Protein 9F6P (pdb70)

Foldseek 3Di:
DDPPPPFQQVLLLLLDFCLLQFLLLLLLQVAFLALLQLLVVLLVVQLLLLLLLLLLLLQLLAFLLQVLQQQDDQVLLVVLLVLLLVLLLLSLLLLLLLQLLLVCLPVLNPQASCSSVVVVVVVLVVCVVDVDPCVVVVLVVLSVLLVVLLVVLLVVLVVLVFDVVSNVCSHPPNDDPPDDDSSLLSSLLSSLSSHFLLSSRLSSRVSSPDDAPPPDCVSSVVSSVVVSVSSSSSSVVNSVSSSSSNNSSNSQNPPDFLQNQLVLQVPADDDSLSPPGDDDRDRDLDGPSVVLSVQCSPVHVCSSVSSSSSNNSSSVSNLLSSLSSSQSNCCRSVVDHDRSSVSSVVSSVVSSVVSVVCSVPHDSSSSSVVSSVSSSSSLLSNVSRLLSSLLSQQACPSPPPRHDDPVSVVVSVVVNVVSVVSNVVSCVSPPVPPPDPPPCPPVVVVVVVSVVSVVVSVLLSCLRNPCVVNHDPPSNCSNVDD

Radius of gyration: 22.68 Å; Cα contacts (8 Å, |Δi|>4): 648; chains: 1; bounding box: 68×52×61 Å

InterPro domains:
  IPR001046 NRAMP family [MF_00221] (46-488)
  IPR001046 NRAMP family [PF01566] (65-486)
  IPR001046 NRAMP family [PR00447] (137-163)
  IPR001046 NRAMP family [PR00447] (167-186)
  IPR001046 NRAMP family [PR00447] (192-213)
  IPR001046 NRAMP family [PR00447] (244-267)
  IPR001046 NRAMP family [PR00447] (372-391)
  IPR001046 NRAMP family [PR00447] (400-417)
  IPR001046 NRAMP family [PR00447] (432-451)
  IPR001046 NRAMP family [PTHR11706] (42-516)
  IPR001046 NRAMP family [TIGR01197] (56-456)

Structure (mmCIF, N/CA/C/O backbone):
data_9F6P
#
_entry.id   9F6P
#
_cell.length_a   1.00
_cell.length_b   1.00
_cell.length_c   1.00
_cell.angle_alpha   90.00
_cell.angle_beta   90.00
_cell.angle_gamma   90.00
#
_symmetry.space_group_name_H-M   'P 1'
#
loop_
_entity.id
_entity.type
_entity.pdbx_description
1 polymer 'Natural resistance-associated macrophage protein 1'
2 non-polymer 'MANGANESE (II) ION'
#
loop_
_atom_site.group_PDB
_atom_site.id
_atom_site.type_symbol
_atom_site.label_atom_id
_atom_site.label_alt_id
_atom_site.label_comp_id
_atom_site.label_asym_id
_atom_site.label_entity_id
_atom_site.label_seq_id
_atom_site.pdbx_PDB_ins_code
_atom_site.Cartn_x
_atom_site.Cartn_y
_atom_site.Cartn_z
_atom_site.occupancy
_atom_site.B_iso_or_equiv
_atom_site.auth_seq_id
_atom_site.auth_comp_id
_atom_site.auth_asym_id
_atom_site.auth_atom_id
_atom_site.pdbx_PDB_model_num
ATOM 1 N N . LEU A 1 59 ? 103.398 96.025 117.154 1.00 196.68 58 LEU A N 1
ATOM 2 C CA . LEU A 1 59 ? 104.740 95.470 117.297 1.00 196.68 58 LEU A CA 1
ATOM 3 C C . LEU A 1 59 ? 105.513 96.251 118.357 1.00 196.68 58 LEU A C 1
ATOM 4 O O . LEU A 1 59 ? 104.948 96.623 119.387 1.00 196.68 58 LEU A O 1
ATOM 9 N N . TRP A 1 60 ? 106.802 96.482 118.117 1.00 190.69 59 TRP A N 1
ATOM 10 C CA . TRP A 1 60 ? 107.601 97.280 119.038 1.00 190.69 59 TRP A CA 1
ATOM 11 C C . TRP A 1 60 ? 107.008 98.673 119.179 1.00 190.69 59 TRP A C 1
ATOM 12 O O . TRP A 1 60 ? 106.925 99.426 118.204 1.00 190.69 59 TRP A O 1
ATOM 23 N N . ALA A 1 61 ? 106.596 99.018 120.398 1.00 177.14 60 ALA A N 1
ATOM 24 C CA . ALA A 1 61 ? 106.106 100.354 120.699 1.00 177.14 60 ALA A CA 1
ATOM 25 C C . ALA A 1 61 ? 107.230 101.299 121.100 1.00 177.14 60 ALA A C 1
ATOM 26 O O . ALA A 1 61 ? 106.962 102.421 121.544 1.00 177.14 60 ALA A O 1
ATOM 28 N N . PHE A 1 62 ? 108.484 100.867 120.938 1.00 166.84 61 PHE A N 1
ATOM 29 C CA . PHE A 1 62 ? 109.627 101.719 121.243 1.00 166.84 61 PHE A CA 1
ATOM 30 C C . PHE A 1 62 ? 110.712 101.625 120.178 1.00 166.84 61 PHE A C 1
ATOM 31 O O . PHE A 1 62 ? 111.846 102.043 120.445 1.00 166.84 61 PHE A O 1
ATOM 39 N N . THR A 1 63 ? 110.414 101.088 118.992 1.00 171.12 62 THR A N 1
ATOM 40 C CA . THR A 1 63 ? 111.445 100.892 117.978 1.00 171.12 62 THR A CA 1
ATOM 41 C C . THR A 1 63 ? 112.060 102.211 117.525 1.00 171.12 62 THR A C 1
ATOM 42 O O . THR A 1 63 ? 113.270 102.278 117.281 1.00 171.12 62 THR A O 1
ATOM 46 N N . GLY A 1 64 ? 111.254 103.262 117.400 1.00 158.73 63 GLY A N 1
ATOM 47 C CA . GLY A 1 64 ? 111.735 104.544 116.941 1.00 158.73 63 GLY A CA 1
ATOM 48 C C . GLY A 1 64 ? 111.890 105.624 118.001 1.00 158.73 63 GLY A C 1
ATOM 49 O O . GLY A 1 64 ? 112.891 106.348 118.012 1.00 158.73 63 GLY A O 1
ATOM 50 N N . PRO A 1 65 ? 110.914 105.768 118.904 1.00 155.66 64 PRO A N 1
ATOM 51 C CA . PRO A 1 65 ? 111.019 106.814 119.930 1.00 155.66 64 PRO A CA 1
ATOM 52 C C . PRO A 1 65 ? 112.238 106.633 120.825 1.00 155.66 64 PRO A C 1
ATOM 53 O O . PRO A 1 65 ? 112.697 105.515 121.070 1.00 155.66 64 PRO A O 1
ATOM 57 N N . GLY A 1 66 ? 112.762 107.760 121.303 1.00 148.44 65 GLY A N 1
ATOM 58 C CA . GLY A 1 66 ? 113.828 107.772 122.285 1.00 148.44 65 GLY A CA 1
ATOM 59 C C . GLY A 1 66 ? 115.158 108.283 121.776 1.00 148.44 65 GLY A C 1
ATOM 60 O O . GLY A 1 66 ? 115.854 109.023 122.476 1.00 148.44 65 GLY A O 1
ATOM 61 N N . PHE A 1 67 ? 115.523 107.893 120.555 1.00 152.24 66 PHE A N 1
ATOM 62 C CA . PHE A 1 67 ? 116.801 108.310 119.987 1.00 152.24 66 PHE A CA 1
ATOM 63 C C . PHE A 1 67 ? 116.803 109.787 119.609 1.00 152.24 66 PHE A C 1
ATOM 64 O O . PHE A 1 67 ? 117.877 110.410 119.542 1.00 152.24 66 PHE A O 1
ATOM 72 N N . LEU A 1 68 ? 115.620 110.353 119.364 1.00 143.32 67 LEU A N 1
ATOM 73 C CA . LEU A 1 68 ? 115.519 111.737 118.920 1.00 143.32 67 LEU A CA 1
ATOM 74 C C . LEU A 1 68 ? 116.043 112.691 119.981 1.00 143.32 67 LEU A C 1
ATOM 75 O O . LEU A 1 68 ? 116.732 113.668 119.669 1.00 143.32 67 LEU A O 1
ATOM 80 N N . MET A 1 69 ? 115.696 112.443 121.243 1.00 134.81 68 MET A N 1
ATOM 81 C CA . MET A 1 69 ? 116.133 113.343 122.301 1.00 134.81 68 MET A CA 1
ATOM 82 C C . MET A 1 69 ? 117.649 113.294 122.466 1.00 134.81 68 MET A C 1
ATOM 83 O O . MET A 1 69 ? 118.282 114.315 122.755 1.00 134.81 68 MET A O 1
ATOM 88 N N . SER A 1 70 ? 118.248 112.113 122.290 1.00 137.07 69 SER A N 1
ATOM 89 C CA . SER A 1 70 ? 119.704 111.997 122.354 1.00 137.07 69 SER A CA 1
ATOM 90 C C . SER A 1 70 ? 120.375 112.777 121.230 1.00 137.07 69 SER A C 1
ATOM 91 O O . SER A 1 70 ? 121.348 113.516 121.457 1.00 137.07 69 SER A O 1
ATOM 94 N N . ILE A 1 71 ? 119.876 112.615 120.002 1.00 130.74 70 ILE A N 1
ATOM 95 C CA . ILE A 1 71 ? 120.502 113.270 118.855 1.00 130.74 70 ILE A CA 1
ATOM 96 C C . ILE A 1 71 ? 120.320 114.783 118.957 1.00 130.74 70 ILE A C 1
ATOM 97 O O . ILE A 1 71 ? 120.827 115.537 118.119 1.00 130.74 70 ILE A O 1
ATOM 102 N N . ALA A 1 72 ? 119.589 115.234 119.981 1.00 122.28 71 ALA A N 1
ATOM 103 C CA . ALA A 1 72 ? 119.535 116.641 120.344 1.00 122.28 71 ALA A CA 1
ATOM 104 C C . ALA A 1 72 ? 120.311 116.951 121.617 1.00 122.28 71 ALA A C 1
ATOM 105 O O . ALA A 1 72 ? 120.629 118.120 121.863 1.00 122.28 71 ALA A O 1
ATOM 107 N N . PHE A 1 73 ? 120.619 115.940 122.430 1.00 120.21 72 PHE A N 1
ATOM 108 C CA . PHE A 1 73 ? 121.535 116.086 123.556 1.00 120.21 72 PHE A CA 1
ATOM 109 C C . PHE A 1 73 ? 122.992 116.142 123.125 1.00 120.21 72 PHE A C 1
ATOM 110 O O . PHE A 1 73 ? 123.844 116.524 123.932 1.00 120.21 72 PHE A O 1
ATOM 118 N N . LEU A 1 74 ? 123.298 115.772 121.883 1.00 113.94 73 LEU A N 1
ATOM 119 C CA . LEU A 1 74 ? 124.692 115.743 121.446 1.00 113.94 73 LEU A CA 1
ATOM 120 C C . LEU A 1 74 ? 125.130 117.016 120.723 1.00 113.94 73 LEU A C 1
ATOM 121 O O . LEU A 1 74 ? 125.402 116.992 119.520 1.00 113.94 73 LEU A O 1
ATOM 126 N N . ASP A 1 75 ? 125.207 118.127 121.452 1.00 117.17 74 ASP A N 1
ATOM 127 C CA . ASP A 1 75 ? 125.597 119.408 120.878 1.00 117.17 74 ASP A CA 1
ATOM 128 C C . ASP A 1 75 ? 127.095 119.425 120.563 1.00 117.17 74 ASP A C 1
ATOM 129 O O . ASP A 1 75 ? 127.837 118.531 120.977 1.00 117.17 74 ASP A O 1
ATOM 134 N N . PRO A 1 76 ? 127.562 120.425 119.805 1.00 117.64 75 PRO A N 1
ATOM 135 C CA . PRO A 1 76 ? 129.016 120.567 119.594 1.00 117.64 75 PRO A CA 1
ATOM 136 C C . PRO A 1 76 ? 129.825 120.771 120.867 1.00 117.64 75 PRO A C 1
ATOM 137 O O . PRO A 1 76 ? 131.027 120.475 120.865 1.00 117.64 75 PRO A O 1
ATOM 141 N N . GLY A 1 77 ? 129.226 121.290 121.941 1.00 115.31 76 GLY A N 1
ATOM 142 C CA . GLY A 1 77 ? 129.973 121.463 123.179 1.00 115.31 76 GLY A CA 1
ATOM 143 C C . GLY A 1 77 ? 130.431 120.153 123.788 1.00 115.31 76 GLY A C 1
ATOM 144 O O . GLY A 1 77 ? 131.543 120.066 124.319 1.00 115.31 76 GLY A O 1
ATOM 145 N N . ASN A 1 78 ? 129.601 119.113 123.699 1.00 121.33 77 ASN A N 1
ATOM 146 C CA . ASN A 1 78 ? 129.989 117.795 124.183 1.00 121.33 77 ASN A CA 1
ATOM 147 C C . ASN A 1 78 ? 131.085 117.177 123.337 1.00 121.33 77 ASN A C 1
ATOM 148 O O . ASN A 1 78 ? 131.598 116.113 123.694 1.00 121.33 77 ASN A O 1
ATOM 153 N N . ILE A 1 79 ? 131.429 117.805 122.220 1.00 122.22 78 ILE A N 1
ATOM 154 C CA . ILE A 1 79 ? 132.558 117.400 121.400 1.00 122.22 78 ILE A CA 1
ATOM 155 C C . ILE A 1 79 ? 133.790 118.235 121.710 1.00 122.22 78 ILE A C 1
ATOM 156 O O . ILE A 1 79 ? 134.890 117.704 121.856 1.00 122.22 78 ILE A O 1
ATOM 161 N N . GLU A 1 80 ? 133.621 119.553 121.832 1.00 132.78 79 GLU A N 1
ATOM 162 C CA . GLU A 1 80 ? 134.766 120.419 122.092 1.00 132.78 79 GLU A CA 1
ATOM 163 C C . GLU A 1 80 ? 135.327 120.204 123.494 1.00 132.78 79 GLU A C 1
ATOM 164 O O . GLU A 1 80 ? 136.542 120.034 123.666 1.00 132.78 79 GLU A O 1
ATOM 170 N N . SER A 1 81 ? 134.463 120.227 124.516 1.00 126.19 80 SER A N 1
ATOM 171 C CA . SER A 1 81 ? 134.937 119.961 125.871 1.00 126.19 80 SER A CA 1
ATOM 172 C C . SER A 1 81 ? 135.485 118.548 125.973 1.00 126.19 80 SER A C 1
ATOM 173 O O . SER A 1 81 ? 136.466 118.298 126.685 1.00 126.19 80 SER A O 1
ATOM 176 N N . ASP A 1 82 ? 134.864 117.613 125.255 1.00 117.93 81 ASP A N 1
ATOM 177 C CA . ASP A 1 82 ? 135.393 116.262 125.146 1.00 117.93 81 ASP A CA 1
ATOM 178 C C . ASP A 1 82 ? 136.835 116.252 124.670 1.00 117.93 81 ASP A C 1
ATOM 179 O O . ASP A 1 82 ? 137.697 115.610 125.273 1.00 117.93 81 ASP A O 1
ATOM 184 N N . LEU A 1 83 ? 137.096 116.910 123.541 1.00 126.28 82 LEU A N 1
ATOM 185 C CA . LEU A 1 83 ? 138.430 116.861 122.960 1.00 126.28 82 LEU A CA 1
ATOM 186 C C . LEU A 1 83 ? 139.437 117.583 123.840 1.00 126.28 82 LEU A C 1
ATOM 187 O O . LEU A 1 83 ? 140.589 117.148 123.947 1.00 126.28 82 LEU A O 1
ATOM 192 N N . GLN A 1 84 ? 139.015 118.665 124.495 1.00 122.45 83 GLN A N 1
ATOM 193 C CA . GLN A 1 84 ? 139.892 119.328 125.453 1.00 122.45 83 GLN A CA 1
ATOM 194 C C . GLN A 1 84 ? 140.267 118.383 126.588 1.00 122.45 83 GLN A C 1
ATOM 195 O O . GLN A 1 84 ? 141.441 118.282 126.968 1.00 122.45 83 GLN A O 1
ATOM 201 N N . ALA A 1 85 ? 139.280 117.662 127.129 1.00 115.25 84 ALA A N 1
ATOM 202 C CA . ALA A 1 85 ? 139.555 116.715 128.205 1.00 115.25 84 ALA A CA 1
ATOM 203 C C . ALA A 1 85 ? 140.431 115.564 127.725 1.00 115.25 84 ALA A C 1
ATOM 204 O O . ALA A 1 85 ? 141.318 115.108 128.453 1.00 115.25 84 ALA A O 1
ATOM 206 N N . GLY A 1 86 ? 140.186 115.075 126.509 1.00 120.00 85 GLY A N 1
ATOM 207 C CA . GLY A 1 86 ? 140.980 113.984 125.973 1.00 120.00 85 GLY A CA 1
ATOM 208 C C . GLY A 1 86 ? 142.420 114.368 125.716 1.00 120.00 85 GLY A C 1
ATOM 209 O O . GLY A 1 86 ? 143.323 113.538 125.855 1.00 120.00 85 GLY A O 1
ATOM 210 N N . ALA A 1 87 ? 142.656 115.616 125.316 1.00 120.68 86 ALA A N 1
ATOM 211 C CA . ALA A 1 87 ? 144.024 116.084 125.143 1.00 120.68 86 ALA A CA 1
ATOM 212 C C . ALA A 1 87 ? 144.702 116.337 126.483 1.00 120.68 86 ALA A C 1
ATOM 213 O O . ALA A 1 87 ? 145.889 116.037 126.647 1.00 120.68 86 ALA A O 1
ATOM 215 N N . VAL A 1 88 ? 143.967 116.891 127.450 1.00 125.71 87 VAL A N 1
ATOM 216 C CA . VAL A 1 88 ? 144.582 117.231 128.727 1.00 125.71 87 VAL A CA 1
ATOM 217 C C . VAL A 1 88 ? 144.819 115.982 129.568 1.00 125.71 87 VAL A C 1
ATOM 218 O O . VAL A 1 88 ? 145.710 115.964 130.426 1.00 125.71 87 VAL A O 1
ATOM 222 N N . ALA A 1 89 ? 144.041 114.925 129.344 1.00 118.12 88 ALA A N 1
ATOM 223 C CA . ALA A 1 89 ? 144.169 113.696 130.110 1.00 118.12 88 ALA A CA 1
ATOM 224 C C . ALA A 1 89 ? 143.642 112.539 129.276 1.00 118.12 88 ALA A C 1
ATOM 225 O O . ALA A 1 89 ? 142.808 112.725 128.388 1.00 118.12 88 ALA A O 1
ATOM 227 N N . GLY A 1 90 ? 144.122 111.338 129.584 1.00 131.87 89 GLY A N 1
ATOM 228 C CA . GLY A 1 90 ? 143.757 110.170 128.809 1.00 131.87 89 GLY A CA 1
ATOM 229 C C . GLY A 1 90 ? 142.426 109.578 129.217 1.00 131.87 89 GLY A C 1
ATOM 230 O O . GLY A 1 90 ? 141.437 110.301 129.367 1.00 131.87 89 GLY A O 1
ATOM 231 N N . PHE A 1 91 ? 142.386 108.260 129.404 1.00 140.74 90 PHE A N 1
ATOM 232 C CA . PHE A 1 91 ? 141.154 107.572 129.783 1.00 140.74 90 PHE A CA 1
ATOM 233 C C . PHE A 1 91 ? 140.921 107.692 131.291 1.00 140.74 90 PHE A C 1
ATOM 234 O O . PHE A 1 91 ? 140.725 106.711 132.007 1.00 140.74 90 PHE A O 1
ATOM 242 N N . LYS A 1 92 ? 140.945 108.934 131.772 1.00 137.10 91 LYS A N 1
ATOM 243 C CA . LYS A 1 92 ? 140.816 109.223 133.196 1.00 137.10 91 LYS A CA 1
ATOM 244 C C . LYS A 1 92 ? 139.476 109.847 133.548 1.00 137.10 91 LYS A C 1
ATOM 245 O O . LYS A 1 92 ? 138.797 109.373 134.462 1.00 137.10 91 LYS A O 1
ATOM 251 N N . LEU A 1 93 ? 139.069 110.898 132.842 1.00 130.24 92 LEU A N 1
ATOM 252 C CA . LEU A 1 93 ? 137.861 111.635 133.185 1.00 130.24 92 LEU A CA 1
ATOM 253 C C . LEU A 1 93 ? 136.582 110.933 132.741 1.00 130.24 92 LEU A C 1
ATOM 254 O O . LEU A 1 93 ? 135.513 111.551 132.777 1.00 130.24 92 LEU A O 1
ATOM 259 N N . LEU A 1 94 ? 136.661 109.665 132.331 1.00 128.94 93 LEU A N 1
ATOM 260 C CA . LEU A 1 94 ? 135.467 108.958 131.878 1.00 128.94 93 LEU A CA 1
ATOM 261 C C . LEU A 1 94 ? 134.476 108.727 133.012 1.00 128.94 93 LEU A C 1
ATOM 262 O O . LEU A 1 94 ? 133.262 108.702 132.776 1.00 128.94 93 LEU A O 1
ATOM 267 N N . TRP A 1 95 ? 134.967 108.541 134.240 1.00 128.47 94 TRP A N 1
ATOM 268 C CA . TRP A 1 95 ? 134.060 108.355 135.368 1.00 128.47 94 TRP A CA 1
ATOM 269 C C . TRP A 1 95 ? 133.215 109.600 135.605 1.00 128.47 94 TRP A C 1
ATOM 270 O O . TRP A 1 95 ? 132.033 109.499 135.958 1.00 128.47 94 TRP A O 1
ATOM 281 N N . VAL A 1 96 ? 133.804 110.783 135.416 1.00 124.48 95 VAL A N 1
ATOM 282 C CA . VAL A 1 96 ? 133.025 112.016 135.485 1.00 124.48 95 VAL A CA 1
ATOM 283 C C . VAL A 1 96 ? 131.928 111.999 134.431 1.00 124.48 95 VAL A C 1
ATOM 284 O O . VAL A 1 96 ? 130.788 112.398 134.693 1.00 124.48 95 VAL A O 1
ATOM 288 N N . LEU A 1 97 ? 132.254 111.524 133.228 1.00 123.88 96 LEU A N 1
ATOM 289 C CA . LEU A 1 97 ? 131.263 111.429 132.161 1.00 123.88 96 LEU A CA 1
ATOM 290 C C . LEU A 1 97 ? 130.112 110.515 132.564 1.00 123.88 96 LEU A C 1
ATOM 291 O O . LEU A 1 97 ? 128.937 110.863 132.392 1.00 123.88 96 LEU A O 1
ATOM 296 N N . LEU A 1 98 ? 130.431 109.341 133.111 1.00 121.91 97 LEU A N 1
ATOM 297 C CA . LEU A 1 98 ? 129.384 108.397 133.493 1.00 121.91 97 LEU A CA 1
ATOM 298 C C . LEU A 1 98 ? 128.509 108.958 134.608 1.00 121.91 97 LEU A C 1
ATOM 299 O O . LEU A 1 98 ? 127.274 108.851 134.556 1.00 121.91 97 LEU A O 1
ATOM 304 N N . TRP A 1 99 ? 129.132 109.556 135.626 1.00 125.03 98 TRP A N 1
ATOM 305 C CA . TRP A 1 99 ? 128.359 110.122 136.725 1.00 125.03 98 TRP A CA 1
ATOM 306 C C . TRP A 1 99 ? 127.482 111.267 136.243 1.00 125.03 98 TRP A C 1
ATOM 307 O O . TRP A 1 99 ? 126.329 111.388 136.666 1.00 125.03 98 TRP A O 1
ATOM 318 N N . ALA A 1 100 ? 127.998 112.103 135.340 1.00 124.80 99 ALA A N 1
ATOM 319 C CA . ALA A 1 100 ? 127.190 113.184 134.790 1.00 124.80 99 ALA A CA 1
ATOM 320 C C . ALA A 1 100 ? 126.022 112.645 133.975 1.00 124.80 99 ALA A C 1
ATOM 321 O O . ALA A 1 100 ? 124.920 113.203 134.015 1.00 124.80 99 ALA A O 1
ATOM 323 N N . THR A 1 101 ? 126.245 111.574 133.211 1.00 127.68 100 THR A N 1
ATOM 324 C CA . THR A 1 101 ? 125.150 110.983 132.448 1.00 127.68 100 THR A CA 1
ATOM 325 C C . THR A 1 101 ? 124.051 110.475 133.371 1.00 127.68 100 THR A C 1
ATOM 326 O O . THR A 1 101 ? 122.865 110.741 133.144 1.00 127.68 100 THR A O 1
ATOM 330 N N . VAL A 1 102 ? 124.429 109.768 134.437 1.00 122.77 101 VAL A N 1
ATOM 331 C CA . VAL A 1 102 ? 123.433 109.296 135.399 1.00 122.77 101 VAL A CA 1
ATOM 332 C C . VAL A 1 102 ? 122.728 110.480 136.056 1.00 122.77 101 VAL A C 1
ATOM 333 O O . VAL A 1 102 ? 121.504 110.467 136.262 1.00 122.77 101 VAL A O 1
ATOM 337 N N . LEU A 1 103 ? 123.492 111.524 136.383 1.00 126.16 102 LEU A N 1
ATOM 338 C CA . LEU A 1 103 ? 122.952 112.675 137.091 1.00 126.16 102 LEU A CA 1
ATOM 339 C C . LEU A 1 103 ? 121.909 113.388 136.231 1.00 126.16 102 LEU A C 1
ATOM 340 O O . LEU A 1 103 ? 120.812 113.728 136.701 1.00 126.16 102 LEU A O 1
ATOM 345 N N . GLY A 1 104 ? 122.226 113.584 134.949 1.00 121.94 103 GLY A N 1
ATOM 346 C CA . GLY A 1 104 ? 121.260 114.150 134.023 1.00 121.94 103 GLY A CA 1
ATOM 347 C C . GLY A 1 104 ? 120.089 113.229 133.744 1.00 121.94 103 GLY A C 1
ATOM 348 O O . GLY A 1 104 ? 118.990 113.691 133.442 1.00 121.94 103 GLY A O 1
ATOM 349 N N . LEU A 1 105 ? 120.307 111.916 133.812 1.00 117.84 104 LEU A N 1
ATOM 350 C CA . LEU A 1 105 ? 119.180 110.995 133.721 1.00 117.84 104 LEU A CA 1
ATOM 351 C C . LEU A 1 105 ? 118.192 111.249 134.852 1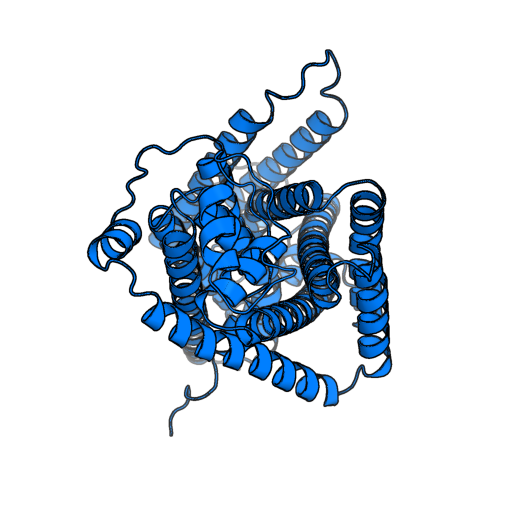.00 117.84 104 LEU A C 1
ATOM 352 O O . LEU A 1 105 ? 116.975 111.290 134.633 1.00 117.84 104 LEU A O 1
ATOM 357 N N . LEU A 1 106 ? 118.705 111.437 136.068 1.00 114.96 105 LEU A N 1
ATOM 358 C CA . LEU A 1 106 ? 117.834 111.779 137.190 1.00 114.96 105 LEU A CA 1
ATOM 359 C C . LEU A 1 106 ? 117.127 113.112 136.958 1.00 114.96 105 LEU A C 1
ATOM 360 O O . LEU A 1 106 ? 115.923 113.246 137.224 1.00 114.96 105 LEU A O 1
ATOM 365 N N . CYS A 1 107 ? 117.861 114.110 136.459 1.00 112.18 106 CYS A N 1
ATOM 366 C CA . CYS A 1 107 ? 117.252 115.418 136.216 1.00 112.18 106 CYS A CA 1
ATOM 367 C C . CYS A 1 107 ? 116.139 115.334 135.173 1.00 112.18 106 CYS A C 1
ATOM 368 O O . CYS A 1 107 ? 115.066 115.926 135.348 1.00 112.18 106 CYS A O 1
ATOM 371 N N . GLN A 1 108 ? 116.374 114.602 134.082 1.00 111.01 107 GLN A N 1
ATOM 372 C CA . GLN A 1 108 ? 115.354 114.442 133.051 1.00 111.01 107 GLN A CA 1
ATOM 373 C C . GLN A 1 108 ? 114.169 113.632 133.554 1.00 111.01 107 GLN A C 1
ATOM 374 O O . GLN A 1 108 ? 113.030 113.894 133.154 1.00 111.01 107 GLN A O 1
ATOM 380 N N . ARG A 1 109 ? 114.411 112.643 134.419 1.00 119.01 108 ARG A N 1
ATOM 381 C CA . ARG A 1 109 ? 113.303 111.939 135.051 1.00 119.01 108 ARG A CA 1
ATOM 382 C C . ARG A 1 109 ? 112.433 112.906 135.837 1.00 119.01 108 ARG A C 1
ATOM 383 O O . ARG A 1 109 ? 111.202 112.872 135.741 1.00 119.01 108 ARG A O 1
ATOM 391 N N . LEU A 1 110 ? 113.062 113.792 136.612 1.00 113.73 109 LEU A N 1
ATOM 392 C CA . LEU A 1 110 ? 112.293 114.774 137.371 1.00 113.73 109 LEU A CA 1
ATOM 393 C C . LEU A 1 110 ? 111.517 115.707 136.446 1.00 113.73 109 LEU A C 1
ATOM 394 O O . LEU A 1 110 ? 110.347 116.023 136.704 1.00 113.73 109 LEU A O 1
ATOM 399 N N . ALA A 1 111 ? 112.154 116.158 135.362 1.00 104.93 110 ALA A N 1
ATOM 400 C CA . ALA A 1 111 ? 111.488 117.072 134.438 1.00 104.93 110 ALA A CA 1
ATOM 401 C C . ALA A 1 111 ? 110.279 116.418 133.781 1.00 104.93 110 ALA A C 1
ATOM 402 O O . ALA A 1 111 ? 109.201 117.023 133.700 1.00 104.93 110 ALA A O 1
ATOM 404 N N . ALA A 1 112 ? 110.441 115.181 133.305 1.00 117.27 111 ALA A N 1
ATOM 405 C CA . ALA A 1 112 ? 109.324 114.472 132.692 1.00 117.27 111 ALA A CA 1
ATOM 406 C C . ALA A 1 112 ? 108.225 114.208 133.709 1.00 117.27 111 ALA A C 1
ATOM 407 O O . ALA A 1 112 ? 107.037 114.309 133.386 1.00 117.27 111 ALA A O 1
ATOM 409 N N . ARG A 1 113 ? 108.604 113.867 134.944 1.00 120.84 112 ARG A N 1
ATOM 410 C CA . ARG A 1 113 ? 107.628 113.698 136.012 1.00 120.84 112 ARG A CA 1
ATOM 411 C C . ARG A 1 113 ? 106.772 114.946 136.159 1.00 120.84 112 ARG A C 1
ATOM 412 O O . ARG A 1 113 ? 105.536 114.880 136.128 1.00 120.84 112 ARG A O 1
ATOM 420 N N . LEU A 1 114 ? 107.427 116.100 136.307 1.00 111.97 113 LEU A N 1
ATOM 421 C CA . LEU A 1 114 ? 106.702 117.350 136.504 1.00 111.97 113 LEU A CA 1
ATOM 422 C C . LEU A 1 114 ? 105.784 117.632 135.323 1.00 111.97 113 LEU A C 1
ATOM 423 O O . LEU A 1 114 ? 104.580 117.866 135.495 1.00 111.97 113 LEU A O 1
ATOM 428 N N . GLY A 1 115 ? 106.333 117.572 134.108 1.00 116.32 114 GLY A N 1
ATOM 429 C CA . GLY A 1 115 ? 105.542 117.879 132.931 1.00 116.32 114 GLY A CA 1
ATOM 430 C C . GLY A 1 115 ? 104.363 116.948 132.738 1.00 116.32 114 GLY A C 1
ATOM 431 O O . GLY A 1 115 ? 103.309 117.370 132.256 1.00 116.32 114 GLY A O 1
ATOM 432 N N . VAL A 1 116 ? 104.515 115.678 133.110 1.00 122.42 115 VAL A N 1
ATOM 433 C CA . VAL A 1 116 ? 103.445 114.711 132.895 1.00 122.42 115 VAL A CA 1
ATOM 434 C C . VAL A 1 116 ? 102.343 114.893 133.929 1.00 122.42 115 VAL A C 1
ATOM 435 O O . VAL A 1 116 ? 101.179 115.120 133.581 1.00 122.42 115 VAL A O 1
ATOM 439 N N . VAL A 1 117 ? 102.686 114.802 135.218 1.00 127.18 116 VAL A N 1
ATOM 440 C CA . VAL A 1 117 ? 101.624 114.797 136.221 1.00 127.18 116 VAL A CA 1
ATOM 441 C C . VAL A 1 117 ? 101.027 116.190 136.394 1.00 127.18 116 VAL A C 1
ATOM 442 O O . VAL A 1 117 ? 99.802 116.344 136.461 1.00 127.18 116 VAL A O 1
ATOM 446 N N . THR A 1 118 ? 101.867 117.227 136.466 1.00 130.21 117 THR A N 1
ATOM 447 C CA . THR A 1 118 ? 101.335 118.561 136.725 1.00 130.21 117 THR A CA 1
ATOM 448 C C . THR A 1 118 ? 100.522 119.072 135.543 1.00 130.21 117 THR A C 1
ATOM 449 O O . THR A 1 118 ? 99.458 119.676 135.726 1.00 130.21 117 THR A O 1
ATOM 453 N N . GLY A 1 119 ? 100.992 118.821 134.323 1.00 126.70 118 GLY A N 1
ATOM 454 C CA . GLY A 1 119 ? 100.347 119.323 133.132 1.00 126.70 118 GLY A CA 1
ATOM 455 C C . GLY A 1 119 ? 100.902 120.631 132.621 1.00 126.70 118 GLY A C 1
ATOM 456 O O . GLY A 1 119 ? 100.581 121.024 131.492 1.00 126.70 118 GLY A O 1
ATOM 457 N N . LYS A 1 120 ? 101.719 121.316 133.410 1.00 130.77 119 LYS A N 1
ATOM 458 C CA . LYS A 1 120 ? 102.398 122.527 132.992 1.00 130.77 119 LYS A CA 1
ATOM 459 C C . LYS A 1 120 ? 103.851 122.197 132.664 1.00 130.77 119 LYS A C 1
ATOM 460 O O . LYS A 1 120 ? 104.261 121.033 132.646 1.00 130.77 119 LYS A O 1
ATOM 466 N N . ASP A 1 121 ? 104.641 123.227 132.398 1.00 134.65 120 ASP A N 1
ATOM 467 C CA . ASP A 1 121 ? 106.077 123.096 132.212 1.00 134.65 120 ASP A CA 1
ATOM 468 C C . ASP A 1 121 ? 106.790 123.875 133.312 1.00 134.65 120 ASP A C 1
ATOM 469 O O . ASP A 1 121 ? 106.159 124.498 134.168 1.00 134.65 120 ASP A O 1
ATOM 474 N N . LEU A 1 122 ? 108.123 123.837 133.284 1.00 121.00 121 LEU A N 1
ATOM 475 C CA . LEU A 1 122 ? 108.893 124.602 134.258 1.00 121.00 121 LEU A CA 1
ATOM 476 C C . LEU A 1 122 ? 108.597 126.091 134.144 1.00 121.00 121 LEU A C 1
ATOM 477 O O . LEU A 1 122 ? 108.512 126.793 135.158 1.00 121.00 121 LEU A O 1
ATOM 482 N N . GLY A 1 123 ? 108.429 126.589 132.918 1.00 138.97 122 GLY A N 1
ATOM 483 C CA . GLY A 1 123 ? 108.160 128.006 132.739 1.00 138.97 122 GLY A CA 1
ATOM 484 C C . GLY A 1 123 ? 106.848 128.443 133.361 1.00 138.97 122 GLY A C 1
ATOM 485 O O . GLY A 1 123 ? 106.786 129.450 134.073 1.00 138.97 122 GLY A O 1
ATOM 486 N N . GLU A 1 124 ? 105.778 127.688 133.104 1.00 141.71 123 GLU A N 1
ATOM 487 C CA . GLU A 1 124 ? 104.470 128.069 133.626 1.00 141.71 123 GLU A CA 1
ATOM 488 C C . GLU A 1 124 ? 104.433 127.990 135.148 1.00 141.71 123 GLU A C 1
ATOM 489 O O . GLU A 1 124 ? 103.900 128.889 135.809 1.00 141.71 123 GLU A O 1
ATOM 495 N N . VAL A 1 125 ? 105.002 126.929 135.724 1.00 141.76 124 VAL A N 1
ATOM 496 C CA . VAL A 1 125 ? 105.013 126.797 137.177 1.00 141.76 124 VAL A CA 1
ATOM 497 C C . VAL A 1 125 ? 105.869 127.886 137.808 1.00 141.76 124 VAL A C 1
ATOM 498 O O . VAL A 1 125 ? 105.519 128.440 138.857 1.00 141.76 124 VAL A O 1
ATOM 502 N N . CYS A 1 126 ? 107.007 128.207 137.190 1.00 143.39 125 CYS A N 1
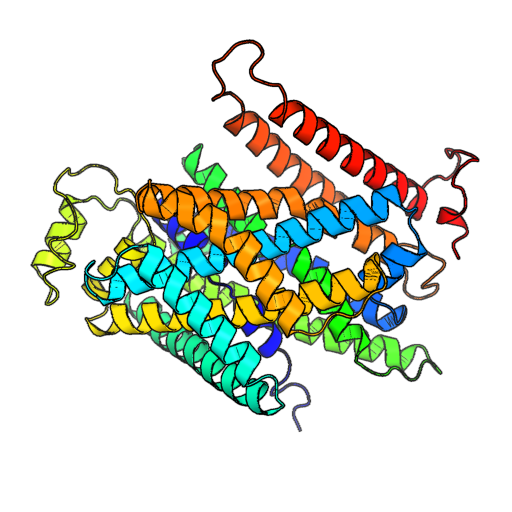ATOM 503 C CA . CYS A 1 126 ? 107.853 129.275 137.710 1.00 143.39 125 CYS A CA 1
ATOM 504 C C . CYS A 1 126 ? 107.134 130.617 137.669 1.00 143.39 125 CYS A C 1
ATOM 505 O O . CYS A 1 126 ? 107.239 131.415 138.608 1.00 143.39 125 CYS A O 1
ATOM 508 N N . HIS A 1 127 ? 106.405 130.890 136.585 1.00 146.17 126 HIS A N 1
ATOM 509 C CA . HIS A 1 127 ? 105.605 132.109 136.530 1.00 146.17 126 HIS A CA 1
ATOM 510 C C . HIS A 1 127 ? 104.546 132.109 137.625 1.00 146.17 126 HIS A C 1
ATOM 511 O O . HIS A 1 127 ? 104.320 133.130 138.285 1.00 146.17 126 HIS A O 1
ATOM 518 N N . LEU A 1 128 ? 103.897 130.964 137.841 1.00 146.81 127 LEU A N 1
ATOM 519 C CA . LEU A 1 128 ? 102.816 130.894 138.818 1.00 146.81 127 LEU A CA 1
ATOM 520 C C . LEU A 1 128 ? 103.320 131.092 140.245 1.00 146.81 127 LEU A C 1
ATOM 521 O O . LEU A 1 128 ? 102.665 131.765 141.049 1.00 146.81 127 LEU A O 1
ATOM 526 N N . TYR A 1 129 ? 104.479 130.521 140.580 1.00 153.99 128 TYR A N 1
ATOM 527 C CA . TYR A 1 129 ? 104.914 130.389 141.967 1.00 153.99 128 TYR A CA 1
ATOM 528 C C . TYR A 1 129 ? 106.114 131.270 142.314 1.00 153.99 128 TYR A C 1
ATOM 529 O O . TYR A 1 129 ? 106.887 130.935 143.214 1.00 153.99 128 TYR A O 1
ATOM 538 N N . TYR A 1 130 ? 106.288 132.394 141.627 1.00 155.10 129 TYR A N 1
ATOM 539 C CA . TYR A 1 130 ? 107.371 133.311 141.952 1.00 155.10 129 TYR A CA 1
ATOM 540 C C . TYR A 1 130 ? 106.912 134.756 141.848 1.00 155.10 129 TYR A C 1
ATOM 541 O O . TYR A 1 130 ? 106.011 135.074 141.063 1.00 155.10 129 TYR A O 1
ATOM 550 N N . PRO A 1 131 ? 107.519 135.653 142.632 1.00 158.28 130 PRO A N 1
ATOM 551 C CA . PRO A 1 131 ? 107.289 137.091 142.435 1.00 158.28 130 PRO A CA 1
ATOM 552 C C . PRO A 1 131 ? 107.933 137.596 141.153 1.00 158.28 130 PRO A C 1
ATOM 553 O O . PRO A 1 131 ? 108.529 136.817 140.404 1.00 158.28 130 PRO A O 1
ATOM 557 N N . LYS A 1 132 ? 107.826 138.900 140.894 1.00 153.41 131 LYS A N 1
ATOM 558 C CA . LYS A 1 132 ? 108.305 139.448 139.628 1.00 153.41 131 LYS A CA 1
ATOM 559 C C . LYS A 1 132 ? 109.828 139.418 139.540 1.00 153.41 131 LYS A C 1
ATOM 560 O O . LYS A 1 132 ? 110.390 139.002 138.520 1.00 153.41 131 LYS A O 1
ATOM 566 N N . VAL A 1 133 ? 110.511 139.866 140.596 1.00 157.35 132 VAL A N 1
ATOM 567 C CA . VAL A 1 133 ? 111.974 139.963 140.552 1.00 157.35 132 VAL A CA 1
ATOM 568 C C . VAL A 1 133 ? 112.657 138.609 140.366 1.00 157.35 132 VAL A C 1
ATOM 569 O O . VAL A 1 133 ? 113.519 138.496 139.479 1.00 157.35 132 VAL A O 1
ATOM 573 N N . PRO A 1 134 ? 112.355 137.569 141.157 1.00 151.92 133 PRO A N 1
ATOM 574 C CA . PRO A 1 134 ? 113.056 136.296 140.932 1.00 151.92 133 PRO A CA 1
ATOM 575 C C . PRO A 1 134 ? 112.646 135.619 139.641 1.00 151.92 133 PRO A C 1
ATOM 576 O O . PRO A 1 134 ? 113.490 134.985 138.998 1.00 151.92 133 PRO A O 1
ATOM 580 N N . ARG A 1 135 ? 111.385 135.759 139.230 1.00 148.47 134 ARG A N 1
ATOM 581 C CA . ARG A 1 135 ? 110.973 135.330 137.898 1.00 148.47 134 ARG A CA 1
ATOM 582 C C . ARG A 1 135 ? 111.863 135.946 136.827 1.00 148.47 134 ARG A C 1
ATOM 583 O O . ARG A 1 135 ? 112.404 135.243 135.964 1.00 148.47 134 ARG A O 1
ATOM 591 N N . THR A 1 136 ? 112.031 137.269 136.881 1.00 152.10 135 THR A N 1
ATOM 592 C CA . THR A 1 136 ? 112.798 137.969 135.857 1.00 152.10 135 THR A CA 1
ATOM 593 C C . THR A 1 136 ? 114.260 137.548 135.870 1.00 152.10 135 THR A C 1
ATOM 594 O O . THR A 1 136 ? 114.850 137.301 134.812 1.00 152.10 135 THR A O 1
ATOM 598 N N . VAL A 1 137 ? 114.864 137.457 137.056 1.00 147.99 136 VAL A N 1
ATOM 599 C CA . VAL A 1 137 ? 116.285 137.126 137.109 1.00 147.99 136 VAL A CA 1
ATOM 600 C C . VAL A 1 137 ? 116.516 135.679 136.680 1.00 147.99 136 VAL A C 1
ATOM 601 O O . VAL A 1 137 ? 117.516 135.366 136.020 1.00 147.99 136 VAL A O 1
ATOM 605 N N . LEU A 1 138 ? 115.596 134.774 137.029 1.00 137.59 137 LEU A N 1
ATOM 606 C CA . LEU A 1 138 ? 115.729 133.391 136.588 1.00 137.59 137 LEU A CA 1
ATOM 607 C C . LEU A 1 138 ? 115.575 133.280 135.077 1.00 137.59 137 LEU A C 1
ATOM 608 O O . LEU A 1 138 ? 116.299 132.514 134.429 1.00 137.59 137 LEU A O 1
ATOM 613 N N . TRP A 1 139 ? 114.639 134.037 134.494 1.00 133.61 138 TRP A N 1
ATOM 614 C CA . TRP A 1 139 ? 114.518 134.033 133.040 1.00 133.61 138 TRP A CA 1
ATOM 615 C C . TRP A 1 139 ? 115.777 134.592 132.396 1.00 133.61 138 TRP A C 1
ATOM 616 O O . TRP A 1 139 ? 116.220 134.101 131.352 1.00 133.61 138 TRP A O 1
ATOM 627 N N . LEU A 1 140 ? 116.369 135.618 133.009 1.00 142.01 139 LEU A N 1
ATOM 628 C CA . LEU A 1 140 ? 117.606 136.180 132.481 1.00 142.01 139 LEU A CA 1
ATOM 629 C C . LEU A 1 140 ? 118.730 135.154 132.513 1.00 142.01 139 LEU A C 1
ATOM 630 O O . LEU A 1 140 ? 119.496 135.034 131.553 1.00 142.01 139 LEU A O 1
ATOM 635 N N . THR A 1 141 ? 118.839 134.397 133.607 1.00 135.67 140 THR A N 1
ATOM 636 C CA . THR A 1 141 ? 119.882 133.377 133.688 1.00 135.67 140 THR A CA 1
ATOM 637 C C . THR A 1 141 ? 119.643 132.253 132.685 1.00 135.67 140 THR A C 1
ATOM 638 O O . THR A 1 141 ? 120.592 131.749 132.070 1.00 135.67 140 THR A O 1
ATOM 642 N N . ILE A 1 142 ? 118.385 131.846 132.501 1.00 124.87 141 ILE A N 1
ATOM 643 C CA . ILE A 1 142 ? 118.092 130.807 131.519 1.00 124.87 141 ILE A CA 1
ATOM 644 C C . ILE A 1 142 ? 118.438 131.288 130.116 1.00 124.87 141 ILE A C 1
ATOM 645 O O . ILE A 1 142 ? 119.039 130.553 129.324 1.00 124.87 141 ILE A O 1
ATOM 650 N N . GLU A 1 143 ? 118.078 132.532 129.789 1.00 128.40 142 GLU A N 1
ATOM 651 C CA . GLU A 1 143 ? 118.437 133.085 128.488 1.00 128.40 142 GLU A CA 1
ATOM 652 C C . GLU A 1 143 ? 119.942 133.215 128.329 1.00 128.40 142 GLU A C 1
ATOM 653 O O . GLU A 1 143 ? 120.463 133.040 127.224 1.00 128.40 142 GLU A O 1
ATOM 659 N N . LEU A 1 144 ? 120.652 133.529 129.412 1.00 129.90 143 LEU A N 1
ATOM 660 C CA . LEU A 1 144 ? 122.106 133.564 129.347 1.00 129.90 143 LEU A CA 1
ATOM 661 C C . LEU A 1 144 ? 122.649 132.178 129.024 1.00 129.90 143 LEU A C 1
ATOM 662 O O . LEU A 1 144 ? 123.590 132.037 128.237 1.00 129.90 143 LEU A O 1
ATOM 667 N N . ALA A 1 145 ? 122.047 131.139 129.607 1.00 120.99 144 ALA A N 1
ATOM 668 C CA . ALA A 1 145 ? 122.447 129.773 129.280 1.00 120.99 144 ALA A CA 1
ATOM 669 C C . ALA A 1 145 ? 122.194 129.450 127.809 1.00 120.99 144 ALA A C 1
ATOM 670 O O . ALA A 1 145 ? 123.046 128.848 127.142 1.00 120.99 144 ALA A O 1
ATOM 672 N N . ILE A 1 146 ? 121.028 129.838 127.284 1.00 124.98 145 ILE A N 1
ATOM 673 C CA . ILE A 1 146 ? 120.724 129.547 125.881 1.00 124.98 145 ILE A CA 1
ATOM 674 C C . ILE A 1 146 ? 121.676 130.293 124.953 1.00 124.98 145 ILE A C 1
ATOM 675 O O . ILE A 1 146 ? 122.173 129.733 123.968 1.00 124.98 145 ILE A O 1
ATOM 680 N N . VAL A 1 147 ? 121.934 131.572 125.235 1.00 130.11 146 VAL A N 1
ATOM 681 C CA . VAL A 1 147 ? 122.835 132.322 124.367 1.00 130.11 146 VAL A CA 1
ATOM 682 C C . VAL A 1 147 ? 124.263 131.813 124.510 1.00 130.11 146 VAL A C 1
ATOM 683 O O . VAL A 1 147 ? 125.048 131.897 123.564 1.00 130.11 146 VAL A O 1
ATOM 687 N N . GLY A 1 148 ? 124.627 131.263 125.671 1.00 129.12 147 GLY A N 1
ATOM 688 C CA . GLY A 1 148 ? 125.926 130.621 125.793 1.00 129.12 147 GLY A CA 1
ATOM 689 C C . GLY A 1 148 ? 126.029 129.359 124.959 1.00 129.12 147 GLY A C 1
ATOM 690 O O . GLY A 1 148 ? 127.064 129.093 124.339 1.00 129.12 147 GLY A O 1
ATOM 691 N N . SER A 1 149 ? 124.961 128.560 124.938 1.00 125.85 148 SER A N 1
ATOM 692 C CA . SER A 1 149 ? 124.936 127.395 124.058 1.00 125.85 148 SER A CA 1
ATOM 693 C C . SER A 1 149 ? 125.050 127.816 122.600 1.00 125.85 148 SER A C 1
ATOM 694 O O . SER A 1 149 ? 125.769 127.188 121.812 1.00 125.85 148 SER A O 1
ATOM 697 N N . ASP A 1 150 ? 124.352 128.890 122.224 1.00 132.10 149 ASP A N 1
ATOM 698 C CA . ASP A 1 150 ? 124.467 129.400 120.863 1.00 132.10 149 ASP A CA 1
ATOM 699 C C . ASP A 1 150 ? 125.867 129.930 120.576 1.00 132.10 149 ASP A C 1
ATOM 700 O O . ASP A 1 150 ? 126.355 129.793 119.451 1.00 132.10 149 ASP A O 1
ATOM 705 N N . MET A 1 151 ? 126.515 130.544 121.569 1.00 131.62 150 MET A N 1
ATOM 706 C CA . MET A 1 151 ? 127.897 130.985 121.405 1.00 131.62 150 MET A CA 1
ATOM 707 C C . MET A 1 151 ? 128.819 129.802 121.154 1.00 131.62 150 MET A C 1
ATOM 708 O O . MET A 1 151 ? 129.705 129.865 120.296 1.00 131.62 150 MET A O 1
ATOM 713 N N . GLN A 1 152 ? 128.623 128.714 121.898 1.00 128.51 151 GLN A N 1
ATOM 714 C CA . GLN A 1 152 ? 129.393 127.502 121.642 1.00 128.51 151 GLN A CA 1
ATOM 715 C C . GLN A 1 152 ? 129.146 126.993 120.228 1.00 128.51 151 GLN A C 1
ATOM 716 O O . GLN A 1 152 ? 130.084 126.592 119.528 1.00 128.51 151 GLN A O 1
ATOM 722 N N . GLU A 1 153 ? 127.886 127.009 119.791 1.00 135.00 152 GLU A N 1
ATOM 723 C CA . GLU A 1 153 ? 127.552 126.527 118.454 1.00 135.00 152 GLU A CA 1
ATOM 724 C C . GLU A 1 153 ? 128.234 127.367 117.378 1.00 135.00 152 GLU A C 1
ATOM 725 O O . GLU A 1 153 ? 128.811 126.826 116.425 1.00 135.00 152 GLU A O 1
ATOM 731 N N . VAL A 1 154 ? 128.176 128.695 117.509 1.00 131.14 153 VAL A N 1
ATOM 732 C CA . VAL A 1 154 ? 128.763 129.543 116.474 1.00 131.14 153 VAL A CA 1
ATOM 733 C C . VAL A 1 154 ? 130.281 129.438 116.509 1.00 131.14 153 VAL A C 1
ATOM 734 O O . VAL A 1 154 ? 130.931 129.466 115.460 1.00 131.14 153 VAL A O 1
ATOM 738 N N . ILE A 1 155 ? 130.875 129.299 117.698 1.00 123.48 154 ILE A N 1
ATOM 739 C CA . ILE A 1 155 ? 132.319 129.103 117.781 1.00 123.48 154 ILE A CA 1
ATOM 740 C C . ILE A 1 155 ? 132.718 127.820 117.066 1.00 123.48 154 ILE A C 1
ATOM 741 O O . ILE A 1 155 ? 133.677 127.799 116.284 1.00 123.48 154 ILE A O 1
ATOM 746 N N . GLY A 1 156 ? 131.980 126.735 117.308 1.00 128.30 155 GLY A N 1
ATOM 747 C CA . GLY A 1 156 ? 132.282 125.487 116.629 1.00 128.30 155 GLY A CA 1
ATOM 748 C C . GLY A 1 156 ? 132.147 125.594 115.123 1.00 128.30 155 GLY A C 1
ATOM 749 O O . GLY A 1 156 ? 133.012 125.126 114.378 1.00 128.30 155 GLY A O 1
ATOM 750 N N . THR A 1 157 ? 131.065 126.219 114.653 1.00 128.51 156 THR A N 1
ATOM 751 C CA . THR A 1 157 ? 130.867 126.359 113.213 1.00 128.51 156 THR A CA 1
ATOM 752 C C . THR A 1 157 ? 131.952 127.226 112.585 1.00 128.51 156 THR A C 1
ATOM 753 O O . THR A 1 157 ? 132.441 126.923 111.491 1.00 128.51 156 THR A O 1
ATOM 757 N N . ALA A 1 158 ? 132.336 128.315 113.256 1.00 131.80 157 ALA A N 1
ATOM 758 C CA . ALA A 1 158 ? 133.383 129.182 112.729 1.00 131.80 157 ALA A CA 1
ATOM 759 C C . ALA A 1 158 ? 134.720 128.458 112.663 1.00 131.80 157 ALA A C 1
ATOM 760 O O . ALA A 1 158 ? 135.455 128.587 111.676 1.00 131.80 157 ALA A O 1
ATOM 762 N N . ILE A 1 159 ? 135.057 127.691 113.704 1.00 127.85 158 ILE A N 1
ATOM 763 C CA . ILE A 1 159 ? 136.308 126.939 113.680 1.00 127.85 158 ILE A CA 1
ATOM 764 C C . ILE A 1 159 ? 136.280 125.901 112.566 1.00 127.85 158 ILE A C 1
ATOM 765 O O . ILE A 1 159 ? 137.272 125.708 111.854 1.00 127.85 158 ILE A O 1
ATOM 770 N N . ALA A 1 160 ? 135.142 125.228 112.385 1.00 133.00 159 ALA A N 1
ATOM 771 C CA . ALA A 1 160 ? 135.035 124.243 111.313 1.00 133.00 159 ALA A CA 1
ATOM 772 C C . ALA A 1 160 ? 135.182 124.892 109.942 1.00 133.00 159 ALA A C 1
ATOM 773 O O . ALA A 1 160 ? 135.836 124.340 109.051 1.00 133.00 159 ALA A O 1
ATOM 775 N N . PHE A 1 161 ? 134.570 126.059 109.746 1.00 140.30 160 PHE A N 1
ATOM 776 C CA . PHE A 1 161 ? 134.673 126.734 108.456 1.00 140.30 160 PHE A CA 1
ATOM 777 C C . PHE A 1 161 ? 136.093 127.224 108.198 1.00 140.30 160 PHE A C 1
ATOM 778 O O . PHE A 1 161 ? 136.579 127.158 107.063 1.00 140.30 160 PHE A O 1
ATOM 786 N N . ASN A 1 162 ? 136.773 127.720 109.235 1.00 139.71 161 ASN A N 1
ATOM 787 C CA . ASN A 1 162 ? 138.194 128.027 109.107 1.00 139.71 161 ASN A CA 1
ATOM 788 C C . ASN A 1 162 ? 138.985 126.773 108.753 1.00 139.71 161 ASN A C 1
ATOM 789 O O . ASN A 1 162 ? 139.975 126.834 108.015 1.00 139.71 161 ASN A O 1
ATOM 794 N N . LEU A 1 163 ? 138.554 125.625 109.276 1.00 141.86 162 LEU A N 1
ATOM 795 C CA . LEU A 1 163 ? 139.163 124.346 108.930 1.00 141.86 162 LEU A CA 1
ATOM 796 C C . LEU A 1 163 ? 138.989 124.010 107.453 1.00 141.86 162 LEU A C 1
ATOM 797 O O . LEU A 1 163 ? 139.927 123.524 106.810 1.00 141.86 162 LEU A O 1
ATOM 802 N N . LEU A 1 164 ? 137.797 124.253 106.902 1.00 143.87 163 LEU A N 1
ATOM 803 C CA . LEU A 1 164 ? 137.481 123.755 105.564 1.00 143.87 163 LEU A CA 1
ATOM 804 C C . LEU A 1 164 ? 138.403 124.348 104.504 1.00 143.87 163 LEU A C 1
ATOM 805 O O . LEU A 1 164 ? 139.024 123.615 103.726 1.00 143.87 163 LEU A O 1
ATOM 810 N N . SER A 1 165 ? 138.513 125.672 104.462 1.00 146.63 164 SER A N 1
ATOM 811 C CA . SER A 1 165 ? 139.253 126.350 103.407 1.00 146.63 164 SER A CA 1
ATOM 812 C C . SER A 1 165 ? 140.738 126.477 103.696 1.00 146.63 164 SER A C 1
ATOM 813 O O . SER A 1 165 ? 141.407 127.282 103.035 1.00 146.63 164 SER A O 1
ATOM 816 N N . ALA A 1 166 ? 141.262 125.715 104.657 1.00 154.74 165 ALA A N 1
ATOM 817 C CA . ALA A 1 166 ? 142.670 125.793 105.046 1.00 154.74 165 ALA A CA 1
ATOM 818 C C . ALA A 1 166 ? 143.060 127.219 105.430 1.00 154.74 165 ALA A C 1
ATOM 819 O O . ALA A 1 166 ? 144.153 127.692 105.114 1.00 154.74 165 ALA A O 1
ATOM 821 N N . GLY A 1 167 ? 142.153 127.912 106.117 1.00 155.60 166 GLY A N 1
ATOM 822 C CA . GLY A 1 167 ? 142.415 129.242 106.621 1.00 155.60 166 GLY A CA 1
ATOM 823 C C . GLY A 1 167 ? 142.086 130.386 105.687 1.00 155.60 166 GLY A C 1
ATOM 824 O O . GLY A 1 167 ? 142.307 131.546 106.059 1.00 155.60 166 GLY A O 1
ATOM 825 N N . ARG A 1 168 ? 141.568 130.109 104.488 1.00 152.98 167 ARG A N 1
ATOM 826 C CA . ARG A 1 168 ? 141.247 131.191 103.561 1.00 152.98 167 ARG A CA 1
ATOM 827 C C . ARG A 1 168 ? 140.088 132.036 104.077 1.00 152.98 167 ARG A C 1
ATOM 828 O O . ARG A 1 168 ? 140.161 133.270 104.077 1.00 152.98 167 ARG A O 1
ATOM 836 N N . ILE A 1 169 ? 139.011 131.395 104.516 1.00 148.84 168 ILE A N 1
ATOM 837 C CA . ILE A 1 169 ? 137.910 132.149 105.127 1.00 148.84 168 ILE A CA 1
ATOM 838 C C . ILE A 1 169 ? 138.339 132.629 106.508 1.00 148.84 168 ILE A C 1
ATOM 839 O O . ILE A 1 169 ? 138.851 131.828 107.310 1.00 148.84 168 ILE A O 1
ATOM 844 N N . PRO A 1 170 ? 138.156 133.904 106.832 1.00 152.08 169 PRO A N 1
ATOM 845 C CA . PRO A 1 170 ? 138.508 134.385 108.170 1.00 152.08 169 PRO A CA 1
ATOM 846 C C . PRO A 1 170 ? 137.547 133.843 109.217 1.00 152.08 169 PRO A C 1
ATOM 847 O O . PRO A 1 170 ? 136.535 133.209 108.915 1.00 152.08 169 PRO A O 1
ATOM 851 N N . LEU A 1 171 ? 137.892 134.105 110.480 1.00 145.03 170 LEU A N 1
ATOM 852 C CA . LEU A 1 171 ? 137.103 133.576 111.585 1.00 145.03 170 LEU A CA 1
ATOM 853 C C . LEU A 1 171 ? 135.673 134.102 111.567 1.00 145.03 170 LEU A C 1
ATOM 854 O O . LEU A 1 171 ? 134.749 133.394 111.983 1.00 145.03 170 LEU A O 1
ATOM 859 N N . TRP A 1 172 ? 135.464 135.333 111.097 1.00 156.88 171 TRP A N 1
ATOM 860 C CA . TRP A 1 172 ? 134.106 135.849 110.962 1.00 156.88 171 TRP A CA 1
ATOM 861 C C . TRP A 1 172 ? 133.431 135.418 109.666 1.00 156.88 171 TRP A C 1
ATOM 862 O O . TRP A 1 172 ? 132.242 135.709 109.472 1.00 156.88 171 TRP A O 1
ATOM 873 N N . GLY A 1 173 ? 134.144 134.725 108.779 1.00 153.73 172 GLY A N 1
ATOM 874 C CA . GLY A 1 173 ? 133.462 134.070 107.679 1.00 153.73 172 GLY A CA 1
ATOM 875 C C . GLY A 1 173 ? 132.436 133.071 108.175 1.00 153.73 172 GLY A C 1
ATOM 876 O O . GLY A 1 173 ? 131.299 133.041 107.696 1.00 153.73 172 GLY A O 1
ATOM 877 N N . GLY A 1 174 ? 132.811 132.271 109.177 1.00 148.29 173 GLY A N 1
ATOM 878 C CA . GLY A 1 174 ? 131.846 131.383 109.799 1.00 148.29 173 GLY A CA 1
ATOM 879 C C . GLY A 1 174 ? 130.682 132.139 110.403 1.00 148.29 173 GLY A C 1
ATOM 880 O O . GLY A 1 174 ? 129.539 131.685 110.347 1.00 148.29 173 GLY A O 1
ATOM 881 N N . VAL A 1 175 ? 130.960 133.313 110.972 1.00 145.54 174 VAL A N 1
ATOM 882 C CA . VAL A 1 175 ? 129.915 134.174 111.515 1.00 145.54 174 VAL A CA 1
ATOM 883 C C . VAL A 1 175 ? 128.899 134.515 110.431 1.00 145.54 174 VAL A C 1
ATOM 884 O O . VAL A 1 175 ? 127.675 134.424 110.631 1.00 145.54 174 VAL A O 1
ATOM 888 N N . LEU A 1 176 ? 129.399 134.917 109.263 1.00 152.46 175 LEU A N 1
ATOM 889 C CA . LEU A 1 176 ? 128.516 135.262 108.156 1.00 152.46 175 LEU A CA 1
ATOM 890 C C . LEU A 1 176 ? 127.720 134.050 107.682 1.00 152.46 175 LEU A C 1
ATOM 891 O O . LEU A 1 176 ? 126.541 134.172 107.323 1.00 152.46 175 LEU A O 1
ATOM 896 N N . ILE A 1 177 ? 128.338 132.866 107.672 1.00 150.47 176 ILE A N 1
ATOM 897 C CA . ILE A 1 177 ? 127.560 131.697 107.259 1.00 150.47 176 ILE A CA 1
ATOM 898 C C . ILE A 1 177 ? 126.495 131.342 108.295 1.00 150.47 176 ILE A C 1
ATOM 899 O O . ILE A 1 177 ? 125.430 130.829 107.938 1.00 150.47 176 ILE A O 1
ATOM 904 N N . THR A 1 178 ? 126.746 131.590 109.585 1.00 151.81 177 THR A N 1
ATOM 905 C CA . THR A 1 178 ? 125.679 131.380 110.568 1.00 151.81 177 THR A CA 1
ATOM 906 C C . THR A 1 178 ? 124.535 132.368 110.371 1.00 151.81 177 THR A C 1
ATOM 907 O O . THR A 1 178 ? 123.362 132.012 110.557 1.00 151.81 177 THR A O 1
ATOM 911 N N . ILE A 1 179 ? 124.845 133.616 110.013 1.00 162.33 178 ILE A N 1
ATOM 912 C CA . ILE A 1 179 ? 123.759 134.552 109.719 1.00 162.33 178 ILE A CA 1
ATOM 913 C C . ILE A 1 179 ? 122.980 134.083 108.489 1.00 162.33 178 ILE A C 1
ATOM 914 O O . ILE A 1 179 ? 121.749 134.210 108.424 1.00 162.33 178 ILE A O 1
ATOM 919 N N . VAL A 1 180 ? 123.681 133.499 107.511 1.00 169.17 179 VAL A N 1
ATOM 920 C CA . VAL A 1 180 ? 123.008 132.909 106.354 1.00 169.17 179 VAL A CA 1
ATOM 921 C C . VAL A 1 180 ? 122.106 131.760 106.791 1.00 169.17 179 VAL A C 1
ATOM 922 O O . VAL A 1 180 ? 121.002 131.575 106.264 1.00 169.17 179 VAL A O 1
ATOM 926 N N . ASP A 1 181 ? 122.571 130.963 107.754 1.00 165.04 180 ASP A N 1
ATOM 927 C CA . ASP A 1 181 ? 121.765 129.863 108.275 1.00 165.04 180 ASP A CA 1
ATOM 928 C C . ASP A 1 181 ? 120.492 130.378 108.937 1.00 165.04 180 ASP A C 1
ATOM 929 O O . ASP A 1 181 ? 119.412 129.795 108.771 1.00 165.04 180 ASP A O 1
ATOM 934 N N . THR A 1 182 ? 120.603 131.461 109.707 1.00 171.52 181 THR A N 1
ATOM 935 C CA . THR A 1 182 ? 119.411 132.052 110.310 1.00 171.52 181 THR A CA 1
ATOM 936 C C . THR A 1 182 ? 118.458 132.557 109.235 1.00 171.52 181 THR A C 1
ATOM 937 O O . THR A 1 182 ? 117.231 132.444 109.370 1.00 171.52 181 THR A O 1
ATOM 941 N N . PHE A 1 183 ? 119.009 133.126 108.158 1.00 178.98 182 PHE A N 1
ATOM 942 C CA . PHE A 1 183 ? 118.177 133.541 107.033 1.00 178.98 182 PHE A CA 1
ATOM 943 C C . PHE A 1 183 ? 117.443 132.349 106.429 1.00 178.98 182 PHE A C 1
ATOM 944 O O . PHE A 1 183 ? 116.261 132.446 106.083 1.00 178.98 182 PHE A O 1
ATOM 952 N N . PHE A 1 184 ? 118.134 131.216 106.293 1.00 171.25 183 PHE A N 1
ATOM 953 C CA . PHE A 1 184 ? 117.492 130.001 105.800 1.00 171.25 183 PHE A CA 1
ATOM 954 C C . PHE A 1 184 ? 116.360 129.559 106.719 1.00 171.25 183 PHE A C 1
ATOM 955 O O . PHE A 1 184 ? 115.283 129.168 106.251 1.00 171.25 183 PHE A O 1
ATOM 963 N N . PHE A 1 185 ? 116.593 129.605 108.032 1.00 163.32 184 PHE A N 1
ATOM 964 C CA . PHE A 1 185 ? 115.567 129.199 108.989 1.00 163.32 184 PHE A CA 1
ATOM 965 C C . PHE A 1 185 ? 114.331 130.082 108.850 1.00 163.32 184 PHE A C 1
ATOM 966 O O . PHE A 1 185 ? 113.196 129.586 108.818 1.00 163.32 184 PHE A O 1
ATOM 974 N N . LEU A 1 186 ? 114.535 131.401 108.774 1.00 174.17 185 LEU A N 1
ATOM 975 C CA . LEU A 1 186 ? 113.396 132.309 108.669 1.00 174.17 185 LEU A CA 1
ATOM 976 C C . LEU A 1 186 ? 112.678 132.134 107.337 1.00 174.17 185 LEU A C 1
ATOM 977 O O . LEU A 1 186 ? 111.447 132.232 107.272 1.00 174.17 185 LEU A O 1
ATOM 982 N N . PHE A 1 187 ? 113.429 131.876 106.263 1.00 169.64 186 PHE A N 1
ATOM 983 C CA . PHE A 1 187 ? 112.806 131.688 104.960 1.00 169.64 186 PHE A CA 1
ATOM 984 C C . PHE A 1 187 ? 111.994 130.404 104.908 1.00 169.64 186 PHE A C 1
ATOM 985 O O . PHE A 1 187 ? 110.955 130.359 104.241 1.00 169.64 186 PHE A O 1
ATOM 993 N N . LEU A 1 188 ? 112.440 129.355 105.599 1.00 171.18 187 LEU A N 1
ATOM 994 C CA . LEU A 1 188 ? 111.683 128.105 105.568 1.00 171.18 187 LEU A CA 1
ATOM 995 C C . LEU A 1 188 ? 110.486 128.186 106.513 1.00 171.18 187 LEU A C 1
ATOM 996 O O . LEU A 1 188 ? 109.338 128.239 106.062 1.00 171.18 187 LEU A O 1
ATOM 1001 N N . ASP A 1 189 ? 110.750 128.246 107.825 1.00 187.51 188 ASP A N 1
ATOM 1002 C CA . ASP A 1 189 ? 109.720 128.353 108.860 1.00 187.51 188 ASP A CA 1
ATOM 1003 C C . ASP A 1 189 ? 108.438 127.595 108.518 1.00 187.51 188 ASP A C 1
ATOM 1004 O O . ASP A 1 189 ? 107.342 128.160 108.595 1.00 187.51 188 ASP A O 1
ATOM 1009 N N . ASN A 1 190 ? 108.553 126.326 108.129 1.00 169.69 189 ASN A N 1
ATOM 1010 C CA . ASN A 1 190 ? 107.411 125.577 107.622 1.00 169.69 189 ASN A CA 1
ATOM 1011 C C . ASN A 1 190 ? 107.465 124.155 108.167 1.00 169.69 189 ASN A C 1
ATOM 1012 O O . ASN A 1 190 ? 108.357 123.796 108.942 1.00 169.69 189 ASN A O 1
ATOM 1017 N N . TYR A 1 191 ? 106.491 123.338 107.758 1.00 164.00 190 TYR A N 1
ATOM 1018 C CA . TYR A 1 191 ? 106.479 121.931 108.138 1.00 164.00 190 TYR A CA 1
ATOM 1019 C C . TYR A 1 191 ? 107.608 121.142 107.491 1.00 164.00 190 TYR A C 1
ATOM 1020 O O . TYR A 1 191 ? 107.885 120.020 107.929 1.00 164.00 190 TYR A O 1
ATOM 1029 N N . GLY A 1 192 ? 108.256 121.691 106.466 1.00 165.45 191 GLY A N 1
ATOM 1030 C CA . GLY A 1 192 ? 109.424 121.080 105.872 1.00 165.45 191 GLY A CA 1
ATOM 1031 C C . GLY A 1 192 ? 110.703 121.281 106.645 1.00 165.45 191 GLY A C 1
ATOM 1032 O O . GLY A 1 192 ? 111.735 120.705 106.289 1.00 165.45 191 GLY A O 1
ATOM 1033 N N . LEU A 1 193 ? 110.662 122.095 107.703 1.00 156.28 192 LEU A N 1
ATOM 1034 C CA . LEU A 1 193 ? 111.815 122.227 108.586 1.00 156.28 192 LEU A CA 1
ATOM 1035 C C . LEU A 1 193 ? 112.152 120.900 109.248 1.00 156.28 192 LEU A C 1
ATOM 1036 O O . LEU A 1 193 ? 113.328 120.609 109.498 1.00 156.28 192 LEU A O 1
ATOM 1041 N N . ARG A 1 194 ? 111.136 120.088 109.541 1.00 156.71 193 ARG A N 1
ATOM 1042 C CA . ARG A 1 194 ? 111.377 118.771 110.118 1.00 156.71 193 ARG A CA 1
ATOM 1043 C C . ARG A 1 194 ? 112.165 117.889 109.160 1.00 156.71 193 ARG A C 1
ATOM 1044 O O . ARG A 1 194 ? 112.967 117.061 109.599 1.00 156.71 193 ARG A O 1
ATOM 1052 N N . LYS A 1 195 ? 111.963 118.061 107.851 1.00 161.18 194 LYS A N 1
ATOM 1053 C CA . LYS A 1 195 ? 112.755 117.319 106.875 1.00 161.18 194 LYS A CA 1
ATOM 1054 C C . LYS A 1 195 ? 114.230 117.692 106.961 1.00 161.18 194 LYS A C 1
ATOM 1055 O O . LYS A 1 195 ? 115.105 116.818 106.928 1.00 161.18 194 LYS A O 1
ATOM 1061 N N . LEU A 1 196 ? 114.527 118.989 107.079 1.00 159.68 195 LEU A N 1
ATOM 1062 C CA . LEU A 1 196 ? 115.915 119.419 107.218 1.00 159.68 195 LEU A CA 1
ATOM 1063 C C . LEU A 1 196 ? 116.511 118.934 108.533 1.00 159.68 195 LEU A C 1
ATOM 1064 O O . LEU A 1 196 ? 117.684 118.540 108.585 1.00 159.68 195 LEU A O 1
ATOM 1069 N N . GLU A 1 197 ? 115.720 118.960 109.609 1.00 153.70 196 GLU A N 1
ATOM 1070 C CA . GLU A 1 197 ? 116.194 118.429 110.881 1.00 153.70 196 GLU A CA 1
ATOM 1071 C C . GLU A 1 197 ? 116.507 116.944 110.767 1.00 153.70 196 GLU A C 1
ATOM 1072 O O . GLU A 1 197 ? 117.504 116.473 111.319 1.00 153.70 196 GLU A O 1
ATOM 1078 N N . ALA A 1 198 ? 115.658 116.190 110.067 1.00 161.68 197 ALA A N 1
ATOM 1079 C CA . ALA A 1 198 ? 115.919 114.769 109.870 1.00 161.68 197 ALA A CA 1
ATOM 1080 C C . ALA A 1 198 ? 117.179 114.549 109.045 1.00 161.68 197 ALA A C 1
ATOM 1081 O O . ALA A 1 198 ? 117.963 113.638 109.331 1.00 161.68 197 ALA A O 1
ATOM 1083 N N . PHE A 1 199 ? 117.389 115.369 108.013 1.00 161.19 198 PHE A N 1
ATOM 1084 C CA . PHE A 1 199 ? 118.597 115.247 107.203 1.00 161.19 198 PHE A CA 1
ATOM 1085 C C . PHE A 1 199 ? 119.845 115.506 108.040 1.00 161.19 198 PHE A C 1
ATOM 1086 O O . PHE A 1 199 ? 120.833 114.765 107.959 1.00 161.19 198 PHE A O 1
ATOM 1094 N N . PHE A 1 200 ? 119.812 116.551 108.868 1.00 152.48 199 PHE A N 1
ATOM 1095 C CA . PHE A 1 200 ? 120.973 116.869 109.692 1.00 152.48 199 PHE A CA 1
ATOM 1096 C C . PHE A 1 200 ? 121.174 115.838 110.796 1.00 152.48 199 PHE A C 1
ATOM 1097 O O . PHE A 1 200 ? 122.317 115.534 111.165 1.00 152.48 199 PHE A O 1
ATOM 1105 N N . GLY A 1 201 ? 120.081 115.287 111.327 1.00 158.49 200 GLY A N 1
ATOM 1106 C CA . GLY A 1 201 ? 120.195 114.190 112.271 1.00 158.49 200 GLY A CA 1
ATOM 1107 C C . GLY A 1 201 ? 120.808 112.957 111.641 1.00 158.49 200 GLY A C 1
ATOM 1108 O O . GLY A 1 201 ? 121.607 112.261 112.268 1.00 158.49 200 GLY A O 1
ATOM 1109 N N . LEU A 1 202 ? 120.448 112.673 110.390 1.00 166.66 201 LEU A N 1
ATOM 1110 C CA . LEU A 1 202 ? 121.099 111.587 109.670 1.00 166.66 201 LEU A CA 1
ATOM 1111 C C . LEU A 1 202 ? 122.574 111.883 109.449 1.00 166.66 201 LEU A C 1
ATOM 1112 O O . LEU A 1 202 ? 123.399 110.968 109.486 1.00 166.66 201 LEU A O 1
ATOM 1117 N N . LEU A 1 203 ? 122.921 113.150 109.215 1.00 160.29 202 LEU A N 1
ATOM 1118 C CA . LEU A 1 203 ? 124.327 113.517 109.057 1.00 160.29 202 LEU A CA 1
ATOM 1119 C C . LEU A 1 203 ? 125.117 113.245 110.334 1.00 160.29 202 LEU A C 1
ATOM 1120 O O . LEU A 1 203 ? 126.193 112.631 110.299 1.00 160.29 202 LEU A O 1
ATOM 1125 N N . ILE A 1 204 ? 124.601 113.701 111.477 1.00 150.36 203 ILE A N 1
ATOM 1126 C CA . ILE A 1 204 ? 125.318 113.438 112.724 1.00 150.36 203 ILE A CA 1
ATOM 1127 C C . ILE A 1 204 ? 125.311 111.943 113.033 1.00 150.36 203 ILE A C 1
ATOM 1128 O O . ILE A 1 204 ? 126.287 111.408 113.571 1.00 150.36 203 ILE A O 1
ATOM 1133 N N . THR A 1 205 ? 124.242 111.233 112.668 1.00 162.93 204 THR A N 1
ATOM 1134 C CA . THR A 1 205 ? 124.193 109.794 112.898 1.00 162.93 204 THR A CA 1
ATOM 1135 C C . THR A 1 205 ? 125.260 109.065 112.085 1.00 162.93 204 THR A C 1
ATOM 1136 O O . THR A 1 205 ? 125.955 108.184 112.603 1.00 162.93 204 THR A O 1
ATOM 1140 N N . ILE A 1 206 ? 125.406 109.418 110.805 1.00 159.84 205 ILE A N 1
ATOM 1141 C CA . ILE A 1 206 ? 126.385 108.727 109.971 1.00 159.84 205 ILE A CA 1
ATOM 1142 C C . ILE A 1 206 ? 127.799 109.089 110.405 1.00 159.84 205 ILE A C 1
ATOM 1143 O O . ILE A 1 206 ? 128.701 108.239 110.388 1.00 159.84 205 ILE A O 1
ATOM 1148 N N . MET A 1 207 ? 128.027 110.345 110.808 1.00 154.77 206 MET A N 1
ATOM 1149 C CA . MET A 1 207 ? 129.353 110.680 111.315 1.00 154.77 206 MET A CA 1
ATOM 1150 C C . MET A 1 207 ? 129.645 109.903 112.590 1.00 154.77 206 MET A C 1
ATOM 1151 O O . MET A 1 207 ? 130.765 109.429 112.785 1.00 154.77 206 MET A O 1
ATOM 1156 N N . ALA A 1 208 ? 128.638 109.726 113.452 1.00 153.90 207 ALA A N 1
ATOM 1157 C CA . ALA A 1 208 ? 128.829 108.932 114.662 1.00 153.90 207 ALA A CA 1
ATOM 1158 C C . ALA A 1 208 ? 129.131 107.474 114.335 1.00 153.90 207 ALA A C 1
ATOM 1159 O O . ALA A 1 208 ? 129.974 106.849 114.986 1.00 153.90 207 ALA A O 1
ATOM 1161 N N . LEU A 1 209 ? 128.444 106.908 113.340 1.00 169.98 208 LEU A N 1
ATOM 1162 C CA . LEU A 1 209 ? 128.678 105.510 112.979 1.00 169.98 208 LEU A CA 1
ATOM 1163 C C . LEU A 1 209 ? 130.080 105.309 112.414 1.00 169.98 208 LEU A C 1
ATOM 1164 O O . LEU A 1 209 ? 130.836 104.439 112.875 1.00 169.98 208 LEU A O 1
ATOM 1169 N N . THR A 1 210 ? 130.448 106.110 111.412 1.00 173.63 209 THR A N 1
ATOM 1170 C CA . THR A 1 210 ? 131.791 106.006 110.854 1.00 173.63 209 THR A CA 1
ATOM 1171 C C . THR A 1 210 ? 132.838 106.344 111.904 1.00 173.63 209 THR A C 1
ATOM 1172 O O . THR A 1 210 ? 133.939 105.784 111.895 1.00 173.63 209 THR A O 1
ATOM 1176 N N . PHE A 1 211 ? 132.487 107.198 112.860 1.00 160.22 210 PHE A N 1
ATOM 1177 C CA . PHE A 1 211 ? 133.405 107.588 113.912 1.00 160.22 210 PHE A CA 1
ATOM 1178 C C . PHE A 1 211 ? 133.611 106.464 114.917 1.00 160.22 210 PHE A C 1
ATOM 1179 O O . PHE A 1 211 ? 134.719 106.286 115.425 1.00 160.22 210 PHE A O 1
ATOM 1187 N N . GLY A 1 212 ? 132.564 105.693 115.206 1.00 165.49 211 GLY A N 1
ATOM 1188 C CA . GLY A 1 212 ? 132.743 104.485 115.992 1.00 165.49 211 GLY A CA 1
ATOM 1189 C C . GLY A 1 212 ? 133.585 103.458 115.262 1.00 165.49 211 GLY A C 1
ATOM 1190 O O . GLY A 1 212 ? 134.375 102.734 115.877 1.00 165.49 211 GLY A O 1
ATOM 1191 N N . TYR A 1 213 ? 133.424 103.377 113.938 1.00 175.42 212 TYR A N 1
ATOM 1192 C CA . TYR A 1 213 ? 134.336 102.557 113.142 1.00 175.42 212 TYR A CA 1
ATOM 1193 C C . TYR A 1 213 ? 135.782 102.999 113.340 1.00 175.42 212 TYR A C 1
ATOM 1194 O O . TYR A 1 213 ? 136.675 102.169 113.549 1.00 175.42 212 TYR A O 1
ATOM 1203 N N . GLU A 1 214 ? 136.030 104.308 113.288 1.00 169.50 213 GLU A N 1
ATOM 1204 C CA . GLU A 1 214 ? 137.378 104.806 113.549 1.00 169.50 213 GLU A CA 1
ATOM 1205 C C . GLU A 1 214 ? 137.828 104.482 114.968 1.00 169.50 213 GLU A C 1
ATOM 1206 O O . GLU A 1 214 ? 139.007 104.198 115.200 1.00 169.50 213 GLU A O 1
ATOM 1212 N N . TYR A 1 215 ? 136.912 104.549 115.934 1.00 157.78 214 TYR A N 1
ATOM 1213 C CA . TYR A 1 215 ? 137.266 104.231 117.313 1.00 157.78 214 TYR A CA 1
ATOM 1214 C C . TYR A 1 215 ? 137.741 102.790 117.439 1.00 157.78 214 TYR A C 1
ATOM 1215 O O . TYR A 1 215 ? 138.765 102.513 118.075 1.00 157.78 214 TYR A O 1
ATOM 1224 N N . VAL A 1 216 ? 137.004 101.853 116.837 1.00 168.74 215 VAL A N 1
ATOM 1225 C CA . VAL A 1 216 ? 137.429 100.456 116.895 1.00 168.74 215 VAL A CA 1
ATOM 1226 C C . VAL A 1 216 ? 138.693 100.247 116.070 1.00 168.74 215 VAL A C 1
ATOM 1227 O O . VAL A 1 216 ? 139.457 99.307 116.322 1.00 168.74 215 VAL A O 1
ATOM 1231 N N . VAL A 1 217 ? 138.935 101.104 115.075 1.00 170.90 216 VAL A N 1
ATOM 1232 C CA . VAL A 1 217 ? 140.200 101.055 114.348 1.00 170.90 216 VAL A CA 1
ATOM 1233 C C . VAL A 1 217 ? 141.350 101.493 115.249 1.00 170.90 216 VAL A C 1
ATOM 1234 O O . VAL A 1 217 ? 142.458 100.946 115.181 1.00 170.90 216 VAL A O 1
ATOM 1238 N N . ALA A 1 218 ? 141.101 102.476 116.117 1.00 169.26 217 ALA A N 1
ATOM 1239 C CA . ALA A 1 218 ? 142.153 103.063 116.939 1.00 169.26 217 ALA A CA 1
ATOM 1240 C C . ALA A 1 218 ? 142.736 102.082 117.946 1.00 169.26 217 ALA A C 1
ATOM 1241 O O . ALA A 1 218 ? 143.820 102.340 118.481 1.00 169.26 217 ALA A O 1
ATOM 1243 N N . ARG A 1 219 ? 142.046 100.974 118.218 1.00 169.56 218 ARG A N 1
ATOM 1244 C CA . ARG A 1 219 ? 142.495 99.950 119.157 1.00 169.56 218 ARG A CA 1
ATOM 1245 C C . ARG A 1 219 ? 142.800 100.543 120.528 1.00 169.56 218 ARG A C 1
ATOM 1246 O O . ARG A 1 219 ? 143.960 100.526 120.959 1.00 169.56 218 ARG A O 1
ATOM 1254 N N . PRO A 1 220 ? 141.810 101.080 121.238 1.00 166.46 219 PRO A N 1
ATOM 1255 C CA . PRO A 1 220 ? 142.070 101.566 122.595 1.00 166.46 219 PRO A CA 1
ATOM 1256 C C . PRO A 1 220 ? 142.454 100.429 123.528 1.00 166.46 219 PRO A C 1
ATOM 1257 O O . PRO A 1 220 ? 141.979 99.298 123.399 1.00 166.46 219 PRO A O 1
ATOM 1261 N N . GLU A 1 221 ? 143.334 100.740 124.475 1.00 170.84 220 GLU A N 1
ATOM 1262 C CA . GLU A 1 221 ? 143.764 99.745 125.452 1.00 170.84 220 GLU A CA 1
ATOM 1263 C C . GLU A 1 221 ? 142.598 99.480 126.398 1.00 170.84 220 GLU A C 1
ATOM 1264 O O . GLU A 1 221 ? 142.157 100.381 127.118 1.00 170.84 220 GLU A O 1
ATOM 1270 N N . GLN A 1 22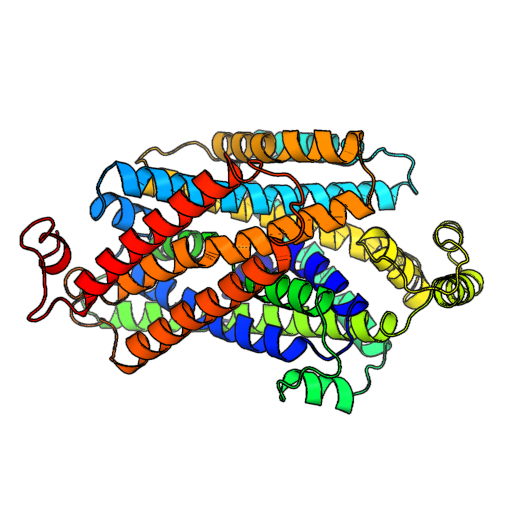2 ? 142.086 98.246 126.378 1.00 171.57 221 GLN A N 1
ATOM 1271 C CA . GLN A 1 222 ? 140.828 97.939 127.057 1.00 171.57 221 GLN A CA 1
ATOM 1272 C C . GLN A 1 222 ? 140.922 98.203 128.556 1.00 171.57 221 GLN A C 1
ATOM 1273 O O . GLN A 1 222 ? 140.025 98.816 129.152 1.00 171.57 221 GLN A O 1
ATOM 1279 N N . GLY A 1 223 ? 142.007 97.748 129.183 1.00 165.68 222 GLY A N 1
ATOM 1280 C CA . GLY A 1 223 ? 142.131 97.900 130.622 1.00 165.68 222 GLY A CA 1
ATOM 1281 C C . GLY A 1 223 ? 142.122 99.350 131.062 1.00 165.68 222 GLY A C 1
ATOM 1282 O O . GLY A 1 223 ? 141.480 99.701 132.054 1.00 165.68 222 GLY A O 1
ATOM 1283 N N . ALA A 1 224 ? 142.817 100.214 130.320 1.00 163.00 223 ALA A N 1
ATOM 1284 C CA . ALA A 1 224 ? 142.948 101.605 130.737 1.00 163.00 223 ALA A CA 1
ATOM 1285 C C . ALA A 1 224 ? 141.596 102.308 130.769 1.00 163.00 223 ALA A C 1
ATOM 1286 O O . ALA A 1 224 ? 141.217 102.893 131.791 1.00 163.00 223 ALA A O 1
ATOM 1288 N N . LEU A 1 225 ? 140.838 102.247 129.669 1.00 166.60 224 LEU A N 1
ATOM 1289 C CA . LEU A 1 225 ? 139.573 102.973 129.671 1.00 166.60 224 LEU A CA 1
ATOM 1290 C C . LEU A 1 225 ? 138.523 102.271 130.518 1.00 166.60 224 LEU A C 1
ATOM 1291 O O . LEU A 1 225 ? 137.658 102.942 131.087 1.00 166.60 224 LEU A O 1
ATOM 1296 N N . LEU A 1 226 ? 138.585 100.941 130.643 1.00 166.92 225 LEU A N 1
ATOM 1297 C CA . LEU A 1 226 ? 137.666 100.271 131.558 1.00 166.92 225 LEU A CA 1
ATOM 1298 C C . LEU A 1 226 ? 137.898 100.722 132.997 1.00 166.92 225 LEU A C 1
ATOM 1299 O O . LEU A 1 226 ? 136.942 101.011 133.730 1.00 166.92 225 LEU A O 1
ATOM 1304 N N . ARG A 1 227 ? 139.166 100.803 133.413 1.00 154.54 226 ARG A N 1
ATOM 1305 C CA . ARG A 1 227 ? 139.483 101.271 134.757 1.00 154.54 226 ARG A CA 1
ATOM 1306 C C . ARG A 1 227 ? 139.096 102.732 134.939 1.00 154.54 226 ARG A C 1
ATOM 1307 O O . ARG A 1 227 ? 138.554 103.111 135.984 1.00 154.54 226 ARG A O 1
ATOM 1315 N N . GLY A 1 228 ? 139.364 103.569 133.935 1.00 150.21 227 GLY A N 1
ATOM 1316 C CA . GLY A 1 228 ? 138.971 104.964 134.026 1.00 150.21 227 GLY A CA 1
ATOM 1317 C C . GLY A 1 228 ? 137.470 105.152 134.115 1.00 150.21 227 GLY A C 1
ATOM 1318 O O . GLY A 1 228 ? 136.993 106.067 134.793 1.00 150.21 227 GLY A O 1
ATOM 1319 N N . LEU A 1 229 ? 136.706 104.293 133.440 1.00 147.51 228 LEU A N 1
ATOM 1320 C CA . LEU A 1 229 ? 135.252 104.387 133.481 1.00 147.51 228 LEU A CA 1
ATOM 1321 C C . LEU A 1 229 ? 134.706 103.925 134.825 1.00 147.51 228 LEU A C 1
ATOM 1322 O O . LEU A 1 229 ? 133.999 104.672 135.511 1.00 147.51 228 LEU A O 1
ATOM 1327 N N . PHE A 1 230 ? 135.023 102.691 135.221 1.00 155.29 229 PHE A N 1
ATOM 1328 C CA . PHE A 1 230 ? 134.336 102.094 136.359 1.00 155.29 229 PHE A CA 1
ATOM 1329 C C . PHE A 1 230 ? 134.950 102.553 137.684 1.00 155.29 229 PHE A C 1
ATOM 1330 O O . PHE A 1 230 ? 134.287 102.488 138.724 1.00 155.29 229 PHE A O 1
ATOM 1338 N N . LEU A 1 231 ? 136.160 103.111 137.666 1.00 149.22 230 LEU A N 1
ATOM 1339 C CA . LEU A 1 231 ? 136.850 103.463 138.898 1.00 149.22 230 LEU A CA 1
ATOM 1340 C C . LEU A 1 231 ? 137.196 104.946 138.833 1.00 149.22 230 LEU A C 1
ATOM 1341 O O . LEU A 1 231 ? 137.726 105.416 137.812 1.00 149.22 230 LEU A O 1
ATOM 1346 N N . PRO A 1 232 ? 136.906 105.716 139.887 1.00 136.37 231 PRO A N 1
ATOM 1347 C CA . PRO A 1 232 ? 136.936 107.183 139.779 1.00 136.37 231 PRO A CA 1
ATOM 1348 C C . PRO A 1 232 ? 138.285 107.839 140.039 1.00 136.37 231 PRO A C 1
ATOM 1349 O O . PRO A 1 232 ? 138.328 109.043 140.310 1.00 136.37 231 PRO A O 1
ATOM 1353 N N . SER A 1 233 ? 139.379 107.082 139.985 1.00 135.95 232 SER A N 1
ATOM 1354 C CA . SER A 1 233 ? 140.687 107.634 140.317 1.00 135.95 232 SER A CA 1
ATOM 1355 C C . SER A 1 233 ? 141.022 108.833 139.431 1.00 135.95 232 SER A C 1
ATOM 1356 O O . SER A 1 233 ? 140.514 108.984 138.317 1.00 135.95 232 SER A O 1
ATOM 1359 N N . CYS A 1 234 ? 141.895 109.695 139.950 1.00 153.95 233 CYS A N 1
ATOM 1360 C CA . CYS A 1 234 ? 142.359 110.892 139.247 1.00 153.95 233 CYS A CA 1
ATOM 1361 C C . CYS A 1 234 ? 143.882 110.886 139.277 1.00 153.95 233 CYS A C 1
ATOM 1362 O O . CYS A 1 234 ? 144.504 111.624 140.052 1.00 153.95 233 CYS A O 1
ATOM 1365 N N . PRO A 1 235 ? 144.519 110.059 138.438 1.00 153.67 234 PRO A N 1
ATOM 1366 C CA . PRO A 1 235 ? 145.982 109.930 138.493 1.00 153.67 234 PRO A CA 1
ATOM 1367 C C . PRO A 1 235 ? 146.711 111.170 137.999 1.00 153.67 234 PRO A C 1
ATOM 1368 O O . PRO A 1 235 ? 146.659 111.500 136.811 1.00 153.67 234 PRO A O 1
ATOM 1372 N N . GLY A 1 236 ? 147.397 111.855 138.909 1.00 156.34 235 GLY A N 1
ATOM 1373 C CA . GLY A 1 236 ? 148.179 113.028 138.546 1.00 156.34 235 GLY A CA 1
ATOM 1374 C C . GLY A 1 236 ? 147.366 114.175 137.988 1.00 156.34 235 GLY A C 1
ATOM 1375 O O . GLY A 1 236 ? 147.802 114.838 137.037 1.00 156.34 235 GLY A O 1
ATOM 1376 N N . CYS A 1 237 ? 146.192 114.428 138.557 1.00 156.59 236 CYS A N 1
ATOM 1377 C CA . CYS A 1 237 ? 145.338 115.504 138.079 1.00 156.59 236 CYS A CA 1
ATOM 1378 C C . CYS A 1 237 ? 145.798 116.852 138.626 1.00 156.59 236 CYS A C 1
ATOM 1379 O O . CYS A 1 237 ? 146.341 116.949 139.730 1.00 156.59 236 CYS A O 1
ATOM 1382 N N . GLY A 1 238 ? 145.572 1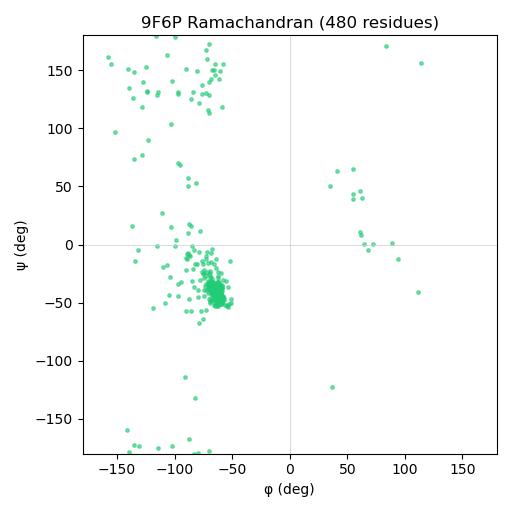17.898 137.835 1.00 139.56 237 GLY A N 1
ATOM 1383 C CA . GLY A 1 238 ? 145.914 119.254 138.218 1.00 139.56 237 GLY A CA 1
ATOM 1384 C C . GLY A 1 238 ? 144.874 120.261 137.768 1.00 139.56 237 GLY A C 1
ATOM 1385 O O . GLY A 1 238 ? 143.728 119.895 137.489 1.00 139.56 237 GLY A O 1
ATOM 1386 N N . HIS A 1 239 ? 145.262 121.534 137.692 1.00 138.49 238 HIS A N 1
ATOM 1387 C CA . HIS A 1 239 ? 144.291 122.595 137.423 1.00 138.49 238 HIS A CA 1
ATOM 1388 C C . HIS A 1 239 ? 143.605 122.461 136.064 1.00 138.49 238 HIS A C 1
ATOM 1389 O O . HIS A 1 239 ? 142.365 122.547 136.017 1.00 138.49 238 HIS A O 1
ATOM 1396 N N . PRO A 1 240 ? 144.312 122.275 134.939 1.00 136.33 239 PRO A N 1
ATOM 1397 C CA . PRO A 1 240 ? 143.594 122.129 133.659 1.00 136.33 239 PRO A CA 1
ATOM 1398 C C . PRO A 1 240 ? 142.675 120.922 133.607 1.00 136.33 239 PRO A C 1
ATOM 1399 O O . PRO A 1 240 ? 141.599 120.993 132.998 1.00 136.33 239 PRO A O 1
ATOM 1403 N N . GLU A 1 241 ? 143.069 119.806 134.217 1.00 138.69 240 GLU A N 1
ATOM 1404 C CA . GLU A 1 241 ? 142.180 118.651 134.266 1.00 138.69 240 GLU A CA 1
ATOM 1405 C C . GLU A 1 241 ? 140.963 118.929 135.140 1.00 138.69 240 GLU A C 1
ATOM 1406 O O . GLU A 1 241 ? 139.865 118.438 134.859 1.00 138.69 240 GLU A O 1
ATOM 1412 N N . LEU A 1 242 ? 141.136 119.713 136.205 1.00 137.57 241 LEU A N 1
ATOM 1413 C CA . LEU A 1 242 ? 139.980 120.155 136.978 1.00 137.57 241 LEU A CA 1
ATOM 1414 C C . LEU A 1 242 ? 139.041 120.983 136.110 1.00 137.57 241 LEU A C 1
ATOM 1415 O O . LEU A 1 242 ? 137.816 120.797 136.143 1.00 137.57 241 LEU A O 1
ATOM 1420 N N . LEU A 1 243 ? 139.606 121.893 135.313 1.00 124.53 242 LEU A N 1
ATOM 1421 C CA . LEU A 1 243 ? 138.794 122.706 134.414 1.00 124.53 242 LEU A CA 1
ATOM 1422 C C . LEU A 1 243 ? 138.032 121.835 133.427 1.00 124.53 242 LEU A C 1
ATOM 1423 O O . LEU A 1 243 ? 136.843 122.060 133.175 1.00 124.53 242 LEU A O 1
ATOM 1428 N N . GLN A 1 244 ? 138.698 120.825 132.866 1.00 127.77 243 GLN A N 1
ATOM 1429 C CA . GLN A 1 244 ? 138.036 119.967 131.891 1.00 127.77 243 GLN A CA 1
ATOM 1430 C C . GLN A 1 244 ? 136.974 119.083 132.532 1.00 127.77 243 GLN A C 1
ATOM 1431 O O . GLN A 1 244 ? 135.924 118.852 131.927 1.00 127.77 243 GLN A O 1
ATOM 1437 N N . ALA A 1 245 ? 137.213 118.591 133.748 1.00 132.03 244 ALA A N 1
ATOM 1438 C CA . ALA A 1 245 ? 136.185 117.818 134.437 1.00 132.03 244 ALA A CA 1
ATOM 1439 C C . ALA A 1 245 ? 134.957 118.672 134.715 1.00 132.03 244 ALA A C 1
ATOM 1440 O O . ALA A 1 245 ? 133.816 118.223 134.531 1.00 132.03 244 ALA A O 1
ATOM 1442 N N . VAL A 1 246 ? 135.173 119.910 135.162 1.00 125.03 245 VAL A N 1
ATOM 1443 C CA . VAL A 1 246 ? 134.049 120.793 135.445 1.00 125.03 245 VAL A CA 1
ATOM 1444 C C . VAL A 1 246 ? 133.301 121.114 134.157 1.00 125.03 245 VAL A C 1
ATOM 1445 O O . VAL A 1 246 ? 132.064 121.134 134.123 1.00 125.03 245 VAL A O 1
ATOM 1449 N N . GLY A 1 247 ? 134.040 121.372 133.076 1.00 121.29 246 GLY A N 1
ATOM 1450 C CA . GLY A 1 247 ? 133.399 121.601 131.794 1.00 121.29 246 GLY A CA 1
ATOM 1451 C C . GLY A 1 247 ? 132.589 120.407 131.332 1.00 121.29 246 GLY A C 1
ATOM 1452 O O . GLY A 1 247 ? 131.512 120.562 130.756 1.00 121.29 246 GLY A O 1
ATOM 1453 N N . ILE A 1 248 ? 133.092 119.199 131.586 1.00 119.13 247 ILE A N 1
ATOM 1454 C CA . ILE A 1 248 ? 132.364 117.994 131.204 1.00 119.13 247 ILE A CA 1
ATOM 1455 C C . ILE A 1 248 ? 131.056 117.904 131.978 1.00 119.13 247 ILE A C 1
ATOM 1456 O O . ILE A 1 248 ? 129.984 117.673 131.402 1.00 119.13 247 ILE A O 1
ATOM 1461 N N . VAL A 1 249 ? 131.122 118.101 133.299 1.00 123.17 248 VAL A N 1
ATOM 1462 C CA . VAL A 1 249 ? 129.916 117.954 134.110 1.00 123.17 248 VAL A CA 1
ATOM 1463 C C . VAL A 1 249 ? 128.916 119.061 133.793 1.00 123.17 248 VAL A C 1
ATOM 1464 O O . VAL A 1 249 ? 127.702 118.868 133.933 1.00 123.17 248 VAL A O 1
ATOM 1468 N N . GLY A 1 250 ? 129.393 120.226 133.353 1.00 107.56 249 GLY A N 1
ATOM 1469 C CA . GLY A 1 250 ? 128.489 121.299 132.991 1.00 107.56 249 GLY A CA 1
ATOM 1470 C C . GLY A 1 250 ? 128.024 121.317 131.554 1.00 107.56 249 GLY A C 1
ATOM 1471 O O . GLY A 1 250 ? 127.086 122.049 131.227 1.00 107.56 249 GLY A O 1
ATOM 1472 N N . ALA A 1 251 ? 128.654 120.534 130.679 1.00 110.83 250 ALA A N 1
ATOM 1473 C CA . ALA A 1 251 ? 128.273 120.480 129.276 1.00 110.83 250 ALA A CA 1
ATOM 1474 C C . ALA A 1 251 ? 127.498 119.231 128.902 1.00 110.83 250 ALA A C 1
ATOM 1475 O O . ALA A 1 251 ? 126.705 119.276 127.959 1.00 110.83 250 ALA A O 1
ATOM 1477 N N . ILE A 1 252 ? 127.713 118.115 129.602 1.00 119.10 251 ILE A N 1
ATOM 1478 C CA . ILE A 1 252 ? 126.928 116.917 129.323 1.00 119.10 251 ILE A CA 1
ATOM 1479 C C . ILE A 1 252 ? 125.458 117.170 129.626 1.00 119.10 251 ILE A C 1
ATOM 1480 O O . ILE A 1 252 ? 124.566 116.691 128.914 1.00 119.10 251 ILE A O 1
ATOM 1485 N N . ILE A 1 253 ? 125.183 117.945 130.670 1.00 115.31 252 ILE A N 1
ATOM 1486 C CA . ILE A 1 253 ? 123.827 118.297 131.069 1.00 115.31 252 ILE A CA 1
ATOM 1487 C C . ILE A 1 253 ? 123.735 119.811 131.203 1.00 115.31 252 ILE A C 1
ATOM 1488 O O . ILE A 1 253 ? 124.671 120.459 131.684 1.00 115.31 252 ILE A O 1
ATOM 1493 N N . MET A 1 254 ? 122.615 120.377 130.753 1.00 109.39 253 MET A N 1
ATOM 1494 C CA . MET A 1 254 ? 122.551 121.851 130.682 1.00 109.39 253 MET A CA 1
ATOM 1495 C C . MET A 1 254 ? 121.228 122.356 131.231 1.00 109.39 253 MET A C 1
ATOM 1496 O O . MET A 1 254 ? 120.200 121.705 131.030 1.00 109.39 253 MET A O 1
ATOM 1501 N N . PRO A 1 255 ? 121.205 123.545 131.837 1.00 106.43 254 PRO A N 1
ATOM 1502 C CA . PRO A 1 255 ? 119.987 124.064 132.478 1.00 106.43 254 PRO A CA 1
ATOM 1503 C C . PRO A 1 255 ? 118.766 124.083 131.573 1.00 106.43 254 PRO A C 1
ATOM 1504 O O . PRO A 1 255 ? 117.654 123.818 132.045 1.00 106.43 254 PRO A O 1
ATOM 1508 N N . HIS A 1 256 ? 118.931 124.385 130.285 1.00 102.62 255 HIS A N 1
ATOM 1509 C CA . HIS A 1 256 ? 117.766 124.558 129.426 1.00 102.62 255 HIS A CA 1
ATOM 1510 C C . HIS A 1 256 ? 117.181 123.238 128.940 1.00 102.62 255 HIS A C 1
ATOM 1511 O O . HIS A 1 256 ? 116.031 123.221 128.481 1.00 102.62 255 HIS A O 1
ATOM 1518 N N . ASN A 1 257 ? 117.932 122.138 129.035 1.00 102.55 256 ASN A N 1
ATOM 1519 C CA . ASN A 1 257 ? 117.379 120.845 128.647 1.00 102.55 256 ASN A CA 1
ATOM 1520 C C . ASN A 1 257 ? 116.198 120.467 129.522 1.00 102.55 256 ASN A C 1
ATOM 1521 O O . ASN A 1 257 ? 115.210 119.916 129.033 1.00 102.55 256 ASN A O 1
ATOM 1526 N N . ILE A 1 258 ? 116.287 120.742 130.823 1.00 96.99 257 ILE A N 1
ATOM 1527 C CA . ILE A 1 258 ? 115.195 120.400 131.729 1.00 96.99 257 ILE A CA 1
ATOM 1528 C C . ILE A 1 258 ? 113.931 121.158 131.337 1.00 96.99 257 ILE A C 1
ATOM 1529 O O . ILE A 1 258 ? 112.841 120.578 131.230 1.00 96.99 257 ILE A O 1
ATOM 1534 N N . TYR A 1 259 ? 114.069 122.462 131.086 1.00 99.77 258 TYR A N 1
ATOM 1535 C CA . TYR A 1 259 ? 112.920 123.277 130.705 1.00 99.77 258 TYR A CA 1
ATOM 1536 C C . TYR A 1 259 ? 112.317 122.786 129.398 1.00 99.77 258 TYR A C 1
ATOM 1537 O O . TYR A 1 259 ? 111.096 122.624 129.282 1.00 99.77 258 TYR A O 1
ATOM 1546 N N . LEU A 1 260 ? 113.166 122.545 128.397 1.00 97.17 259 LEU A N 1
ATOM 1547 C CA . LEU A 1 260 ? 112.664 122.144 127.089 1.00 97.17 259 LEU A CA 1
ATOM 1548 C C . LEU A 1 260 ? 112.010 120.768 127.154 1.00 97.17 259 LEU A C 1
ATOM 1549 O O . LEU A 1 260 ? 110.980 120.531 126.513 1.00 97.17 259 LEU A O 1
ATOM 1554 N N . HIS A 1 261 ? 112.598 119.845 127.918 1.00 105.86 260 HIS A N 1
ATOM 1555 C CA . HIS A 1 261 ? 112.005 118.523 128.064 1.00 105.86 260 HIS A CA 1
ATOM 1556 C C . HIS A 1 261 ? 110.648 118.607 128.741 1.00 105.86 260 HIS A C 1
ATOM 1557 O O . HIS A 1 261 ? 109.698 117.944 128.316 1.00 105.86 260 HIS A O 1
ATOM 1564 N N . SER A 1 262 ? 110.530 119.428 129.789 1.00 112.84 261 SER A N 1
ATOM 1565 C CA . SER A 1 262 ? 109.230 119.605 130.429 1.00 112.84 261 SER A CA 1
ATOM 1566 C C . SER A 1 262 ? 108.214 120.187 129.453 1.00 112.84 261 SER A C 1
ATOM 1567 O O . SER A 1 262 ? 107.055 119.751 129.411 1.00 112.84 261 SER A O 1
ATOM 1570 N N . ALA A 1 263 ? 108.636 121.168 128.653 1.00 111.25 262 ALA A N 1
ATOM 1571 C CA . ALA A 1 263 ? 107.724 12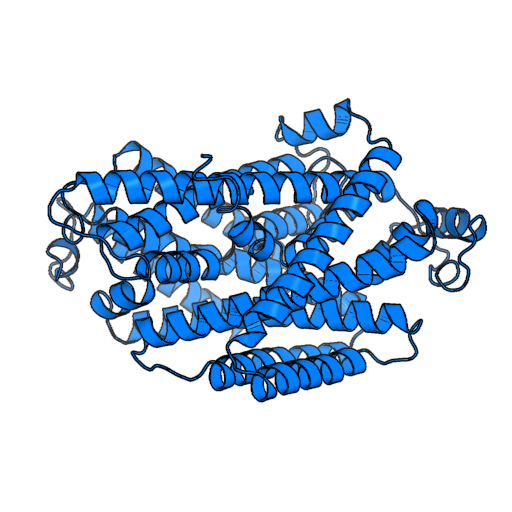1.780 127.692 1.00 111.25 262 ALA A CA 1
ATOM 1572 C C . ALA A 1 263 ? 107.248 120.772 126.652 1.00 111.25 262 ALA A C 1
ATOM 1573 O O . ALA A 1 263 ? 106.055 120.719 126.333 1.00 111.25 262 ALA A O 1
ATOM 1575 N N . LEU A 1 264 ? 108.163 119.964 126.110 1.00 106.22 263 LEU A N 1
ATOM 1576 C CA . LEU A 1 264 ? 107.756 118.946 125.145 1.00 106.22 263 LEU A CA 1
ATOM 1577 C C . LEU A 1 264 ? 106.878 117.885 125.789 1.00 106.22 263 LEU A C 1
ATOM 1578 O O . LEU A 1 264 ? 105.957 117.369 125.145 1.00 106.22 263 LEU A O 1
ATOM 1583 N N . VAL A 1 265 ? 107.151 117.544 127.048 1.00 112.19 264 VAL A N 1
ATOM 1584 C CA . VAL A 1 265 ? 106.329 116.573 127.760 1.00 112.19 264 VAL A CA 1
ATOM 1585 C C . VAL A 1 265 ? 104.904 117.090 127.894 1.00 112.19 264 VAL A C 1
ATOM 1586 O O . VAL A 1 265 ? 103.934 116.332 127.764 1.00 112.19 264 VAL A O 1
ATOM 1590 N N . LYS A 1 266 ? 104.758 118.393 128.152 1.00 119.85 265 LYS A N 1
ATOM 1591 C CA . LYS A 1 266 ? 103.430 118.992 128.261 1.00 119.85 265 LYS A CA 1
ATOM 1592 C C . LYS A 1 266 ? 102.589 118.745 127.012 1.00 119.85 265 LYS A C 1
ATOM 1593 O O . LYS A 1 266 ? 101.362 118.618 127.106 1.00 119.85 265 LYS A O 1
ATOM 1599 N N . SER A 1 267 ? 103.229 118.649 125.842 1.00 127.38 266 SER A N 1
ATOM 1600 C CA . SER A 1 267 ? 102.491 118.477 124.593 1.00 127.38 266 SER A CA 1
ATOM 1601 C C . SER A 1 267 ? 101.688 117.182 124.571 1.00 127.38 266 SER A C 1
ATOM 1602 O O . SER A 1 267 ? 100.671 117.098 123.873 1.00 127.38 266 SER A O 1
ATOM 1605 N N . ARG A 1 268 ? 102.127 116.164 125.306 1.00 131.18 267 ARG A N 1
ATOM 1606 C CA . ARG A 1 268 ? 101.411 114.896 125.329 1.00 131.18 267 ARG A CA 1
ATOM 1607 C C . ARG A 1 268 ? 100.092 115.096 126.077 1.00 131.18 267 ARG A C 1
ATOM 1608 O O . ARG A 1 268 ? 100.078 115.619 127.196 1.00 131.18 267 ARG A O 1
ATOM 1616 N N . GLU A 1 269 ? 98.985 114.686 125.459 1.00 144.28 268 GLU A N 1
ATOM 1617 C CA . GLU A 1 269 ? 97.678 114.766 126.099 1.00 144.28 268 GLU A CA 1
ATOM 1618 C C . GLU A 1 269 ? 97.547 113.655 127.136 1.00 144.28 268 GLU A C 1
ATOM 1619 O O . GLU A 1 269 ? 97.975 112.521 126.903 1.00 144.28 268 GLU A O 1
ATOM 1625 N N . ILE A 1 270 ? 96.990 113.996 128.296 1.00 152.72 269 ILE A N 1
ATOM 1626 C CA . ILE A 1 270 ? 96.818 113.062 129.402 1.00 152.72 269 ILE A CA 1
ATOM 1627 C C . ILE A 1 270 ? 95.343 113.037 129.780 1.00 152.72 269 ILE A C 1
ATOM 1628 O O . ILE A 1 270 ? 94.725 114.093 129.956 1.00 152.72 269 ILE A O 1
ATOM 1633 N N . ASP A 1 271 ? 94.784 111.829 129.901 1.00 160.07 270 ASP A N 1
ATOM 1634 C CA . ASP A 1 271 ? 93.349 111.680 130.131 1.00 160.07 270 ASP A CA 1
ATOM 1635 C C . ASP A 1 271 ? 92.958 112.254 131.493 1.00 160.07 270 ASP A C 1
ATOM 1636 O O . ASP A 1 271 ? 91.961 112.978 131.605 1.00 160.07 270 ASP A O 1
ATOM 1641 N N . ARG A 1 272 ? 93.745 111.957 132.530 1.00 150.46 271 ARG A N 1
ATOM 1642 C CA . ARG A 1 272 ? 93.603 112.415 133.914 1.00 150.46 271 ARG A CA 1
ATOM 1643 C C . ARG A 1 272 ? 92.447 111.770 134.675 1.00 150.46 271 ARG A C 1
ATOM 1644 O O . ARG A 1 272 ? 92.241 112.111 135.847 1.00 150.46 271 ARG A O 1
ATOM 1652 N N . ALA A 1 273 ? 91.683 110.861 134.063 1.00 161.19 272 ALA A N 1
ATOM 1653 C CA . ALA A 1 273 ? 90.586 110.221 134.786 1.00 161.19 272 ALA A CA 1
ATOM 1654 C C . ALA A 1 273 ? 91.106 109.310 135.889 1.00 161.19 272 ALA A C 1
ATOM 1655 O O . ALA A 1 273 ? 90.587 109.318 137.011 1.00 161.19 272 ALA A O 1
ATOM 1657 N N . ARG A 1 274 ? 92.133 108.527 135.588 1.00 156.90 273 ARG A N 1
ATOM 1658 C CA . ARG A 1 274 ? 92.779 107.635 136.536 1.00 156.90 273 ARG A CA 1
ATOM 1659 C C . ARG A 1 274 ? 94.257 107.969 136.568 1.00 156.90 273 ARG A C 1
ATOM 1660 O O . ARG A 1 274 ? 94.795 108.494 135.595 1.00 156.90 273 ARG A O 1
ATOM 1668 N N . ARG A 1 275 ? 94.903 107.708 137.700 1.00 151.62 274 ARG A N 1
ATOM 1669 C CA . ARG A 1 275 ? 96.335 107.953 137.771 1.00 151.62 274 ARG A CA 1
ATOM 1670 C C . ARG A 1 275 ? 97.142 106.936 136.973 1.00 151.62 274 ARG A C 1
ATOM 1671 O O . ARG A 1 275 ? 98.345 107.139 136.777 1.00 151.62 274 ARG A O 1
ATOM 1679 N N . ALA A 1 276 ? 96.506 105.864 136.495 1.00 150.04 275 ALA A N 1
ATOM 1680 C CA . ALA A 1 276 ? 97.229 104.836 135.754 1.00 150.04 275 ALA A CA 1
ATOM 1681 C C . ALA A 1 276 ? 97.820 105.375 134.455 1.00 150.04 275 ALA A C 1
ATOM 1682 O O . ALA A 1 276 ? 98.943 105.011 134.084 1.00 150.04 275 ALA A O 1
ATOM 1684 N N . ASP A 1 277 ? 97.072 106.209 133.724 1.00 156.54 276 ASP A N 1
ATOM 1685 C CA . ASP A 1 277 ? 97.587 106.696 132.447 1.00 156.54 276 ASP A CA 1
ATOM 1686 C C . ASP A 1 277 ? 98.784 107.605 132.677 1.00 156.54 276 ASP A C 1
ATOM 1687 O O . ASP A 1 277 ? 99.770 107.556 131.934 1.00 156.54 276 ASP A O 1
ATOM 1692 N N . ILE A 1 278 ? 98.719 108.427 133.726 1.00 149.00 277 ILE A N 1
ATOM 1693 C CA . ILE A 1 278 ? 99.850 109.265 134.108 1.00 149.00 277 ILE A CA 1
ATOM 1694 C C . ILE A 1 278 ? 101.047 108.401 134.467 1.00 149.00 277 ILE A C 1
ATOM 1695 O O . ILE A 1 278 ? 102.185 108.697 134.084 1.00 149.00 277 ILE A O 1
ATOM 1700 N N . ARG A 1 279 ? 100.807 107.314 135.203 1.00 143.25 278 ARG A N 1
ATOM 1701 C CA . ARG A 1 279 ? 101.909 106.450 135.602 1.00 143.25 278 ARG A CA 1
ATOM 1702 C C . ARG A 1 279 ? 102.578 105.816 134.392 1.00 143.25 278 ARG A C 1
ATOM 1703 O O . ARG A 1 279 ? 103.811 105.797 134.295 1.00 143.25 278 ARG A O 1
ATOM 1711 N N . GLU A 1 280 ? 101.784 105.288 133.454 1.00 147.64 279 GLU A N 1
ATOM 1712 C CA . GLU A 1 280 ? 102.393 104.635 132.298 1.00 147.64 279 GLU A CA 1
ATOM 1713 C C . GLU A 1 280 ? 103.072 105.650 131.390 1.00 147.64 279 GLU A C 1
ATOM 1714 O O . GLU A 1 280 ? 104.117 105.357 130.802 1.00 147.64 279 GLU A O 1
ATOM 1720 N N . ALA A 1 281 ? 102.483 106.839 131.238 1.00 137.90 280 ALA A N 1
ATOM 1721 C CA . ALA A 1 281 ? 103.134 107.879 130.449 1.00 137.90 280 ALA A CA 1
ATOM 1722 C C . ALA A 1 281 ? 104.466 108.279 131.066 1.00 137.90 280 ALA A C 1
ATOM 1723 O O . ALA A 1 281 ? 105.465 108.442 130.354 1.00 137.90 280 ALA A O 1
ATOM 1725 N N . ASN A 1 282 ? 104.504 108.434 132.391 1.00 129.87 281 ASN A N 1
ATOM 1726 C CA . ASN A 1 282 ? 105.753 108.769 133.060 1.00 129.87 281 ASN A CA 1
ATOM 1727 C C . ASN A 1 282 ? 106.782 107.663 132.876 1.00 129.87 281 ASN A C 1
ATOM 1728 O O . ASN A 1 282 ? 107.960 107.938 132.623 1.00 129.87 281 ASN A O 1
ATOM 1733 N N . MET A 1 283 ? 106.356 106.402 132.991 1.00 132.13 282 MET A N 1
ATOM 1734 C CA . MET A 1 283 ? 107.282 105.292 132.788 1.00 132.13 282 MET A CA 1
ATOM 1735 C C . MET A 1 283 ? 107.827 105.273 131.364 1.00 132.13 282 MET A C 1
ATOM 1736 O O . MET A 1 283 ? 109.035 105.103 131.156 1.00 132.13 282 MET A O 1
ATOM 1741 N N . TYR A 1 284 ? 106.952 105.455 130.373 1.00 126.11 283 TYR A N 1
ATOM 1742 C CA . TYR A 1 284 ? 107.380 105.441 128.978 1.00 126.11 283 TYR A CA 1
ATOM 1743 C C . TYR A 1 284 ? 108.349 106.580 128.693 1.00 126.11 283 TYR A C 1
ATOM 1744 O O . TYR A 1 284 ? 109.363 106.391 128.008 1.00 126.11 283 TYR A O 1
ATOM 1753 N N . PHE A 1 285 ? 108.068 107.767 129.231 1.00 115.77 284 PHE A N 1
ATOM 1754 C CA . PHE A 1 285 ? 108.982 108.883 129.040 1.00 115.77 284 PHE A CA 1
ATOM 1755 C C . PHE A 1 285 ? 110.301 108.649 129.765 1.00 115.77 284 PHE A C 1
ATOM 1756 O O . PHE A 1 285 ? 111.353 109.086 129.287 1.00 115.77 284 PHE A O 1
ATOM 1764 N N . LEU A 1 286 ? 110.271 107.957 130.907 1.00 117.20 285 LEU A N 1
ATOM 1765 C CA . LEU A 1 286 ? 111.515 107.608 131.583 1.00 117.20 285 LEU A CA 1
ATOM 1766 C C . LEU A 1 286 ? 112.353 106.656 130.739 1.00 117.20 285 LEU A C 1
ATOM 1767 O O . LEU A 1 286 ? 113.576 106.803 130.663 1.00 117.20 285 LEU A O 1
ATOM 1772 N N . ILE A 1 287 ? 111.717 105.663 130.111 1.00 120.43 286 ILE A N 1
ATOM 1773 C CA . ILE A 1 287 ? 112.466 104.778 129.217 1.00 120.43 286 ILE A CA 1
ATOM 1774 C C . ILE A 1 287 ? 113.026 105.562 128.039 1.00 120.43 286 ILE A C 1
ATOM 1775 O O . ILE A 1 287 ? 114.158 105.326 127.600 1.00 120.43 286 ILE A O 1
ATOM 1780 N N . GLU A 1 288 ? 112.246 106.502 127.505 1.00 127.93 287 GLU A N 1
ATOM 1781 C CA . GLU A 1 288 ? 112.740 107.340 126.416 1.00 127.93 287 GLU A CA 1
ATOM 1782 C C . GLU A 1 288 ? 113.985 108.109 126.847 1.00 127.93 287 GLU A C 1
ATOM 1783 O O . GLU A 1 288 ? 115.011 108.113 126.149 1.00 127.93 287 GLU A O 1
ATOM 1789 N N . ALA A 1 289 ? 113.917 108.744 128.019 1.00 125.23 288 ALA A N 1
ATOM 1790 C CA . ALA A 1 289 ? 115.033 109.541 128.510 1.00 125.23 288 ALA A CA 1
ATOM 1791 C C . ALA A 1 289 ? 116.251 108.675 128.797 1.00 125.23 288 ALA A C 1
ATOM 1792 O O . ALA A 1 289 ? 117.384 109.077 128.514 1.00 125.23 288 ALA A O 1
ATOM 1794 N N . THR A 1 290 ? 116.043 107.485 129.366 1.00 130.70 289 THR A N 1
ATOM 1795 C CA . THR A 1 290 ? 117.173 106.614 129.668 1.00 130.70 289 THR A CA 1
ATOM 1796 C C . THR A 1 290 ? 117.813 106.063 128.398 1.00 130.70 289 THR A C 1
ATOM 1797 O O . THR A 1 290 ? 119.041 105.932 128.341 1.00 130.70 289 THR A O 1
ATOM 1801 N N . ILE A 1 291 ? 117.020 105.777 127.362 1.00 124.84 290 ILE A N 1
ATOM 1802 C CA . ILE A 1 291 ? 117.599 105.361 126.088 1.00 124.84 290 ILE A CA 1
ATOM 1803 C C . ILE A 1 291 ? 118.439 106.488 125.506 1.00 124.84 290 ILE A C 1
ATOM 1804 O O . ILE A 1 291 ? 119.574 106.277 125.054 1.00 124.84 290 ILE A O 1
ATOM 1809 N N . ALA A 1 292 ? 117.898 107.710 125.529 1.00 130.48 291 ALA A N 1
ATOM 1810 C CA . ALA A 1 292 ? 118.640 108.847 124.995 1.00 130.48 291 ALA A CA 1
ATOM 1811 C C . ALA A 1 292 ? 119.939 109.070 125.761 1.00 130.48 291 ALA A C 1
ATOM 1812 O O . ALA A 1 292 ? 120.998 109.285 125.157 1.00 130.48 291 ALA A O 1
ATOM 1814 N N . LEU A 1 293 ? 119.879 109.009 127.092 1.00 125.65 292 LEU A N 1
ATOM 1815 C CA . LEU A 1 293 ? 121.068 109.240 127.902 1.00 125.65 292 LEU A CA 1
ATOM 1816 C C . LEU A 1 293 ? 122.105 108.145 127.694 1.00 125.65 292 LEU A C 1
ATOM 1817 O O . LEU A 1 293 ? 123.305 108.430 127.633 1.00 125.65 292 LEU A O 1
ATOM 1822 N N . SER A 1 294 ? 121.669 106.887 127.589 1.00 128.46 293 SER A N 1
ATOM 1823 C CA . SER A 1 294 ? 122.614 105.803 127.347 1.00 128.46 293 SER A CA 1
ATOM 1824 C C . SER A 1 294 ? 123.294 105.958 125.994 1.00 128.46 293 SER A C 1
ATOM 1825 O O . SER A 1 294 ? 124.508 105.753 125.875 1.00 128.46 293 SER A O 1
ATOM 1828 N N . VAL A 1 295 ? 122.531 106.328 124.961 1.00 125.42 294 VAL A N 1
ATOM 1829 C CA . VAL A 1 295 ? 123.130 106.532 123.644 1.00 125.42 294 VAL A CA 1
ATOM 1830 C C . VAL A 1 295 ? 124.136 107.678 123.685 1.00 125.42 294 VAL A C 1
ATOM 1831 O O . VAL A 1 295 ? 125.244 107.575 123.137 1.00 125.42 294 VAL A O 1
ATOM 1835 N N . SER A 1 296 ? 123.771 108.783 124.341 1.00 119.36 295 SER A N 1
ATOM 1836 C CA . SER A 1 296 ? 124.682 109.919 124.436 1.00 119.36 295 SER A CA 1
ATOM 1837 C C . SER A 1 296 ? 125.954 109.547 125.186 1.00 119.36 295 SER A C 1
ATOM 1838 O O . SER A 1 296 ? 127.059 109.924 124.776 1.00 119.36 295 SER A O 1
ATOM 1841 N N . PHE A 1 297 ? 125.819 108.806 126.287 1.00 121.15 296 PHE A N 1
ATOM 1842 C CA . PHE A 1 297 ? 126.989 108.415 127.063 1.00 121.15 296 PHE A CA 1
ATOM 1843 C C . PHE A 1 297 ? 127.880 107.465 126.275 1.00 121.15 296 PHE A C 1
ATOM 1844 O O . PHE A 1 297 ? 129.106 107.550 126.362 1.00 121.15 296 PHE A O 1
ATOM 1852 N N . ILE A 1 298 ? 127.285 106.555 125.501 1.00 128.16 297 ILE A N 1
ATOM 1853 C CA . ILE A 1 298 ? 128.083 105.648 124.679 1.00 128.16 297 ILE A CA 1
ATOM 1854 C C . ILE A 1 298 ? 128.857 106.427 123.622 1.00 128.16 297 ILE A C 1
ATOM 1855 O O . ILE A 1 298 ? 130.054 106.188 123.399 1.00 128.16 297 ILE A O 1
ATOM 1860 N N . ILE A 1 299 ? 128.189 107.374 122.957 1.00 121.75 298 ILE A N 1
ATOM 1861 C CA . ILE A 1 299 ? 128.857 108.166 121.926 1.00 121.75 298 ILE A CA 1
ATOM 1862 C C . ILE A 1 299 ? 129.994 108.979 122.532 1.00 121.75 298 ILE A C 1
ATOM 1863 O O . ILE A 1 299 ? 131.102 109.042 121.978 1.00 121.75 298 ILE A O 1
ATOM 1868 N N . ASN A 1 300 ? 129.744 109.606 123.682 1.00 120.06 299 ASN A N 1
ATOM 1869 C CA . ASN A 1 300 ? 130.784 110.399 124.324 1.00 120.06 299 ASN A CA 1
ATOM 1870 C C . ASN A 1 300 ? 131.915 109.525 124.851 1.00 120.06 299 ASN A C 1
ATOM 1871 O O . ASN A 1 300 ? 133.070 109.958 124.861 1.00 120.06 299 ASN A O 1
ATOM 1876 N N . LEU A 1 301 ? 131.617 108.298 125.280 1.00 134.39 300 LEU A N 1
ATOM 1877 C CA . LEU A 1 301 ? 132.676 107.372 125.661 1.00 134.39 300 LEU A CA 1
ATOM 1878 C C . LEU A 1 301 ? 133.565 107.051 124.469 1.00 134.39 300 LEU A C 1
ATOM 1879 O O . LEU A 1 301 ? 134.796 107.055 124.579 1.00 134.39 300 LEU A O 1
ATOM 1884 N N . PHE A 1 302 ? 132.953 106.778 123.315 1.00 137.80 301 PHE A N 1
ATOM 1885 C CA . PHE A 1 302 ? 133.732 106.513 122.108 1.00 137.80 301 PHE A CA 1
ATOM 1886 C C . PHE A 1 302 ? 134.631 107.697 121.774 1.00 137.80 301 PHE A C 1
ATOM 1887 O O . PHE A 1 302 ? 135.840 107.540 121.543 1.00 137.80 301 PHE A O 1
ATOM 1895 N N . VAL A 1 303 ? 134.047 108.896 121.754 1.00 129.13 302 VAL A N 1
ATOM 1896 C CA . VAL A 1 303 ? 134.791 110.100 121.386 1.00 129.13 302 VAL A CA 1
ATOM 1897 C C . VAL A 1 303 ? 135.932 110.367 122.368 1.00 129.13 302 VAL A C 1
ATOM 1898 O O . VAL A 1 303 ? 137.075 110.630 121.962 1.00 129.13 302 VAL A O 1
ATOM 1902 N N . MET A 1 304 ? 135.662 110.247 123.670 1.00 128.95 303 MET A N 1
ATOM 1903 C CA . MET A 1 304 ? 136.697 110.510 124.661 1.00 128.95 303 MET A CA 1
ATOM 1904 C C . MET A 1 304 ? 137.809 109.478 124.580 1.00 128.95 303 MET A C 1
ATOM 1905 O O . MET A 1 304 ? 138.992 109.829 124.645 1.00 128.95 303 MET A O 1
ATOM 1910 N N . ALA A 1 305 ? 137.450 108.202 124.429 1.00 134.59 304 ALA A N 1
ATOM 1911 C CA . ALA A 1 305 ? 138.460 107.156 124.363 1.00 134.59 304 ALA A CA 1
ATOM 1912 C C . ALA A 1 305 ? 139.362 107.346 123.155 1.00 134.59 304 ALA A C 1
ATOM 1913 O O . ALA A 1 305 ? 140.589 107.265 123.267 1.00 134.59 304 ALA A O 1
ATOM 1915 N N . VAL A 1 306 ? 138.777 107.627 121.989 1.00 129.25 305 VAL A N 1
ATOM 1916 C CA . VAL A 1 306 ? 139.609 107.755 120.798 1.00 129.25 305 VAL A CA 1
ATOM 1917 C C . VAL A 1 306 ? 140.504 108.987 120.893 1.00 129.25 305 VAL A C 1
ATOM 1918 O O . VAL A 1 306 ? 141.691 108.933 120.540 1.00 129.25 305 VAL A O 1
ATOM 1922 N N . PHE A 1 307 ? 139.977 110.106 121.405 1.00 126.45 306 PHE A N 1
ATOM 1923 C CA . PHE A 1 307 ? 140.798 111.310 121.456 1.00 126.45 306 PHE A CA 1
ATOM 1924 C C . PHE A 1 307 ? 141.902 111.185 122.499 1.00 126.45 306 PHE A C 1
ATOM 1925 O O . PHE A 1 307 ? 143.030 111.636 122.269 1.00 126.45 306 PHE A O 1
ATOM 1933 N N . GLY A 1 308 ? 141.607 110.566 123.643 1.00 135.76 307 GLY A N 1
ATOM 1934 C CA . GLY A 1 308 ? 142.649 110.325 124.625 1.00 135.76 307 GLY A CA 1
ATOM 1935 C C . GLY A 1 308 ? 143.700 109.354 124.126 1.00 135.76 307 GLY A C 1
ATOM 1936 O O . GLY A 1 308 ? 144.890 109.515 124.409 1.00 135.76 307 GLY A O 1
ATOM 1937 N N . GLN A 1 309 ? 143.278 108.335 123.373 1.00 148.19 308 GLN A N 1
ATOM 1938 C CA . GLN A 1 309 ? 144.235 107.400 122.795 1.00 148.19 308 GLN A CA 1
ATOM 1939 C C . GLN A 1 309 ? 145.154 108.102 121.806 1.00 148.19 308 GLN A C 1
ATOM 1940 O O . GLN A 1 309 ? 146.355 107.814 121.749 1.00 148.19 308 GLN A O 1
ATOM 1946 N N . ALA A 1 310 ? 144.607 109.025 121.017 1.00 139.70 309 ALA A N 1
ATOM 1947 C CA . ALA A 1 310 ? 145.393 109.695 119.991 1.00 139.70 309 ALA A CA 1
ATOM 1948 C C . ALA A 1 310 ? 146.128 110.936 120.485 1.00 139.70 309 ALA A C 1
ATOM 1949 O O . ALA A 1 310 ? 146.956 111.472 119.741 1.00 139.70 309 ALA A O 1
ATOM 1951 N N . PHE A 1 311 ? 145.868 111.404 121.710 1.00 135.97 310 PHE A N 1
ATOM 1952 C CA . PHE A 1 311 ? 146.385 112.699 122.139 1.00 135.97 310 PHE A CA 1
ATOM 1953 C C . PHE A 1 311 ? 147.070 112.725 123.498 1.00 135.97 310 PHE A C 1
ATOM 1954 O O . PHE A 1 311 ? 147.610 113.774 123.865 1.00 135.97 310 PHE A O 1
ATOM 1962 N N . TYR A 1 312 ? 147.084 111.628 124.247 1.00 136.65 311 TYR A N 1
ATOM 1963 C CA . TYR A 1 312 ? 147.687 111.643 125.572 1.00 136.65 311 TYR A CA 1
ATOM 1964 C C . TYR A 1 312 ? 149.193 111.429 125.447 1.00 136.65 311 TYR A C 1
ATOM 1965 O O . TYR A 1 312 ? 149.642 110.508 124.755 1.00 136.65 311 TYR A O 1
ATOM 1974 N N . GLN A 1 313 ? 149.970 112.282 126.125 1.00 142.76 312 GLN A N 1
ATOM 1975 C CA . GLN A 1 313 ? 151.396 112.486 125.831 1.00 142.76 312 GLN A CA 1
ATOM 1976 C C . GLN A 1 313 ? 151.667 112.527 124.328 1.00 142.76 312 GLN A C 1
ATOM 1977 O O . GLN A 1 313 ? 152.374 111.686 123.769 1.00 142.76 312 GLN A O 1
ATOM 1983 N N . LYS A 1 314 ? 151.097 113.532 123.673 1.00 145.16 313 LYS A N 1
ATOM 1984 C CA . LYS A 1 314 ? 151.387 113.823 122.277 1.00 145.16 313 LYS A CA 1
ATOM 1985 C C . LYS A 1 314 ? 152.065 115.183 122.175 1.00 145.16 313 LYS A C 1
ATOM 1986 O O . LYS A 1 314 ? 151.566 116.173 122.721 1.00 145.16 313 LYS A O 1
ATOM 1992 N N . THR A 1 315 ? 153.200 115.224 121.482 1.00 165.02 314 THR A N 1
ATOM 1993 C CA . THR A 1 315 ? 153.987 116.435 121.308 1.00 165.02 314 THR A CA 1
ATOM 1994 C C . THR A 1 315 ? 153.844 116.961 119.887 1.00 165.02 314 THR A C 1
ATOM 1995 O O . THR A 1 315 ? 153.397 116.256 118.978 1.00 165.02 314 THR A O 1
ATOM 1999 N N . ASN A 1 316 ? 154.230 118.228 119.709 1.00 174.29 315 ASN A N 1
ATOM 2000 C CA . ASN A 1 316 ? 154.135 118.853 118.393 1.00 174.29 315 ASN A CA 1
ATOM 2001 C C . ASN A 1 316 ? 155.030 118.148 117.380 1.00 174.29 315 ASN A C 1
ATOM 2002 O O . ASN A 1 316 ? 154.627 117.933 116.229 1.00 174.29 315 ASN A O 1
ATOM 2007 N N . GLN A 1 317 ? 156.249 117.781 117.789 1.00 171.20 316 GLN A N 1
ATOM 2008 C CA . GLN A 1 317 ? 157.122 117.012 116.907 1.00 171.20 316 GLN A CA 1
ATOM 2009 C C . GLN A 1 317 ? 156.496 115.675 116.544 1.00 171.20 316 GLN A C 1
ATOM 2010 O O . GLN A 1 317 ? 156.606 115.223 115.399 1.00 171.20 316 GLN A O 1
ATOM 2016 N N . ALA A 1 318 ? 155.838 115.024 117.506 1.00 168.27 317 ALA A N 1
ATOM 2017 C CA . ALA A 1 318 ? 155.204 113.744 117.216 1.00 168.27 317 ALA A CA 1
ATOM 2018 C C . ALA A 1 318 ? 154.119 113.895 116.158 1.00 168.27 317 ALA A C 1
ATOM 2019 O O . ALA A 1 318 ? 154.092 113.142 115.177 1.00 168.27 317 ALA A O 1
ATOM 2021 N N . ALA A 1 319 ? 153.229 114.876 116.329 1.00 166.50 318 ALA A N 1
ATOM 2022 C CA . ALA A 1 319 ? 152.152 115.077 115.366 1.00 166.50 318 ALA A CA 1
ATOM 2023 C C . ALA A 1 319 ? 152.702 115.453 113.997 1.00 166.50 318 ALA A C 1
ATOM 2024 O O . ALA A 1 319 ? 152.212 114.971 112.966 1.00 166.50 318 ALA A O 1
ATOM 2026 N N . PHE A 1 320 ? 153.724 116.312 113.970 1.00 171.49 319 PHE A N 1
ATOM 2027 C CA . PHE A 1 320 ? 154.358 116.666 112.707 1.00 171.49 319 PHE A CA 1
ATOM 2028 C C . PHE A 1 320 ? 154.959 115.442 112.030 1.00 171.49 319 PHE A C 1
ATOM 2029 O O . PHE A 1 320 ? 154.886 115.306 110.805 1.00 171.49 319 PHE A O 1
ATOM 2037 N N . ASN A 1 321 ? 155.566 114.545 112.809 1.00 171.31 320 ASN A N 1
ATOM 2038 C CA . ASN A 1 321 ? 156.175 113.355 112.224 1.00 171.31 320 ASN A CA 1
ATOM 2039 C C . ASN A 1 321 ? 155.126 112.404 111.661 1.00 171.31 320 ASN A C 1
ATOM 2040 O O . ASN A 1 321 ? 155.318 111.837 110.579 1.00 171.31 320 ASN A O 1
ATOM 2045 N N . ILE A 1 322 ? 154.015 112.201 112.377 1.00 172.78 321 ILE A N 1
ATOM 2046 C CA . ILE A 1 322 ? 152.965 111.329 111.848 1.00 172.78 321 ILE A CA 1
ATOM 2047 C C . ILE A 1 322 ? 152.348 111.926 110.588 1.00 172.78 321 ILE A C 1
ATOM 2048 O O . ILE A 1 322 ? 152.144 111.225 109.590 1.00 172.78 321 ILE A O 1
ATOM 2053 N N . CYS A 1 323 ? 152.038 113.224 110.608 1.00 180.34 322 CYS A N 1
ATOM 2054 C CA . CYS A 1 323 ? 151.399 113.833 109.446 1.00 180.34 322 CYS A CA 1
ATOM 2055 C C . CYS A 1 323 ? 152.346 114.056 108.274 1.00 180.34 322 CYS A C 1
ATOM 2056 O O . CYS A 1 323 ? 151.879 114.158 107.135 1.00 180.34 322 CYS A O 1
ATOM 2059 N N . ALA A 1 324 ? 153.655 114.124 108.514 1.00 176.64 323 ALA A N 1
ATOM 2060 C CA . ALA A 1 324 ? 154.599 114.130 107.405 1.00 176.64 323 ALA A CA 1
ATOM 2061 C C . ALA A 1 324 ? 154.653 112.781 106.704 1.00 176.64 323 ALA A C 1
ATOM 2062 O O . ALA A 1 324 ? 155.002 112.723 105.520 1.00 176.64 323 ALA A O 1
ATOM 2064 N N . ASN A 1 325 ? 154.310 111.703 107.407 1.00 172.86 324 ASN A N 1
ATOM 2065 C CA . ASN A 1 325 ? 154.315 110.362 106.843 1.00 172.86 324 ASN A CA 1
ATOM 2066 C C . ASN A 1 325 ? 152.985 109.987 106.201 1.00 172.86 324 ASN A C 1
ATOM 2067 O O . ASN A 1 325 ? 152.904 108.949 105.536 1.00 172.86 324 ASN A O 1
ATOM 2072 N N . SER A 1 326 ? 151.950 110.804 106.367 1.00 181.66 325 SER A N 1
ATOM 2073 C CA . SER A 1 326 ? 150.638 110.508 105.819 1.00 181.66 325 SER A CA 1
ATOM 2074 C C . SER A 1 326 ? 150.426 111.283 104.520 1.00 181.66 325 SER A C 1
ATOM 2075 O O . SER A 1 326 ? 151.281 112.049 104.070 1.00 181.66 325 SER A O 1
ATOM 2078 N N . SER A 1 327 ? 149.259 111.070 103.909 1.00 183.96 326 SER A N 1
ATOM 2079 C CA . SER A 1 327 ? 148.953 111.714 102.634 1.00 183.96 326 SER A CA 1
ATOM 2080 C C . SER A 1 327 ? 148.760 113.216 102.802 1.00 183.96 326 SER A C 1
ATOM 2081 O O . SER A 1 327 ? 149.214 114.008 101.968 1.00 183.96 326 SER A O 1
ATOM 2084 N N . LEU A 1 328 ? 148.081 113.622 103.871 1.00 178.20 327 LEU A N 1
ATOM 2085 C CA . LEU A 1 328 ? 147.663 115.007 104.033 1.00 178.20 327 LEU A CA 1
ATOM 2086 C C . LEU A 1 328 ? 148.875 115.902 104.294 1.00 178.20 327 LEU A C 1
ATOM 2087 O O . LEU A 1 328 ? 149.800 115.522 105.017 1.00 178.20 327 LEU A O 1
ATOM 2092 N N . HIS A 1 329 ? 148.877 117.093 103.688 1.00 184.80 328 HIS A N 1
ATOM 2093 C CA . HIS A 1 329 ? 150.072 117.933 103.638 1.00 184.80 328 HIS A CA 1
ATOM 2094 C C . HIS A 1 329 ? 149.917 119.287 104.315 1.00 184.80 328 HIS A C 1
ATOM 2095 O O . HIS A 1 329 ? 150.748 119.642 105.158 1.00 184.80 328 HIS A O 1
ATOM 2102 N N . ASP A 1 330 ? 148.917 120.087 103.937 1.00 195.55 329 ASP A N 1
ATOM 2103 C CA . ASP A 1 330 ? 148.758 121.400 104.559 1.00 195.55 329 ASP A CA 1
ATOM 2104 C C . ASP A 1 330 ? 148.442 121.260 106.042 1.00 195.55 329 ASP A C 1
ATOM 2105 O O . ASP A 1 330 ? 149.006 121.963 106.893 1.00 195.55 329 ASP A O 1
ATOM 2110 N N . TYR A 1 331 ? 147.538 120.341 106.367 1.00 187.21 330 TYR A N 1
ATOM 2111 C CA . TYR A 1 331 ? 147.269 119.963 107.742 1.00 187.21 330 TYR A CA 1
ATOM 2112 C C . TYR A 1 331 ? 148.397 119.142 108.350 1.00 187.21 330 TYR A C 1
ATOM 2113 O O . TYR A 1 331 ? 148.339 118.827 109.542 1.00 187.21 330 TYR A O 1
ATOM 2122 N N . ALA A 1 332 ? 149.403 118.765 107.559 1.00 183.98 331 ALA A N 1
ATOM 2123 C CA . ALA A 1 332 ? 150.642 118.258 108.133 1.00 183.98 331 ALA A CA 1
ATOM 2124 C C . ALA A 1 332 ? 151.577 119.385 108.549 1.00 183.98 331 ALA A C 1
ATOM 2125 O O . ALA A 1 332 ? 152.262 119.270 109.570 1.00 183.98 331 ALA A O 1
ATOM 2127 N N . LYS A 1 333 ? 151.614 120.473 107.778 1.00 182.63 332 LYS A N 1
ATOM 2128 C CA . LYS A 1 333 ? 152.505 121.594 108.047 1.00 182.63 332 LYS A CA 1
ATOM 2129 C C . LYS A 1 333 ? 151.903 122.629 108.988 1.00 182.63 332 LYS A C 1
ATOM 2130 O O . LYS A 1 333 ? 152.608 123.569 109.374 1.00 182.63 332 LYS A O 1
ATOM 2136 N N . ILE A 1 334 ? 150.624 122.498 109.349 1.00 175.92 333 ILE A N 1
ATOM 2137 C CA . ILE A 1 334 ? 150.029 123.437 110.300 1.00 175.92 333 ILE A CA 1
ATOM 2138 C C . ILE A 1 334 ? 150.793 123.442 111.623 1.00 175.92 333 ILE A C 1
ATOM 2139 O O . ILE A 1 334 ? 151.067 124.506 112.192 1.00 175.92 333 ILE A O 1
ATOM 2144 N N . PHE A 1 335 ? 151.148 122.264 112.132 1.00 175.40 334 PHE A N 1
ATOM 2145 C CA . PHE A 1 335 ? 151.714 122.173 113.472 1.00 175.40 334 PHE A CA 1
ATOM 2146 C C . PHE A 1 335 ? 153.099 122.816 113.528 1.00 175.40 334 PHE A C 1
ATOM 2147 O O . PHE A 1 335 ? 153.873 122.714 112.571 1.00 175.40 334 PHE A O 1
ATOM 2155 N N . PRO A 1 336 ? 153.435 123.487 114.623 1.00 176.58 335 PRO A N 1
ATOM 2156 C CA . PRO A 1 336 ? 154.796 123.994 114.817 1.00 176.58 335 PRO A CA 1
ATOM 2157 C C . PRO A 1 336 ? 155.722 122.876 115.289 1.00 176.58 335 PRO A C 1
ATOM 2158 O O . PRO A 1 336 ? 155.320 121.725 115.452 1.00 176.58 335 PRO A O 1
ATOM 2162 N N . MET A 1 337 ? 156.983 123.237 115.512 1.00 177.24 336 MET A N 1
ATOM 2163 C CA . MET A 1 337 ? 158.036 122.286 115.867 1.00 177.24 336 MET A CA 1
ATOM 2164 C C . MET A 1 337 ? 158.660 122.732 117.189 1.00 177.24 336 MET A C 1
ATOM 2165 O O . MET A 1 337 ? 159.628 123.495 117.200 1.00 177.24 336 MET A O 1
ATOM 2170 N N . ASN A 1 338 ? 158.108 122.251 118.309 1.00 173.26 337 ASN A N 1
ATOM 2171 C CA . ASN A 1 338 ? 158.579 122.662 119.627 1.00 173.26 337 ASN A CA 1
ATOM 2172 C C . ASN A 1 338 ? 158.778 121.528 120.625 1.00 173.26 337 ASN A C 1
ATOM 2173 O O . ASN A 1 338 ? 159.384 121.769 121.675 1.00 173.26 337 ASN A O 1
ATOM 2178 N N . ASN A 1 339 ? 158.261 120.325 120.358 1.00 175.67 338 ASN A N 1
ATOM 2179 C CA . ASN A 1 339 ? 158.462 119.141 121.195 1.00 175.67 338 ASN A CA 1
ATOM 2180 C C . ASN A 1 339 ? 157.753 119.281 122.543 1.00 175.67 338 ASN A C 1
ATOM 2181 O O . ASN A 1 339 ? 157.684 118.326 123.324 1.00 175.67 338 ASN A O 1
ATOM 2186 N N . ALA A 1 340 ? 157.157 120.441 122.800 1.00 170.92 339 ALA A N 1
ATOM 2187 C CA . ALA A 1 340 ? 156.449 120.670 124.047 1.00 170.92 339 ALA A CA 1
ATOM 2188 C C . ALA A 1 340 ? 155.029 120.114 123.950 1.00 170.92 339 ALA A C 1
ATOM 2189 O O . ALA A 1 340 ? 154.619 119.555 122.930 1.00 170.92 339 ALA A O 1
ATOM 2191 N N . THR A 1 341 ? 154.269 120.261 125.032 1.00 163.17 340 THR A N 1
ATOM 2192 C CA . THR A 1 341 ? 152.873 119.852 125.016 1.00 163.17 340 THR A CA 1
ATOM 2193 C C . THR A 1 341 ? 152.083 120.719 124.043 1.00 163.17 340 THR A C 1
ATOM 2194 O O . THR A 1 341 ? 152.408 121.886 123.807 1.00 163.17 340 THR A O 1
ATOM 2198 N N . VAL A 1 342 ? 151.040 120.133 123.467 1.00 155.92 341 VAL A N 1
ATOM 2199 C CA . VAL A 1 342 ? 150.281 120.760 122.393 1.00 155.92 341 VAL A CA 1
ATOM 2200 C C . VAL A 1 342 ? 149.049 121.443 122.971 1.00 155.92 341 VAL A C 1
ATOM 2201 O O . VAL A 1 342 ? 148.299 120.843 123.752 1.00 155.92 341 VAL A O 1
ATOM 2205 N N . ALA A 1 343 ? 148.856 122.710 122.607 1.00 156.50 342 ALA A N 1
ATOM 2206 C CA . ALA A 1 343 ? 147.605 123.405 122.882 1.00 156.50 342 ALA A CA 1
ATOM 2207 C C . ALA A 1 343 ? 146.583 122.958 121.847 1.00 156.50 342 ALA A C 1
ATOM 2208 O O . ALA A 1 343 ? 146.808 123.107 120.642 1.00 156.50 342 ALA A O 1
ATOM 2210 N N . VAL A 1 344 ? 145.465 122.407 122.310 1.00 131.88 343 VAL A N 1
ATOM 2211 C CA . VAL A 1 344 ? 144.604 121.582 121.476 1.00 131.88 343 VAL A CA 1
ATOM 2212 C C . VAL A 1 344 ? 143.261 122.269 121.293 1.00 131.88 343 VAL A C 1
ATOM 2213 O O . VAL A 1 344 ? 142.644 122.716 122.267 1.00 131.88 343 VAL A O 1
ATOM 2217 N N . ASP A 1 345 ? 142.814 122.349 120.042 1.00 139.28 344 ASP A N 1
ATOM 2218 C CA . ASP A 1 345 ? 141.509 122.899 119.705 1.00 139.28 344 ASP A CA 1
ATOM 2219 C C . ASP A 1 345 ? 140.799 122.023 118.677 1.00 139.28 344 ASP A C 1
ATOM 2220 O O . ASP A 1 345 ? 141.270 120.926 118.362 1.00 139.28 344 ASP A O 1
ATOM 2225 N N . ILE A 1 346 ? 139.663 122.492 118.157 1.00 128.78 345 ILE A N 1
ATOM 2226 C CA . ILE A 1 346 ? 138.891 121.694 117.208 1.00 128.78 345 ILE A CA 1
ATOM 2227 C C . ILE A 1 346 ? 139.672 121.485 115.915 1.00 128.78 345 ILE A C 1
ATOM 2228 O O . ILE A 1 346 ? 139.656 120.392 115.333 1.00 128.78 345 ILE A O 1
ATOM 2233 N N . TYR A 1 347 ? 140.358 122.528 115.442 1.00 146.91 346 TYR A N 1
ATOM 2234 C CA . TYR A 1 347 ? 141.073 122.445 114.172 1.00 146.91 346 TYR A CA 1
ATOM 2235 C C . TYR A 1 347 ? 142.150 121.365 114.229 1.00 146.91 346 TYR A C 1
ATOM 2236 O O . TYR A 1 347 ? 142.256 120.530 113.324 1.00 146.91 346 TYR A O 1
ATOM 2245 N N . GLN A 1 348 ? 142.934 121.342 115.309 1.00 148.60 347 GLN A N 1
ATOM 2246 C CA . GLN A 1 348 ? 143.961 120.314 115.449 1.00 148.60 347 GLN A CA 1
ATOM 2247 C C . GLN A 1 348 ? 143.356 118.926 115.622 1.00 148.60 347 GLN A C 1
ATOM 2248 O O . GLN A 1 348 ? 143.930 117.940 115.148 1.00 148.60 347 GLN A O 1
ATOM 2254 N N . GLY A 1 349 ? 142.211 118.825 116.300 1.00 152.64 348 GLY A N 1
ATOM 2255 C CA . GLY A 1 349 ? 141.554 117.533 116.425 1.00 152.64 348 GLY A CA 1
ATOM 2256 C C . GLY A 1 349 ? 141.124 116.976 115.083 1.00 152.64 348 GLY A C 1
ATOM 2257 O O . GLY A 1 349 ? 141.356 115.804 114.775 1.00 152.64 348 GLY A O 1
ATOM 2258 N N . GLY A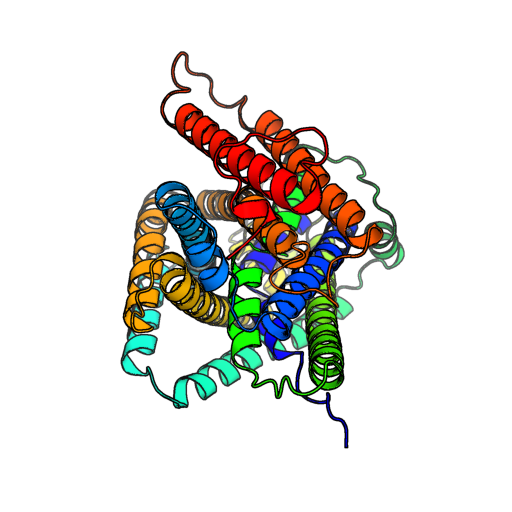 1 350 ? 140.501 117.815 114.257 1.00 150.70 349 GLY A N 1
ATOM 2259 C CA . GLY A 1 350 ? 140.177 117.386 112.908 1.00 150.70 349 GLY A CA 1
ATOM 2260 C C . GLY A 1 350 ? 141.417 117.058 112.098 1.00 150.70 349 GLY A C 1
ATOM 2261 O O . GLY A 1 350 ? 141.422 116.114 111.303 1.00 150.70 349 GLY A O 1
ATOM 2262 N N . VAL A 1 351 ? 142.484 117.835 112.291 1.00 158.34 350 VAL A N 1
ATOM 2263 C CA . VAL A 1 351 ? 143.719 117.613 111.548 1.00 158.34 350 VAL A CA 1
ATOM 2264 C C . VAL A 1 351 ? 144.286 116.234 111.860 1.00 158.34 350 VAL A C 1
ATOM 2265 O O . VAL A 1 351 ? 144.656 115.476 110.958 1.00 158.34 350 VAL A O 1
ATOM 2269 N N . ILE A 1 352 ? 144.344 115.881 113.145 1.00 153.83 351 ILE A N 1
ATOM 2270 C CA . ILE A 1 352 ? 144.901 114.584 113.521 1.00 153.83 351 ILE A CA 1
ATOM 2271 C C . ILE A 1 352 ? 143.945 113.467 113.114 1.00 153.83 351 ILE A C 1
ATOM 2272 O O . ILE A 1 352 ? 144.382 112.362 112.761 1.00 153.83 351 ILE A O 1
ATOM 2277 N N . LEU A 1 353 ? 142.634 113.728 113.148 1.00 157.64 352 LEU A N 1
ATOM 2278 C CA . LEU A 1 353 ? 141.669 112.734 112.692 1.00 157.64 352 LEU A CA 1
ATOM 2279 C C . LEU A 1 353 ? 141.904 112.394 111.226 1.00 157.64 352 LEU A C 1
ATOM 2280 O O . LEU A 1 353 ? 141.969 111.218 110.846 1.00 157.64 352 LEU A O 1
ATOM 2285 N N . GLY A 1 354 ? 142.059 113.423 110.390 1.00 161.83 353 GLY A N 1
ATOM 2286 C CA . GLY A 1 354 ? 142.384 113.199 108.993 1.00 161.83 353 GLY A CA 1
ATOM 2287 C C . GLY A 1 354 ? 143.747 112.568 108.794 1.00 161.83 353 GLY A C 1
ATOM 2288 O O . GLY A 1 354 ? 143.936 111.766 107.874 1.00 161.83 353 GLY A O 1
ATOM 2289 N N . CYS A 1 355 ? 144.713 112.926 109.642 1.00 170.83 354 CYS A N 1
ATOM 2290 C CA . CYS A 1 355 ? 146.039 112.322 109.580 1.00 170.83 354 CYS A CA 1
ATOM 2291 C C . CYS A 1 355 ? 145.978 110.814 109.776 1.00 170.83 354 CYS A C 1
ATOM 2292 O O . CYS A 1 355 ? 146.533 110.047 108.981 1.00 170.83 354 CYS A O 1
ATOM 2295 N N . LEU A 1 356 ? 145.308 110.371 110.834 1.00 158.62 355 LEU A N 1
ATOM 2296 C CA . LEU A 1 356 ? 145.385 108.974 111.236 1.00 158.62 355 LEU A CA 1
ATOM 2297 C C . LEU A 1 356 ? 144.358 108.099 110.522 1.00 158.62 355 LEU A C 1
ATOM 2298 O O . LEU A 1 356 ? 144.698 107.019 110.026 1.00 158.62 355 LEU A O 1
ATOM 2303 N N . PHE A 1 357 ? 143.105 108.546 110.458 1.00 155.74 356 PHE A N 1
ATOM 2304 C CA . PHE A 1 357 ? 141.998 107.722 109.983 1.00 155.74 356 PHE A CA 1
ATOM 2305 C C . PHE A 1 357 ? 141.557 108.056 108.563 1.00 155.74 356 PHE A C 1
ATOM 2306 O O . PHE A 1 357 ? 140.472 107.634 108.149 1.00 155.74 356 PHE A O 1
ATOM 2314 N N . GLY A 1 358 ? 142.361 108.800 107.806 1.00 154.88 357 GLY A N 1
ATOM 2315 C CA . GLY A 1 358 ? 142.091 109.000 106.400 1.00 154.88 357 GLY A CA 1
ATOM 2316 C C . GLY A 1 358 ? 141.753 110.432 106.042 1.00 154.88 357 GLY A C 1
ATOM 2317 O O . GLY A 1 358 ? 141.294 111.215 106.878 1.00 154.88 357 GLY A O 1
ATOM 2318 N N . PRO A 1 359 ? 141.975 110.801 104.777 1.00 153.94 358 PRO A N 1
ATOM 2319 C CA . PRO A 1 359 ? 141.717 112.190 104.366 1.00 153.94 358 PRO A CA 1
ATOM 2320 C C . PRO A 1 359 ? 140.268 112.618 104.518 1.00 153.94 358 PRO A C 1
ATOM 2321 O O . PRO A 1 359 ? 140.009 113.787 104.828 1.00 153.94 358 PRO A O 1
ATOM 2325 N N . ALA A 1 360 ? 139.313 111.708 104.316 1.00 152.52 359 ALA A N 1
ATOM 2326 C CA . ALA A 1 360 ? 137.904 112.058 104.438 1.00 152.52 359 ALA A CA 1
ATOM 2327 C C . ALA A 1 360 ? 137.468 112.261 105.881 1.00 152.52 359 ALA A C 1
ATOM 2328 O O . ALA A 1 360 ? 136.363 112.773 106.106 1.00 152.52 359 ALA A O 1
ATOM 2330 N N . ALA A 1 361 ? 138.299 111.867 106.852 1.00 152.31 360 ALA A N 1
ATOM 2331 C CA . ALA A 1 361 ? 137.938 112.029 108.255 1.00 152.31 360 ALA A CA 1
ATOM 2332 C C . ALA A 1 361 ? 137.753 113.498 108.605 1.00 152.31 360 ALA A C 1
ATOM 2333 O O . ALA A 1 361 ? 136.825 113.858 109.339 1.00 152.31 360 ALA A O 1
ATOM 2335 N N . LEU A 1 362 ? 138.629 114.358 108.082 1.00 150.96 361 LEU A N 1
ATOM 2336 C CA . LEU A 1 362 ? 138.497 115.796 108.284 1.00 150.96 361 LEU A CA 1
ATOM 2337 C C . LEU A 1 362 ? 137.117 116.276 107.856 1.00 150.96 361 LEU A C 1
ATOM 2338 O O . LEU A 1 362 ? 136.397 116.928 108.624 1.00 150.96 361 LEU A O 1
ATOM 2343 N N . TYR A 1 363 ? 136.721 115.924 106.631 1.00 155.64 362 TYR A N 1
ATOM 2344 C CA . TYR A 1 363 ? 135.453 116.397 106.091 1.00 155.64 362 TYR A CA 1
ATOM 2345 C C . TYR A 1 363 ? 134.269 115.846 106.872 1.00 155.64 362 TYR A C 1
ATOM 2346 O O . TYR A 1 363 ? 133.313 116.582 107.148 1.00 155.64 362 TYR A O 1
ATOM 2355 N N . ILE A 1 364 ? 134.299 114.557 107.231 1.00 151.19 363 ILE A N 1
ATOM 2356 C CA . ILE A 1 364 ? 133.132 113.988 107.902 1.00 151.19 363 ILE A CA 1
ATOM 2357 C C . ILE A 1 364 ? 133.001 114.569 109.304 1.00 151.19 363 ILE A C 1
ATOM 2358 O O . ILE A 1 364 ? 131.891 114.862 109.767 1.00 151.19 363 ILE A O 1
ATOM 2363 N N . TRP A 1 365 ? 134.128 114.771 109.992 1.00 136.80 364 TRP A N 1
ATOM 2364 C CA . TRP A 1 365 ? 134.088 115.416 111.298 1.00 136.80 364 TRP A CA 1
ATOM 2365 C C . TRP A 1 365 ? 133.538 116.830 111.181 1.00 136.80 364 TRP A C 1
ATOM 2366 O O . TRP A 1 365 ? 132.742 117.269 112.022 1.00 136.80 364 TRP A O 1
ATOM 2377 N N . ALA A 1 366 ? 133.926 117.549 110.125 1.00 141.05 365 ALA A N 1
ATOM 2378 C CA . ALA A 1 366 ? 133.429 118.907 109.935 1.00 141.05 365 ALA A CA 1
ATOM 2379 C C . ALA A 1 366 ? 131.919 118.927 109.718 1.00 141.05 365 ALA A C 1
ATOM 2380 O O . ALA A 1 366 ? 131.202 119.721 110.342 1.00 141.05 365 ALA A O 1
ATOM 2382 N N . ILE A 1 367 ? 131.411 118.064 108.832 1.00 144.46 366 ILE A N 1
ATOM 2383 C CA . ILE A 1 367 ? 129.976 118.102 108.555 1.00 144.46 366 ILE A CA 1
ATOM 2384 C C . ILE A 1 367 ? 129.193 117.630 109.772 1.00 144.46 366 ILE A C 1
ATOM 2385 O O . ILE A 1 367 ? 128.092 118.121 110.045 1.00 144.46 366 ILE A O 1
ATOM 2390 N N . GLY A 1 368 ? 129.735 116.661 110.514 1.00 144.87 367 GLY A N 1
ATOM 2391 C CA . GLY A 1 368 ? 129.087 116.245 111.744 1.00 144.87 367 GLY A CA 1
ATOM 2392 C C . GLY A 1 368 ? 129.006 117.365 112.761 1.00 144.87 367 GLY A C 1
ATOM 2393 O O . GLY A 1 368 ? 127.974 117.553 113.410 1.00 144.87 367 GLY A O 1
ATOM 2394 N N . LEU A 1 369 ? 130.090 118.131 112.908 1.00 135.44 368 LEU A N 1
ATOM 2395 C CA . LEU A 1 369 ? 130.059 119.277 113.808 1.00 135.44 368 LEU A CA 1
ATOM 2396 C C . LEU A 1 369 ? 129.032 120.306 113.351 1.00 135.44 368 LEU A C 1
ATOM 2397 O O . LEU A 1 369 ? 128.307 120.876 114.174 1.00 135.44 368 LEU A O 1
ATOM 2402 N N . LEU A 1 370 ? 128.951 120.552 112.042 1.00 131.28 369 LEU A N 1
ATOM 2403 C CA . LEU A 1 370 ? 127.975 121.515 111.537 1.00 131.28 369 LEU A CA 1
ATOM 2404 C C . LEU A 1 370 ? 126.544 121.053 111.796 1.00 131.28 369 LEU A C 1
ATOM 2405 O O . LEU A 1 370 ? 125.691 121.848 112.211 1.00 131.28 369 LEU A O 1
ATOM 2410 N N . ALA A 1 371 ? 126.261 119.773 111.547 1.00 145.28 370 ALA A N 1
ATOM 2411 C CA . ALA A 1 371 ? 124.920 119.250 111.788 1.00 145.28 370 ALA A CA 1
ATOM 2412 C C . ALA A 1 371 ? 124.571 119.294 113.270 1.00 145.28 370 ALA A C 1
ATOM 2413 O O . ALA A 1 371 ? 123.437 119.627 113.641 1.00 145.28 370 ALA A O 1
ATOM 2415 N N . ALA A 1 372 ? 125.532 118.957 114.133 1.00 131.23 371 ALA A N 1
ATOM 2416 C CA . ALA A 1 372 ? 125.296 119.049 115.568 1.00 131.23 371 ALA A CA 1
ATOM 2417 C C . ALA A 1 372 ? 125.028 120.488 115.983 1.00 131.23 371 ALA A C 1
ATOM 2418 O O . ALA A 1 372 ? 124.161 120.748 116.824 1.00 131.23 371 ALA A O 1
ATOM 2420 N N . GLY A 1 373 ? 125.757 121.438 115.396 1.00 128.32 372 GLY A N 1
ATOM 2421 C CA . GLY A 1 373 ? 125.507 122.837 115.693 1.00 128.32 372 GLY A CA 1
ATOM 2422 C C . GLY A 1 373 ? 124.122 123.284 115.268 1.00 128.32 372 GLY A C 1
ATOM 2423 O O . GLY A 1 373 ? 123.448 124.017 115.992 1.00 128.32 372 GLY A O 1
ATOM 2424 N N . GLN A 1 374 ? 123.679 122.851 114.087 1.00 132.04 373 GLN A N 1
ATOM 2425 C CA . GLN A 1 374 ? 122.336 123.204 113.633 1.00 132.04 373 GLN A CA 1
ATOM 2426 C C . GLN A 1 374 ? 121.264 122.606 114.538 1.00 132.04 373 GLN A C 1
ATOM 2427 O O . GLN A 1 374 ? 120.285 123.281 114.894 1.00 132.04 373 GLN A O 1
ATOM 2433 N N . SER A 1 375 ? 121.429 121.337 114.918 1.00 128.42 374 SER A N 1
ATOM 2434 C CA . SER A 1 375 ? 120.467 120.713 115.818 1.00 128.42 374 SER A CA 1
ATOM 2435 C C . SER A 1 375 ? 120.445 121.422 117.164 1.00 128.42 374 SER A C 1
ATOM 2436 O O . SER A 1 375 ? 119.375 121.641 117.742 1.00 128.42 374 SER A O 1
ATOM 2439 N N . SER A 1 376 ? 121.620 121.801 117.673 1.00 123.02 375 SER A N 1
ATOM 2440 C CA . SER A 1 376 ? 121.684 122.530 118.934 1.00 123.02 375 SER A CA 1
ATOM 2441 C C . SER A 1 376 ? 121.042 123.904 118.810 1.00 123.02 375 SER A C 1
ATOM 2442 O O . SER A 1 376 ? 120.420 124.388 119.758 1.00 123.02 375 SER A O 1
ATOM 2445 N N . THR A 1 377 ? 121.192 124.553 117.655 1.00 128.33 376 THR A N 1
ATOM 2446 C CA . THR A 1 377 ? 120.547 125.846 117.442 1.00 128.33 376 THR A CA 1
ATOM 2447 C C . THR A 1 377 ? 119.030 125.717 117.485 1.00 128.33 376 THR A C 1
ATOM 2448 O O . THR A 1 377 ? 118.347 126.524 118.131 1.00 128.33 376 THR A O 1
ATOM 2452 N N . MET A 1 378 ? 118.486 124.705 116.805 1.00 130.40 377 MET A N 1
ATOM 2453 C CA . MET A 1 378 ? 117.039 124.505 116.843 1.00 130.40 377 MET A CA 1
ATOM 2454 C C . MET A 1 378 ? 116.574 124.154 118.252 1.00 130.40 377 MET A C 1
ATOM 2455 O O . MET A 1 378 ? 115.540 124.650 118.724 1.00 130.40 377 MET A O 1
ATOM 2460 N N . THR A 1 379 ? 117.339 123.308 118.943 1.00 122.51 378 THR A N 1
ATOM 2461 C CA . THR A 1 379 ? 117.036 122.969 120.328 1.00 122.51 378 THR A CA 1
ATOM 2462 C C . THR A 1 379 ? 117.000 124.220 121.196 1.00 122.51 378 THR A C 1
ATOM 2463 O O . THR A 1 379 ? 116.074 124.413 121.996 1.00 122.51 378 THR A O 1
ATOM 2467 N N . GLY A 1 380 ? 117.989 125.097 121.023 1.00 127.51 379 GLY A N 1
ATOM 2468 C CA . GLY A 1 380 ? 118.062 126.302 121.826 1.00 127.51 379 GLY A CA 1
ATOM 2469 C C . GLY A 1 380 ? 116.931 127.271 121.549 1.00 127.51 379 GLY A C 1
ATOM 2470 O O . GLY A 1 380 ? 116.398 127.883 122.475 1.00 127.51 379 GLY A O 1
ATOM 2471 N N . THR A 1 381 ? 116.555 127.440 120.278 1.00 126.75 380 THR A N 1
ATOM 2472 C CA . THR A 1 381 ? 115.469 128.376 119.995 1.00 126.75 380 THR A CA 1
ATOM 2473 C C . THR A 1 381 ? 114.133 127.830 120.487 1.00 126.75 380 THR A C 1
ATOM 2474 O O . THR A 1 381 ? 113.295 128.593 120.986 1.00 126.75 380 THR A O 1
ATOM 2478 N N . TYR A 1 382 ? 113.921 126.513 120.385 1.00 122.89 381 TYR A N 1
ATOM 2479 C CA . TYR A 1 382 ? 112.730 125.918 120.986 1.00 122.89 381 TYR A CA 1
ATOM 2480 C C . TYR A 1 382 ? 112.697 126.175 122.487 1.00 122.89 381 TYR A C 1
ATOM 2481 O O . TYR A 1 382 ? 111.679 126.621 123.039 1.00 122.89 381 TYR A O 1
ATOM 2490 N N . ALA A 1 383 ? 113.821 125.916 123.161 1.00 120.82 382 ALA A N 1
ATOM 2491 C CA . ALA A 1 383 ? 113.880 126.117 124.602 1.00 120.82 382 ALA A CA 1
ATOM 2492 C C . ALA A 1 383 ? 113.638 127.575 124.961 1.00 120.82 382 ALA A C 1
ATOM 2493 O O . ALA A 1 383 ? 112.930 127.870 125.927 1.00 120.82 382 ALA A O 1
ATOM 2495 N N . GLY A 1 384 ? 114.217 128.499 124.192 1.00 129.47 383 GLY A N 1
ATOM 2496 C CA . GLY A 1 384 ? 114.043 129.913 124.481 1.00 129.47 383 GLY A CA 1
ATOM 2497 C C . GLY A 1 384 ? 112.611 130.375 124.303 1.00 129.47 383 GLY A C 1
ATOM 2498 O O . GLY A 1 384 ? 112.082 131.127 125.131 1.00 129.47 383 GLY A O 1
ATOM 2499 N N . GLN A 1 385 ? 111.961 129.929 123.226 1.00 129.67 384 GLN A N 1
ATOM 2500 C CA . GLN A 1 385 ? 110.554 130.251 123.035 1.00 129.67 384 GLN A CA 1
ATOM 2501 C C . GLN A 1 385 ? 109.728 129.745 124.208 1.00 129.67 384 GLN A C 1
ATOM 2502 O O . GLN A 1 385 ? 108.885 130.471 124.751 1.00 129.67 384 GLN A O 1
ATOM 2508 N N . PHE A 1 386 ? 109.985 128.506 124.636 1.00 114.20 385 PHE A N 1
ATOM 2509 C CA . PHE A 1 386 ? 109.218 127.948 125.745 1.00 114.20 385 PHE A CA 1
ATOM 2510 C C . PHE A 1 386 ? 109.469 128.702 127.049 1.00 114.20 385 PHE A C 1
ATOM 2511 O O . PHE A 1 386 ? 108.524 128.975 127.799 1.00 114.20 385 PHE A O 1
ATOM 2519 N N . VAL A 1 387 ? 110.727 129.051 127.343 1.00 132.08 386 VAL A N 1
ATOM 2520 C CA . VAL A 1 387 ? 111.005 129.689 128.629 1.00 132.08 386 VAL A CA 1
ATOM 2521 C C . VAL A 1 387 ? 110.415 131.091 128.656 1.00 132.08 386 VAL A C 1
ATOM 2522 O O . VAL A 1 387 ? 109.909 131.541 129.689 1.00 132.08 386 VAL A O 1
ATOM 2526 N N . MET A 1 388 ? 110.472 131.813 127.534 1.00 141.21 387 MET A N 1
ATOM 2527 C CA . MET A 1 388 ? 109.829 133.123 127.518 1.00 141.21 387 MET A CA 1
ATOM 2528 C C . MET A 1 388 ? 108.318 132.998 127.658 1.00 141.21 387 MET A C 1
ATOM 2529 O O . MET A 1 388 ? 107.708 133.705 128.472 1.00 141.21 387 MET A O 1
ATOM 2534 N N . GLU A 1 389 ? 107.703 132.073 126.911 1.00 136.94 388 GLU A N 1
ATOM 2535 C CA . GLU A 1 389 ? 106.259 131.879 127.007 1.00 136.94 388 GLU A CA 1
ATOM 2536 C C . GLU A 1 389 ? 105.846 131.523 128.428 1.00 136.94 388 GLU A C 1
ATOM 2537 O O . GLU A 1 389 ? 104.764 131.909 128.883 1.00 136.94 388 GLU A O 1
ATOM 2543 N N . GLY A 1 390 ? 106.688 130.781 129.139 1.00 136.30 389 GLY A N 1
ATOM 2544 C CA . GLY A 1 390 ? 106.395 130.440 130.514 1.00 136.30 389 GLY A CA 1
ATOM 2545 C C . GLY A 1 390 ? 106.606 131.585 131.481 1.00 136.30 389 GLY A C 1
ATOM 2546 O O . GLY A 1 390 ? 105.653 132.062 132.103 1.00 136.30 389 GLY A O 1
ATOM 2547 N N . PHE A 1 391 ? 107.855 132.034 131.613 1.00 140.99 390 PHE A N 1
ATOM 2548 C CA . PHE A 1 391 ? 108.187 133.021 132.635 1.00 140.99 390 PHE A CA 1
ATOM 2549 C C . PHE A 1 391 ? 107.489 134.349 132.369 1.00 140.99 390 PHE A C 1
ATOM 2550 O O . PHE A 1 391 ? 106.794 134.880 133.242 1.00 140.99 390 PHE A O 1
ATOM 2558 N N . LEU A 1 392 ? 107.650 134.898 131.164 1.00 142.46 391 LEU A N 1
ATOM 2559 C CA . LEU A 1 392 ? 107.221 136.262 130.887 1.00 142.46 391 LEU A CA 1
ATOM 2560 C C . LEU A 1 392 ? 105.874 136.323 130.172 1.00 142.46 391 LEU A C 1
ATOM 2561 O O . LEU A 1 392 ? 105.356 137.420 129.943 1.00 142.46 391 LEU A O 1
ATOM 2566 N N . ARG A 1 393 ? 105.278 135.169 129.863 1.00 146.76 392 ARG A N 1
ATOM 2567 C CA . ARG A 1 393 ? 103.912 135.083 129.336 1.00 146.76 392 ARG A CA 1
ATOM 2568 C C . ARG A 1 393 ? 103.767 135.820 128.005 1.00 146.76 392 ARG A C 1
ATOM 2569 O O . ARG A 1 393 ? 102.820 136.580 127.795 1.00 146.76 392 ARG A O 1
ATOM 2577 N N . LEU A 1 394 ? 104.716 135.602 127.100 1.00 148.71 393 LEU A N 1
ATOM 2578 C CA . LEU A 1 394 ? 104.623 136.145 125.753 1.00 148.71 393 LEU A CA 1
ATOM 2579 C C . LEU A 1 394 ? 105.109 135.078 124.787 1.00 148.71 393 LEU A C 1
ATOM 2580 O O . LEU A 1 394 ? 106.144 134.449 125.022 1.00 148.71 393 LEU A O 1
ATOM 2585 N N . ARG A 1 395 ? 104.361 134.880 123.707 1.00 146.16 394 ARG A N 1
ATOM 2586 C CA . ARG A 1 395 ? 104.693 133.891 122.687 1.00 146.16 394 ARG A CA 1
ATOM 2587 C C . ARG A 1 395 ? 105.270 134.645 121.492 1.00 146.16 394 ARG A C 1
ATOM 2588 O O . ARG A 1 395 ? 104.540 135.296 120.740 1.00 146.16 394 ARG A O 1
ATOM 2596 N N . TRP A 1 396 ? 106.590 134.594 121.345 1.00 139.22 395 TRP A N 1
ATOM 2597 C CA . TRP A 1 396 ? 107.240 135.115 120.154 1.00 139.22 395 TRP A CA 1
ATOM 2598 C C . TRP A 1 396 ? 107.350 134.019 119.105 1.00 139.22 395 TRP A C 1
ATOM 2599 O O . TRP A 1 396 ? 107.428 132.830 119.425 1.00 139.22 395 TRP A O 1
ATOM 2610 N N . SER A 1 397 ? 107.344 134.431 117.841 1.00 143.42 396 SER A N 1
ATOM 2611 C CA . SER A 1 397 ? 107.573 133.485 116.764 1.00 143.42 396 SER A CA 1
ATOM 2612 C C . SER A 1 397 ? 108.990 132.931 116.853 1.00 143.42 396 SER A C 1
ATOM 2613 O O . SER A 1 397 ? 109.893 133.549 117.425 1.00 143.42 396 SER A O 1
ATOM 2616 N N . ARG A 1 398 ? 109.174 131.735 116.288 1.00 144.78 397 ARG A N 1
ATOM 2617 C CA . ARG A 1 398 ? 110.490 131.106 116.315 1.00 144.78 397 ARG A CA 1
ATOM 2618 C C . ARG A 1 398 ? 111.543 131.989 115.661 1.00 144.78 397 ARG A C 1
ATOM 2619 O O . ARG A 1 398 ? 112.709 131.967 116.072 1.00 144.78 397 ARG A O 1
ATOM 2627 N N . PHE A 1 399 ? 111.145 132.789 114.666 1.00 142.35 398 PHE A N 1
ATOM 2628 C CA . PHE A 1 399 ? 112.067 133.742 114.055 1.00 142.35 398 PHE A CA 1
ATOM 2629 C C . PHE A 1 399 ? 112.606 134.732 115.078 1.00 142.35 398 PHE A C 1
ATOM 2630 O O . PHE A 1 399 ? 113.808 135.027 115.094 1.00 142.35 398 PHE A O 1
ATOM 2638 N N . ALA A 1 400 ? 111.734 135.262 115.937 1.00 144.15 399 ALA A N 1
ATOM 2639 C CA . ALA A 1 400 ? 112.188 136.214 116.944 1.00 144.15 399 ALA A CA 1
ATOM 2640 C C . ALA A 1 400 ? 113.227 135.579 117.855 1.00 144.15 399 ALA A C 1
ATOM 2641 O O . ALA A 1 400 ? 114.274 136.175 118.136 1.00 144.15 399 ALA A O 1
ATOM 2643 N N . ARG A 1 401 ? 112.962 134.351 118.307 1.00 139.03 400 ARG A N 1
ATOM 2644 C CA . ARG A 1 401 ? 113.902 133.663 119.184 1.00 139.03 400 ARG A CA 1
ATOM 2645 C C . ARG A 1 401 ? 115.241 133.438 118.497 1.00 139.03 400 ARG A C 1
ATOM 2646 O O . ARG A 1 401 ? 116.298 133.742 119.066 1.00 139.03 400 ARG A O 1
ATOM 2654 N N . VAL A 1 402 ? 115.226 132.881 117.282 1.00 137.06 401 VAL A N 1
ATOM 2655 C CA . VAL A 1 402 ? 116.494 132.550 116.640 1.00 137.06 401 VAL A CA 1
ATOM 2656 C C . VAL A 1 402 ? 117.291 133.822 116.385 1.00 137.06 401 VAL A C 1
ATOM 2657 O O . VAL A 1 402 ? 118.495 133.878 116.651 1.00 137.06 401 VAL A O 1
ATOM 2661 N N . LEU A 1 403 ? 116.624 134.877 115.903 1.00 139.99 402 LEU A N 1
ATOM 2662 C CA . LEU A 1 403 ? 117.320 136.133 115.644 1.00 139.99 402 LEU A CA 1
ATOM 2663 C C . LEU A 1 403 ? 117.922 136.708 116.921 1.00 139.99 402 LEU A C 1
ATOM 2664 O O . LEU A 1 403 ? 119.099 137.090 116.948 1.00 139.99 402 LEU A O 1
ATOM 2669 N N . LEU A 1 404 ? 117.132 136.764 117.997 1.00 139.48 403 LEU A N 1
ATOM 2670 C CA . LEU A 1 404 ? 117.613 137.367 119.235 1.00 139.48 403 LEU A CA 1
ATOM 2671 C C . LEU A 1 404 ? 118.799 136.593 119.794 1.00 139.48 403 LEU A C 1
ATOM 2672 O O . LEU A 1 404 ? 119.843 137.179 120.112 1.00 139.48 403 LEU A O 1
ATOM 2677 N N . THR A 1 405 ? 118.653 135.272 119.933 1.00 140.84 404 THR A N 1
ATOM 2678 C CA . THR A 1 405 ? 119.736 134.472 120.494 1.00 140.84 404 THR A CA 1
ATOM 2679 C C . THR A 1 405 ? 120.971 134.516 119.607 1.00 140.84 404 THR A C 1
ATOM 2680 O O . THR A 1 405 ? 122.094 134.665 120.104 1.00 140.84 404 THR A O 1
ATOM 2684 N N . ARG A 1 406 ? 120.786 134.409 118.289 1.00 138.92 405 ARG A N 1
ATOM 2685 C CA . ARG A 1 406 ? 121.920 134.408 117.378 1.00 138.92 405 ARG A CA 1
ATOM 2686 C C . ARG A 1 406 ? 122.673 135.728 117.442 1.00 138.92 405 ARG A C 1
ATOM 2687 O O . ARG A 1 406 ? 123.904 135.740 117.424 1.00 138.92 405 ARG A O 1
ATOM 2695 N N . SER A 1 407 ? 121.958 136.854 117.526 1.00 143.51 406 SER A N 1
ATOM 2696 C CA . SER A 1 407 ? 122.641 138.143 117.614 1.00 143.51 406 SER A CA 1
ATOM 2697 C C . SER A 1 407 ? 123.358 138.309 118.951 1.00 143.51 406 SER A C 1
ATOM 2698 O O . SER A 1 407 ? 124.544 138.684 118.999 1.00 143.51 406 SER A O 1
ATOM 2701 N N . CYS A 1 408 ? 122.658 138.022 120.051 1.00 150.97 407 CYS A N 1
ATOM 2702 C CA . CYS A 1 408 ? 123.257 138.156 121.372 1.00 150.97 407 CYS A CA 1
ATOM 2703 C C . CYS A 1 408 ? 124.446 137.228 121.552 1.00 150.97 407 CYS A C 1
ATOM 2704 O O . CYS A 1 408 ? 125.309 137.499 122.392 1.00 150.97 407 CYS A O 1
ATOM 2707 N N . ALA A 1 409 ? 124.507 136.148 120.781 1.00 148.48 408 ALA A N 1
ATOM 2708 C CA . ALA A 1 409 ? 125.699 135.319 120.729 1.00 148.48 408 ALA A CA 1
ATOM 2709 C C . ALA A 1 409 ? 126.732 135.841 119.742 1.00 148.48 408 ALA A C 1
ATOM 2710 O O . ALA A 1 409 ? 127.935 135.651 119.958 1.00 148.48 408 ALA A O 1
ATOM 2712 N N . ILE A 1 410 ? 126.296 136.489 118.661 1.00 147.09 409 ILE A N 1
ATOM 2713 C CA . ILE A 1 410 ? 127.208 136.719 117.553 1.00 147.09 409 ILE A CA 1
ATOM 2714 C C . ILE A 1 410 ? 128.121 137.900 117.858 1.00 147.09 409 ILE A C 1
ATOM 2715 O O . ILE A 1 410 ? 129.316 137.865 117.541 1.00 147.09 409 ILE A O 1
ATOM 2720 N N . LEU A 1 411 ? 127.587 138.963 118.481 1.00 148.21 410 LEU A N 1
ATOM 2721 C CA . LEU A 1 411 ? 128.458 140.108 118.772 1.00 148.21 410 LEU A CA 1
ATOM 2722 C C . LEU A 1 411 ? 129.695 139.751 119.594 1.00 148.21 410 LEU A C 1
ATOM 2723 O O . LEU A 1 411 ? 130.812 140.100 119.164 1.00 148.21 410 LEU A O 1
ATOM 2728 N N . PRO A 1 412 ? 129.596 139.072 120.744 1.00 148.24 411 PRO A N 1
ATOM 2729 C CA . PRO A 1 412 ? 130.830 138.785 121.496 1.00 148.24 411 PRO A CA 1
ATOM 2730 C C . PRO A 1 412 ? 131.774 137.860 120.754 1.00 148.24 411 PRO A C 1
ATOM 2731 O O . PRO A 1 412 ? 132.996 138.067 120.787 1.00 148.24 411 PRO A O 1
ATOM 2735 N N . THR A 1 413 ? 131.236 136.847 120.073 1.00 140.87 412 THR A N 1
ATOM 2736 C CA . THR A 1 413 ? 132.079 135.964 119.279 1.00 140.87 412 THR A CA 1
ATOM 2737 C C . THR A 1 413 ? 132.725 136.711 118.122 1.00 140.87 412 THR A C 1
ATOM 2738 O O . THR A 1 413 ? 133.889 136.456 117.800 1.00 140.87 412 THR A O 1
ATOM 2742 N N . VAL A 1 414 ? 131.992 137.633 117.494 1.00 145.95 413 VAL A N 1
ATOM 2743 C CA . VAL A 1 414 ? 132.577 138.447 116.431 1.00 145.95 413 VAL A CA 1
ATOM 2744 C C . VAL A 1 414 ? 133.770 139.225 116.965 1.00 145.95 413 VAL A C 1
ATOM 2745 O O . VAL A 1 414 ? 134.855 139.215 116.371 1.00 145.95 413 VAL A O 1
ATOM 2749 N N . LEU A 1 415 ? 133.589 139.901 118.103 1.00 144.96 414 LEU A N 1
ATOM 2750 C CA . LEU A 1 415 ? 134.679 140.687 118.672 1.00 144.96 414 LEU A CA 1
ATOM 2751 C C . LEU A 1 415 ? 135.889 139.809 118.972 1.00 144.96 414 LEU A C 1
ATOM 2752 O O . LEU A 1 415 ? 137.018 140.114 118.555 1.00 144.96 414 LEU A O 1
ATOM 2757 N N . VAL A 1 416 ? 135.665 138.690 119.668 1.00 145.90 415 VAL A N 1
ATOM 2758 C CA . VAL A 1 416 ? 136.781 137.852 120.098 1.00 145.90 415 VAL A CA 1
ATOM 2759 C C . VAL A 1 416 ? 137.508 137.273 118.889 1.00 145.90 415 VAL A C 1
ATOM 2760 O O . VAL A 1 416 ? 138.740 137.316 118.805 1.00 145.90 415 VAL A O 1
ATOM 2764 N N . ALA A 1 417 ? 136.755 136.742 117.923 1.00 145.01 416 ALA A N 1
ATOM 2765 C CA . ALA A 1 417 ? 137.378 136.141 116.749 1.00 145.01 416 ALA A CA 1
ATOM 2766 C C . ALA A 1 417 ? 138.135 137.176 115.928 1.00 145.01 416 ALA A C 1
ATOM 2767 O O . ALA A 1 417 ? 139.229 136.898 115.423 1.00 145.01 416 ALA A O 1
ATOM 2769 N N . VAL A 1 418 ? 137.573 138.379 115.782 1.00 147.94 417 VAL A N 1
ATOM 2770 C CA . VAL A 1 418 ? 138.205 139.374 114.926 1.00 147.94 417 VAL A CA 1
ATOM 2771 C C . VAL A 1 418 ? 139.441 139.970 115.589 1.00 147.94 417 VAL A C 1
ATOM 2772 O O . VAL A 1 418 ? 140.340 140.463 114.897 1.00 147.94 417 VAL A O 1
ATOM 2776 N N . PHE A 1 419 ? 139.526 139.942 116.922 1.00 153.58 418 PHE A N 1
ATOM 2777 C CA . PHE A 1 419 ? 140.699 140.490 117.595 1.00 153.58 418 PHE A CA 1
ATOM 2778 C C . PHE A 1 419 ? 141.538 139.468 118.354 1.00 153.58 418 PHE A C 1
ATOM 2779 O O . PHE A 1 419 ? 142.582 139.843 118.898 1.00 153.58 418 PHE A O 1
ATOM 2787 N N . ARG A 1 420 ? 141.151 138.195 118.377 1.00 149.54 419 ARG A N 1
ATOM 2788 C CA . ARG A 1 420 ? 141.944 137.166 119.048 1.00 149.54 419 ARG A CA 1
ATOM 2789 C C . ARG A 1 420 ? 142.117 135.991 118.088 1.00 149.54 419 ARG A C 1
ATOM 2790 O O . ARG A 1 420 ? 141.736 136.060 116.915 1.00 149.54 419 ARG A O 1
ATOM 2798 N N . ASP A 1 421 ? 142.695 134.901 118.589 1.00 142.38 420 ASP A N 1
ATOM 2799 C CA . ASP A 1 421 ? 143.081 133.756 117.775 1.00 142.38 420 ASP A CA 1
ATOM 2800 C C . ASP A 1 421 ? 142.253 132.525 118.140 1.00 142.38 420 ASP A C 1
ATOM 2801 O O . ASP A 1 421 ? 141.331 132.579 118.959 1.00 142.38 420 ASP A O 1
ATOM 2806 N N . LEU A 1 422 ? 142.602 131.399 117.509 1.00 135.02 421 LEU A N 1
ATOM 2807 C CA . LEU A 1 422 ? 141.855 130.160 117.706 1.00 135.02 421 LEU A CA 1
ATOM 2808 C C . LEU A 1 422 ? 141.948 129.671 119.146 1.00 135.02 421 LEU A C 1
ATOM 2809 O O . LEU A 1 422 ? 140.951 129.218 119.723 1.00 135.02 421 LEU A O 1
ATOM 2814 N N . ARG A 1 423 ? 143.144 129.737 119.737 1.00 140.01 422 ARG A N 1
ATOM 2815 C CA . ARG A 1 423 ? 143.315 129.288 121.114 1.00 140.01 422 ARG A CA 1
ATOM 2816 C C . ARG A 1 423 ? 142.447 130.103 122.062 1.00 140.01 422 ARG A C 1
ATOM 2817 O O . ARG A 1 423 ? 141.872 129.562 123.016 1.00 140.01 422 ARG A O 1
ATOM 2825 N N . ASP A 1 424 ? 142.334 131.406 121.808 1.00 137.73 423 ASP A N 1
ATOM 2826 C CA . ASP A 1 424 ? 141.441 132.237 122.604 1.00 137.73 423 ASP A CA 1
ATOM 2827 C C . ASP A 1 424 ? 139.990 131.809 122.431 1.00 137.73 423 ASP A C 1
ATOM 2828 O O . ASP A 1 424 ? 139.223 131.810 123.397 1.00 137.73 423 ASP A O 1
ATOM 2833 N N . LEU A 1 425 ? 139.596 131.436 121.210 1.00 132.75 424 LEU A N 1
ATOM 2834 C CA . LEU A 1 425 ? 138.240 130.938 120.989 1.00 132.75 424 LEU A CA 1
ATOM 2835 C C . LEU A 1 425 ? 137.974 129.669 121.789 1.00 132.75 424 LEU A C 1
ATOM 2836 O O . LEU A 1 425 ? 136.902 129.513 122.390 1.00 132.75 424 LEU A O 1
ATOM 2841 N N . SER A 1 426 ? 138.930 128.737 121.788 1.00 127.35 425 SER A N 1
ATOM 2842 C CA . SER A 1 426 ? 138.741 127.497 122.534 1.00 127.35 425 SER A CA 1
ATOM 2843 C C . SER A 1 426 ? 138.695 127.753 124.034 1.00 127.35 425 SER A C 1
ATOM 2844 O O . SER A 1 426 ? 137.868 127.168 124.744 1.00 127.35 425 SER A O 1
ATOM 2847 N N . GLY A 1 427 ? 139.571 128.620 124.539 1.00 127.65 426 GLY A N 1
ATOM 2848 C CA . GLY A 1 427 ? 139.474 129.006 125.936 1.00 127.65 426 GLY A CA 1
ATOM 2849 C C . GLY A 1 427 ? 138.135 129.638 126.257 1.00 127.65 426 GLY A C 1
ATOM 2850 O O . GLY A 1 427 ? 137.533 129.356 127.297 1.00 127.65 426 GLY A O 1
ATOM 2851 N N . LEU A 1 428 ? 137.633 130.474 125.346 1.00 130.08 427 LEU A N 1
ATOM 2852 C CA . LEU A 1 428 ? 136.359 131.145 125.562 1.00 130.08 427 LEU A CA 1
ATOM 2853 C C . LEU A 1 428 ? 135.214 130.146 125.648 1.00 130.08 427 LEU A C 1
ATOM 2854 O O . LEU A 1 428 ? 134.387 130.217 126.559 1.00 130.08 427 LEU A O 1
ATOM 2859 N N . ASN A 1 429 ? 135.148 129.197 124.716 1.00 130.23 428 ASN A N 1
ATOM 2860 C CA . ASN A 1 429 ? 134.015 128.278 124.757 1.00 130.23 428 ASN A CA 1
ATOM 2861 C C . ASN A 1 429 ? 134.162 127.219 125.847 1.00 130.23 428 ASN A C 1
ATOM 2862 O O . ASN A 1 429 ? 133.148 126.705 126.335 1.00 130.23 428 ASN A O 1
ATOM 2867 N N . ASP A 1 430 ? 135.389 126.922 126.286 1.00 126.99 429 ASP A N 1
ATOM 2868 C CA . ASP A 1 430 ? 135.545 126.197 127.543 1.00 126.99 429 ASP A CA 1
ATOM 2869 C C . ASP A 1 430 ? 134.966 127.001 128.700 1.00 126.99 429 ASP A C 1
ATOM 2870 O O . ASP A 1 430 ? 134.327 126.444 129.602 1.00 126.99 429 ASP A O 1
ATOM 2875 N N . LEU A 1 431 ? 135.188 128.318 128.691 1.00 135.88 430 LEU A N 1
ATOM 2876 C CA . LEU A 1 431 ? 134.594 129.182 129.704 1.00 135.88 430 LEU A CA 1
ATOM 2877 C C . LEU A 1 431 ? 133.070 129.192 129.606 1.00 135.88 430 LEU A C 1
ATOM 2878 O O . LEU A 1 431 ? 132.385 129.307 130.621 1.00 135.88 430 LEU A O 1
ATOM 2883 N N . LEU A 1 432 ? 132.519 129.074 128.398 1.00 126.27 431 LEU A N 1
ATOM 2884 C CA . LEU A 1 432 ? 131.065 128.939 128.275 1.00 126.27 431 LEU A CA 1
ATOM 2885 C C . LEU A 1 432 ? 130.569 127.613 128.838 1.00 126.27 431 LEU A C 1
ATOM 2886 O O . LEU A 1 432 ? 129.497 127.560 129.452 1.00 126.27 431 LEU A O 1
ATOM 2891 N N . ASN A 1 433 ? 131.309 126.528 128.621 1.00 118.64 432 ASN A N 1
ATOM 2892 C CA . ASN A 1 433 ? 130.911 125.266 129.239 1.00 118.64 432 ASN A CA 1
ATOM 2893 C C . ASN A 1 433 ? 130.944 125.369 130.762 1.00 118.64 432 ASN A C 1
ATOM 2894 O O . ASN A 1 433 ? 130.013 124.922 131.447 1.00 118.64 432 ASN A O 1
ATOM 2899 N N . VAL A 1 434 ? 131.992 125.986 131.311 1.00 119.10 433 VAL A N 1
ATOM 2900 C CA . VAL A 1 434 ? 132.039 126.174 132.760 1.00 119.10 433 VAL A CA 1
ATOM 2901 C C . VAL A 1 434 ? 130.896 127.074 133.216 1.00 119.10 433 VAL A C 1
ATOM 2902 O O . VAL A 1 434 ? 130.319 126.866 134.288 1.00 119.10 433 VAL A O 1
ATOM 2906 N N . LEU A 1 435 ? 130.537 128.072 132.403 1.00 120.92 434 LEU A N 1
ATOM 2907 C CA . LEU A 1 435 ? 129.419 128.948 132.732 1.00 120.92 434 LEU A CA 1
ATOM 2908 C C . LEU A 1 435 ? 128.115 128.169 132.791 1.00 120.92 434 LEU A C 1
ATOM 2909 O O . LEU A 1 435 ? 127.280 128.402 133.671 1.00 120.92 434 LEU A O 1
ATOM 2914 N N . GLN A 1 436 ? 127.917 127.253 131.845 1.00 113.06 435 GLN A N 1
ATOM 2915 C CA . GLN A 1 436 ? 126.767 126.361 131.908 1.00 113.06 435 GLN A CA 1
ATOM 2916 C C . GLN A 1 436 ? 126.800 125.551 133.197 1.00 113.06 435 GLN A C 1
ATOM 2917 O O . GLN A 1 436 ? 125.758 125.299 133.818 1.00 113.06 435 GLN A O 1
ATOM 2923 N N . SER A 1 437 ? 127.999 125.148 133.621 1.00 115.62 436 SER A N 1
ATOM 2924 C CA . SER A 1 437 ? 128.126 124.439 134.891 1.00 115.62 436 SER A CA 1
ATOM 2925 C C . SER A 1 437 ? 127.661 125.295 136.066 1.00 115.62 436 SER A C 1
ATOM 2926 O O . SER A 1 437 ? 126.921 124.813 136.931 1.00 115.62 436 SER A O 1
ATOM 2929 N N . LEU A 1 438 ? 128.035 126.569 136.044 1.00 123.76 437 LEU A N 1
ATOM 2930 C CA . LEU A 1 438 ? 127.689 127.469 137.165 1.00 123.76 437 LEU A CA 1
ATOM 2931 C C . LEU A 1 438 ? 126.200 127.804 137.124 1.00 123.76 437 LEU A C 1
ATOM 2932 O O . LEU A 1 438 ? 125.637 128.131 138.180 1.00 123.76 437 LEU A O 1
ATOM 2937 N N . LEU A 1 439 ? 125.606 127.767 135.941 1.00 121.60 438 LEU A N 1
ATOM 2938 C CA . LEU A 1 439 ? 124.188 128.057 135.776 1.00 121.60 438 LEU A CA 1
ATOM 2939 C C . LEU A 1 439 ? 123.306 126.833 135.977 1.00 121.60 438 LEU A C 1
ATOM 2940 O O . LEU A 1 439 ? 122.081 126.977 136.034 1.00 121.60 438 LEU A O 1
ATOM 2945 N N . LEU A 1 440 ? 123.896 125.642 136.076 1.00 113.60 439 LEU A N 1
ATOM 2946 C CA . LEU A 1 440 ? 123.131 124.438 136.404 1.00 113.60 439 LEU A CA 1
ATOM 2947 C C . LEU A 1 440 ? 122.246 124.559 137.644 1.00 113.60 439 LEU A C 1
ATOM 2948 O O . LEU A 1 440 ? 121.080 124.135 137.576 1.00 113.60 439 LEU A O 1
ATOM 2953 N N . PRO A 1 441 ? 122.710 125.077 138.792 1.00 120.45 440 PRO A N 1
ATOM 2954 C CA . PRO A 1 441 ? 121.821 125.100 139.970 1.00 120.45 440 PRO A CA 1
ATOM 2955 C C . PRO A 1 441 ? 120.540 125.877 139.744 1.00 120.45 440 PRO A C 1
ATOM 2956 O O . PRO A 1 441 ? 119.477 125.458 140.222 1.00 120.45 440 PRO A O 1
ATOM 2960 N N . PHE A 1 442 ? 120.599 126.966 138.977 1.00 134.73 441 PHE A N 1
ATOM 2961 C CA . PHE A 1 442 ? 119.413 127.776 138.740 1.00 134.73 441 PHE A CA 1
ATOM 2962 C C . PHE A 1 442 ? 118.339 127.012 137.987 1.00 134.73 441 PHE A C 1
ATOM 2963 O O . PHE A 1 442 ? 117.200 127.481 137.910 1.00 134.73 441 PHE A O 1
ATOM 2971 N N . ALA A 1 443 ? 118.675 125.855 137.420 1.00 116.92 442 ALA A N 1
ATOM 2972 C CA . ALA A 1 443 ? 117.677 124.967 136.852 1.00 116.92 442 ALA A CA 1
ATOM 2973 C C . ALA A 1 443 ? 117.480 123.684 137.641 1.00 116.92 442 ALA A C 1
ATOM 2974 O O . ALA A 1 443 ? 116.446 123.035 137.466 1.00 116.92 442 ALA A O 1
ATOM 2976 N N . VAL A 1 444 ? 118.434 123.293 138.490 1.00 117.64 443 VAL A N 1
ATOM 2977 C CA . VAL A 1 444 ? 118.282 122.035 139.215 1.00 117.64 443 VAL A CA 1
ATOM 2978 C C . VAL A 1 444 ? 117.574 122.209 140.558 1.00 117.64 443 VAL A C 1
ATOM 2979 O O . VAL A 1 444 ? 117.013 121.235 141.078 1.00 117.64 443 VAL A O 1
ATOM 2983 N N . LEU A 1 445 ? 117.578 123.414 141.139 1.00 124.30 444 LEU A N 1
ATOM 2984 C CA . LEU A 1 445 ? 116.772 123.572 142.351 1.00 124.30 444 LEU A CA 1
ATOM 2985 C C . LEU A 1 445 ? 115.284 123.767 142.053 1.00 124.30 444 LEU A C 1
ATOM 2986 O O . LEU A 1 445 ? 114.456 123.162 142.745 1.00 124.30 444 LEU A O 1
ATOM 2991 N N . PRO A 1 446 ? 114.885 124.606 141.087 1.00 116.70 445 PRO A N 1
ATOM 2992 C CA . PRO A 1 446 ? 113.439 124.760 140.840 1.00 116.70 445 PRO A CA 1
ATOM 2993 C C . PRO A 1 446 ? 112.740 123.461 140.479 1.00 116.70 445 PRO A C 1
ATOM 2994 O O . PRO A 1 446 ? 111.597 123.245 140.905 1.00 116.70 445 PRO A O 1
ATOM 2998 N N . ILE A 1 447 ? 113.394 122.583 139.716 1.00 115.98 446 ILE A N 1
ATOM 2999 C CA . ILE A 1 447 ? 112.743 121.344 139.305 1.00 115.98 446 ILE A CA 1
ATOM 3000 C C . ILE A 1 447 ? 112.480 120.455 140.508 1.00 115.98 446 ILE A C 1
ATOM 3001 O O . ILE A 1 447 ? 111.391 119.888 140.647 1.00 115.98 446 ILE A O 1
ATOM 3006 N N . LEU A 1 448 ? 113.466 120.323 141.398 1.00 128.58 447 LEU A N 1
ATOM 3007 C CA . LEU A 1 448 ? 113.271 119.540 142.612 1.00 128.58 447 LEU A CA 1
ATOM 3008 C C . LEU A 1 448 ? 112.219 120.182 143.507 1.00 128.58 447 LEU A C 1
ATOM 3009 O O . LEU A 1 448 ? 111.392 119.483 144.108 1.00 128.58 447 LEU A O 1
ATOM 3014 N N . THR A 1 449 ? 112.215 121.516 143.573 1.00 131.55 448 THR A N 1
ATOM 3015 C CA . THR A 1 449 ? 111.221 122.224 144.371 1.00 131.55 448 THR A CA 1
ATOM 3016 C C . THR A 1 449 ? 109.814 121.900 143.895 1.00 131.55 448 THR A C 1
ATOM 3017 O O . THR A 1 449 ? 108.912 121.665 144.708 1.00 131.55 448 THR A O 1
ATOM 3021 N N . PHE A 1 450 ? 109.613 121.861 142.581 1.00 133.55 449 PHE A N 1
ATOM 3022 C CA . PHE A 1 450 ? 108.284 121.621 142.041 1.00 133.55 449 PHE A CA 1
ATOM 3023 C C . PHE A 1 450 ? 107.914 120.147 141.942 1.00 133.55 449 PHE A C 1
ATOM 3024 O O . PHE A 1 450 ? 106.720 119.837 141.878 1.00 133.55 449 PHE A O 1
ATOM 3032 N N . THR A 1 451 ? 108.881 119.227 141.930 1.00 146.48 450 THR A N 1
ATOM 3033 C CA . THR A 1 451 ? 108.499 117.820 141.952 1.00 146.48 450 THR A CA 1
ATOM 3034 C C . THR A 1 451 ? 108.387 117.265 143.365 1.00 146.48 450 THR A C 1
ATOM 3035 O O . THR A 1 451 ? 107.864 116.160 143.537 1.00 146.48 450 THR A O 1
ATOM 3039 N N . SER A 1 452 ? 108.857 117.995 144.373 1.00 148.89 451 SER A N 1
ATOM 3040 C CA . SER A 1 452 ? 108.684 117.592 145.762 1.00 148.89 451 SER A CA 1
ATOM 3041 C C . SER A 1 452 ? 107.530 118.308 146.443 1.00 148.89 451 SER A C 1
ATOM 3042 O O . SER A 1 452 ? 107.316 118.118 147.644 1.00 148.89 451 SER A O 1
ATOM 3045 N N . MET A 1 453 ? 106.794 119.127 145.710 1.00 159.19 452 MET A N 1
ATOM 3046 C CA . MET A 1 453 ? 105.792 119.995 146.305 1.00 159.19 452 MET A CA 1
ATOM 3047 C C . MET A 1 453 ? 104.482 119.224 146.437 1.00 159.19 452 MET A C 1
ATOM 3048 O O . MET A 1 453 ? 104.002 118.663 145.443 1.00 159.19 452 MET A O 1
ATOM 3053 N N . PRO A 1 454 ? 103.890 119.145 147.632 1.00 157.83 453 PRO A N 1
ATOM 3054 C CA . PRO A 1 454 ? 102.706 118.284 147.812 1.00 157.83 453 PRO A CA 1
ATOM 3055 C C . PRO A 1 454 ? 101.425 118.782 147.146 1.00 157.83 453 PRO A C 1
ATOM 3056 O O . PRO A 1 454 ? 100.486 117.988 147.013 1.00 157.83 453 PRO A O 1
ATOM 3060 N N . THR A 1 455 ? 101.333 120.048 146.733 1.00 160.97 454 THR A N 1
ATOM 3061 C CA . THR A 1 455 ? 100.046 120.569 146.278 1.00 160.97 454 THR A CA 1
ATOM 3062 C C . THR A 1 455 ? 99.812 120.491 144.771 1.00 160.97 454 THR A C 1
ATOM 3063 O O . THR A 1 455 ? 98.657 120.333 144.360 1.00 160.97 454 THR A O 1
ATOM 3067 N N . LEU A 1 456 ? 100.835 120.606 143.917 1.00 151.92 455 LEU A N 1
ATOM 3068 C CA . LEU A 1 456 ? 100.534 120.333 142.511 1.00 151.92 455 LEU A CA 1
ATOM 3069 C C . LEU A 1 456 ? 100.333 118.840 142.262 1.00 151.92 455 LEU A C 1
ATOM 3070 O O . LEU A 1 456 ? 99.449 118.454 141.489 1.00 151.92 455 LEU A O 1
ATOM 3075 N N . MET A 1 457 ? 101.130 117.986 142.901 1.00 150.81 456 MET A N 1
ATOM 3076 C CA . MET A 1 457 ? 100.967 116.540 142.790 1.00 150.81 456 MET A CA 1
ATOM 3077 C C . MET A 1 457 ? 100.909 115.961 144.194 1.00 150.81 456 MET A C 1
ATOM 3078 O O . MET A 1 457 ? 101.871 116.081 144.958 1.00 150.81 456 MET A O 1
ATOM 3083 N N . GLN A 1 458 ? 99.782 115.341 144.531 1.00 170.49 457 GLN A N 1
ATOM 3084 C CA . GLN A 1 458 ? 99.631 114.712 145.838 1.00 170.49 457 GLN A CA 1
ATOM 3085 C C . GLN A 1 458 ? 100.172 113.287 145.833 1.00 170.49 457 GLN A C 1
ATOM 3086 O O . GLN A 1 458 ? 101.067 112.947 146.615 1.00 170.49 457 GLN A O 1
ATOM 3092 N N . GLU A 1 459 ? 99.643 112.443 144.943 1.00 165.40 458 GLU A N 1
ATOM 3093 C CA . GLU A 1 459 ? 99.994 111.026 144.953 1.00 165.40 458 GLU A CA 1
ATOM 3094 C C . GLU A 1 459 ? 101.443 110.808 144.533 1.00 165.40 458 GLU A C 1
ATOM 3095 O O . GLU A 1 459 ? 102.190 110.086 145.203 1.00 165.40 458 GLU A O 1
ATOM 3101 N N . PHE A 1 460 ? 101.861 111.417 143.426 1.00 155.99 459 PHE A N 1
ATOM 3102 C CA . PHE A 1 460 ? 103.236 111.272 142.950 1.00 155.99 459 PHE A CA 1
ATOM 3103 C C . PHE A 1 460 ? 104.081 112.460 143.405 1.00 155.99 459 PHE A C 1
ATOM 3104 O O . PHE A 1 460 ? 104.487 113.323 142.627 1.00 155.99 459 PHE A O 1
ATOM 3112 N N . ALA A 1 461 ? 104.334 112.484 144.707 1.00 162.22 460 ALA A N 1
ATOM 3113 C CA . ALA A 1 461 ? 105.315 113.387 145.281 1.00 162.22 460 ALA A CA 1
ATOM 3114 C C . ALA A 1 461 ? 106.683 112.711 145.238 1.00 162.22 460 ALA A C 1
ATOM 3115 O O . ALA A 1 461 ? 106.877 111.695 144.566 1.00 162.22 460 ALA A O 1
ATOM 3117 N N . ASN A 1 462 ? 107.650 113.270 145.953 1.00 155.86 461 ASN A N 1
ATOM 3118 C CA . ASN A 1 462 ? 108.994 112.717 146.007 1.00 155.86 461 ASN A CA 1
ATOM 3119 C C . ASN A 1 462 ? 109.139 111.853 147.251 1.00 155.86 461 ASN A C 1
ATOM 3120 O O . ASN A 1 462 ? 108.757 112.270 148.349 1.00 155.86 461 ASN A O 1
ATOM 3125 N N . GLY A 1 463 ? 109.660 110.643 147.071 1.00 158.48 462 GLY A N 1
ATOM 3126 C CA . GLY A 1 463 ? 110.045 109.844 148.211 1.00 158.48 462 GLY A CA 1
ATOM 3127 C C . GLY A 1 463 ? 111.294 110.391 148.872 1.00 158.48 462 GLY A C 1
ATOM 3128 O O . GLY A 1 463 ? 112.077 111.119 148.267 1.00 158.48 462 GLY A O 1
ATOM 3129 N N . LEU A 1 464 ? 111.491 110.011 150.138 1.00 160.44 463 LEU A N 1
ATOM 3130 C CA . LEU A 1 464 ? 112.593 110.578 150.910 1.00 160.44 463 LEU A CA 1
ATOM 3131 C C . LEU A 1 464 ? 113.945 110.253 150.287 1.00 160.44 463 LEU A C 1
ATOM 3132 O O . LEU A 1 464 ? 114.869 111.074 150.350 1.00 160.44 463 LEU A O 1
ATOM 3137 N N . LEU A 1 465 ? 114.069 109.087 149.649 1.00 155.38 464 LEU A N 1
ATOM 3138 C CA . LEU A 1 465 ? 115.310 108.758 148.957 1.00 155.38 464 LEU A CA 1
ATOM 3139 C C . LEU A 1 465 ? 115.567 109.726 147.809 1.00 155.38 464 LEU A C 1
ATOM 3140 O O . LEU A 1 465 ? 116.705 110.160 147.597 1.00 155.38 464 LEU A O 1
ATOM 3145 N N . ASN A 1 466 ? 114.518 110.091 147.069 1.00 152.91 465 ASN A N 1
ATOM 3146 C CA . ASN A 1 466 ? 114.692 111.021 145.960 1.00 152.91 465 ASN A CA 1
ATOM 3147 C C . ASN A 1 466 ? 115.062 112.415 146.458 1.00 152.91 465 ASN A C 1
ATOM 3148 O O . ASN A 1 466 ? 115.945 113.066 145.886 1.00 152.91 465 ASN A O 1
ATOM 3153 N N . LYS A 1 467 ? 114.414 112.888 147.529 1.00 155.22 466 LYS A N 1
ATOM 3154 C CA . LYS A 1 467 ? 114.797 114.188 148.074 1.00 155.22 466 LYS A CA 1
ATOM 3155 C C . LYS A 1 467 ? 116.235 114.180 148.567 1.00 155.22 466 LYS A C 1
ATOM 3156 O O . LYS A 1 467 ? 116.971 115.145 148.344 1.00 155.22 466 LYS A O 1
ATOM 3162 N N . VAL A 1 468 ? 116.661 113.112 149.246 1.00 160.02 467 VAL A N 1
ATOM 3163 C CA . VAL A 1 468 ? 118.019 113.127 149.786 1.00 160.02 467 VAL A CA 1
ATOM 3164 C C . VAL A 1 468 ? 119.048 113.032 148.662 1.00 160.02 467 VAL A C 1
ATOM 3165 O O . VAL A 1 468 ? 120.098 113.684 148.715 1.00 160.02 467 VAL A O 1
ATOM 3169 N N . VAL A 1 469 ? 118.768 112.249 147.613 1.00 154.33 468 VAL A N 1
ATOM 3170 C CA . VAL A 1 469 ? 119.740 112.174 146.524 1.00 154.33 468 VAL A CA 1
ATOM 3171 C C . VAL A 1 469 ? 119.767 113.485 145.744 1.00 154.33 468 VAL A C 1
ATOM 3172 O O . VAL A 1 469 ? 120.815 113.881 145.223 1.00 154.33 468 VAL A O 1
ATOM 3176 N N . THR A 1 470 ? 118.637 114.192 145.663 1.00 152.44 469 THR A N 1
ATOM 3177 C CA . THR A 1 470 ? 118.646 115.497 145.009 1.00 152.44 469 THR A CA 1
ATOM 3178 C C . THR A 1 470 ? 119.344 116.547 145.872 1.00 152.44 469 THR A C 1
ATOM 3179 O O . THR A 1 470 ? 120.007 117.454 145.355 1.00 152.44 469 THR A O 1
ATOM 3183 N N . SER A 1 471 ? 119.213 116.447 147.191 1.00 159.91 470 SER A N 1
ATOM 3184 C CA . SER A 1 471 ? 120.040 117.281 148.052 1.00 159.91 470 SER A CA 1
ATOM 3185 C C . SER A 1 471 ? 121.514 116.986 147.813 1.00 159.91 470 SER A C 1
ATOM 3186 O O . SER A 1 471 ? 122.348 117.898 147.798 1.00 159.91 470 SER A O 1
ATOM 3189 N N . SER A 1 472 ? 121.845 115.713 147.595 1.00 161.66 471 SER A N 1
ATOM 3190 C CA . SER A 1 472 ? 123.223 115.339 147.305 1.00 161.66 471 SER A CA 1
ATOM 3191 C C . SER A 1 472 ? 123.680 115.937 145.976 1.00 161.66 471 SER A C 1
ATOM 3192 O O . SER A 1 472 ? 124.798 116.451 145.872 1.00 161.66 471 SER A O 1
ATOM 3195 N N . ILE A 1 473 ? 122.817 115.902 144.950 1.00 156.08 472 ILE A N 1
ATOM 3196 C CA . ILE A 1 473 ? 123.186 116.496 143.664 1.00 156.08 472 ILE A CA 1
ATOM 3197 C C . ILE A 1 473 ? 123.470 117.983 143.843 1.00 156.08 472 ILE A C 1
ATOM 3198 O O . ILE A 1 473 ? 124.472 118.510 143.335 1.00 156.08 472 ILE A O 1
ATOM 3203 N N . MET A 1 474 ? 122.613 118.674 144.599 1.00 159.26 473 MET A N 1
ATOM 3204 C CA . MET A 1 474 ? 122.765 120.114 144.761 1.00 159.26 473 MET A CA 1
ATOM 3205 C C . MET A 1 474 ? 124.043 120.448 145.520 1.00 159.26 473 MET A C 1
ATOM 3206 O O . MET A 1 474 ? 124.823 121.306 145.091 1.00 159.26 473 MET A O 1
ATOM 3211 N N . VAL A 1 475 ? 124.294 119.755 146.636 1.00 159.16 474 VAL A N 1
ATOM 3212 C CA . VAL A 1 475 ? 125.491 120.050 147.421 1.00 159.16 474 VAL A CA 1
ATOM 3213 C C . VAL A 1 475 ? 126.758 119.677 146.661 1.00 159.16 474 VAL A C 1
ATOM 3214 O O . VAL A 1 475 ? 127.769 120.383 146.751 1.00 159.16 474 VAL A O 1
ATOM 3218 N N . LEU A 1 476 ? 126.732 118.591 145.883 1.00 160.65 475 LEU A N 1
ATOM 3219 C CA . LEU A 1 476 ? 127.918 118.197 145.136 1.00 160.65 475 LEU A CA 1
ATOM 3220 C C . LEU A 1 476 ? 128.227 119.199 144.035 1.00 160.65 475 LEU A C 1
ATOM 3221 O O . LEU A 1 476 ? 129.381 119.615 143.873 1.00 160.65 475 LEU A O 1
ATOM 3226 N N . VAL A 1 477 ? 127.205 119.607 143.278 1.00 155.99 476 VAL A N 1
ATOM 3227 C CA . VAL A 1 477 ? 127.408 120.587 142.217 1.00 155.99 476 VAL A CA 1
ATOM 3228 C C . VAL A 1 477 ? 127.885 121.907 142.807 1.00 155.99 476 VAL A C 1
ATOM 3229 O O . VAL A 1 477 ? 128.775 122.570 142.254 1.00 155.99 476 VAL A O 1
ATOM 3233 N N . CYS A 1 478 ? 127.324 122.294 143.956 1.00 162.55 477 CY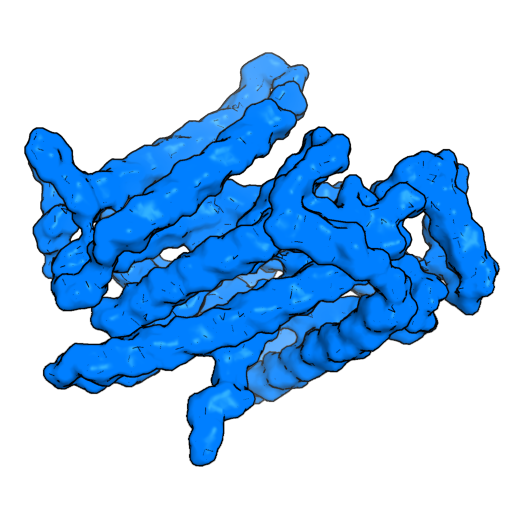S A N 1
ATOM 3234 C CA . CYS A 1 478 ? 127.790 123.495 144.637 1.00 162.55 477 CYS A CA 1
ATOM 3235 C C . CYS A 1 478 ? 129.254 123.366 145.041 1.00 162.55 477 CYS A C 1
ATOM 3236 O O . CYS A 1 478 ? 130.024 124.323 144.913 1.00 162.55 477 CYS A O 1
ATOM 3239 N N . ALA A 1 479 ? 129.655 122.192 145.535 1.00 161.11 478 ALA A N 1
ATOM 3240 C CA . ALA A 1 479 ? 131.045 121.991 145.929 1.00 161.11 478 ALA A CA 1
ATOM 3241 C C . ALA A 1 479 ? 131.985 122.107 144.735 1.00 161.11 478 ALA A C 1
ATOM 3242 O O . ALA A 1 479 ? 133.044 122.741 144.829 1.00 161.11 478 ALA A O 1
ATOM 3244 N N . ILE A 1 480 ? 131.618 121.500 143.602 1.00 154.34 479 ILE A N 1
ATOM 3245 C CA . ILE A 1 480 ? 132.480 121.581 142.424 1.00 154.34 479 ILE A CA 1
ATOM 3246 C C . ILE A 1 480 ? 132.586 123.023 141.940 1.00 154.34 479 ILE A C 1
ATOM 3247 O O . ILE A 1 480 ? 133.675 123.498 141.586 1.00 154.34 479 ILE A O 1
ATOM 3252 N N . ASN A 1 481 ? 131.460 123.744 141.919 1.00 146.76 480 ASN A N 1
ATOM 3253 C CA . ASN A 1 481 ? 131.507 125.144 141.508 1.00 146.76 480 ASN A CA 1
ATOM 3254 C C . ASN A 1 481 ? 132.377 125.962 142.450 1.00 146.76 480 ASN A C 1
ATOM 3255 O O . ASN A 1 481 ? 133.169 126.796 142.001 1.00 146.76 480 ASN A O 1
ATOM 3260 N N . LEU A 1 482 ? 132.251 125.730 143.758 1.00 164.21 481 LEU A N 1
ATOM 3261 C CA . LEU A 1 482 ? 133.054 126.464 144.730 1.00 164.21 481 LEU A CA 1
ATOM 3262 C C . LEU A 1 482 ? 134.538 126.192 144.525 1.00 164.21 481 LEU A C 1
ATOM 3263 O O . LEU A 1 482 ? 135.363 127.114 144.583 1.00 164.21 481 LEU A O 1
ATOM 3268 N N . TYR A 1 483 ? 134.893 124.930 144.273 1.00 160.97 482 TYR A N 1
ATOM 3269 C CA . TYR A 1 483 ? 136.286 124.592 144.005 1.00 160.97 482 TYR A CA 1
ATOM 3270 C C . TYR A 1 483 ? 136.785 125.321 142.764 1.00 160.97 482 TYR A C 1
ATOM 3271 O O . TYR A 1 483 ? 137.899 125.859 142.754 1.00 160.97 482 TYR A O 1
ATOM 3280 N N . PHE A 1 484 ? 135.964 125.365 141.710 1.00 159.99 483 PHE A N 1
ATOM 3281 C CA . PHE A 1 484 ? 136.381 126.068 140.501 1.00 159.99 483 PHE A CA 1
ATOM 3282 C C . PHE A 1 484 ? 136.571 127.559 140.758 1.00 159.99 483 PHE A C 1
ATOM 3283 O O . PHE A 1 484 ? 137.514 128.170 140.240 1.00 159.99 483 PHE A O 1
ATOM 3291 N N . VAL A 1 485 ? 135.675 128.169 141.538 1.00 172.60 484 VAL A N 1
ATOM 3292 C CA . VAL A 1 485 ? 135.801 129.598 141.827 1.00 172.60 484 VAL A CA 1
ATOM 3293 C C . VAL A 1 485 ? 137.081 129.877 142.604 1.00 172.60 484 VAL A C 1
ATOM 3294 O O . VAL A 1 485 ? 137.816 130.823 142.299 1.00 172.60 484 VAL A O 1
ATOM 3298 N N . VAL A 1 486 ? 137.367 129.068 143.628 1.00 176.23 485 VAL A N 1
ATOM 3299 C CA . VAL A 1 486 ? 138.599 129.303 144.378 1.00 176.23 485 VAL A CA 1
ATOM 3300 C C . VAL A 1 486 ? 139.834 128.981 143.548 1.00 176.23 485 VAL A C 1
ATOM 3301 O O . VAL A 1 486 ? 140.918 129.498 143.839 1.00 176.23 485 VAL A O 1
ATOM 3305 N N . SER A 1 487 ? 139.709 128.138 142.522 1.00 169.42 486 SER A N 1
ATOM 3306 C CA . SER A 1 487 ? 140.847 127.894 141.644 1.00 169.42 486 SER A CA 1
ATOM 3307 C C . SER A 1 487 ? 141.058 129.021 140.640 1.00 169.42 486 SER A C 1
ATOM 3308 O O . SER A 1 487 ? 142.198 129.283 140.241 1.00 169.42 486 SER A O 1
ATOM 3311 N N . TYR A 1 488 ? 139.986 129.691 140.219 1.00 176.83 487 TYR A N 1
ATOM 3312 C CA . TYR A 1 488 ? 140.062 130.649 139.123 1.00 176.83 487 TYR A CA 1
ATOM 3313 C C . TYR A 1 488 ? 140.197 132.099 139.575 1.00 176.83 487 TYR A C 1
ATOM 3314 O O . TYR A 1 488 ? 140.864 132.884 138.892 1.00 176.83 487 TYR A O 1
ATOM 3323 N N . LEU A 1 489 ? 139.580 132.476 140.696 1.00 179.01 488 LEU A N 1
ATOM 3324 C CA . LEU A 1 489 ? 139.633 133.865 141.151 1.00 179.01 488 LEU A CA 1
ATOM 3325 C C . LEU A 1 489 ? 141.034 134.412 141.417 1.00 179.01 488 LEU A C 1
ATOM 3326 O O . LEU A 1 489 ? 141.267 135.588 141.089 1.00 179.01 488 LEU A O 1
ATOM 3331 N N . PRO A 1 490 ? 141.986 133.671 142.032 1.00 178.89 489 PRO A N 1
ATOM 3332 C CA . PRO A 1 490 ? 143.280 134.287 142.378 1.00 178.89 489 PRO A CA 1
ATOM 3333 C C . PRO A 1 490 ? 143.992 135.011 141.241 1.00 178.89 489 PRO A C 1
ATOM 3334 O O . PRO A 1 490 ? 144.929 135.774 141.494 1.00 178.89 489 PRO A O 1
ATOM 3338 N N . SER A 1 491 ? 143.569 134.797 139.997 1.00 189.64 490 SER A N 1
ATOM 3339 C CA . SER A 1 491 ? 144.188 135.466 138.852 1.00 189.64 490 SER A CA 1
ATOM 3340 C C . SER A 1 491 ? 143.540 136.820 138.562 1.00 189.64 490 SER A C 1
ATOM 3341 O O . SER A 1 491 ? 143.170 137.125 137.429 1.00 189.64 490 SER A O 1
ATOM 3344 N N . LEU A 1 492 ? 143.404 137.646 139.597 1.00 195.93 491 LEU A N 1
ATOM 3345 C CA . LEU A 1 492 ? 142.930 139.026 139.478 1.00 195.93 491 LEU A CA 1
ATOM 3346 C C . LEU A 1 492 ? 143.828 139.930 140.316 1.00 195.93 491 LEU A C 1
ATOM 3347 O O . LEU A 1 492 ? 143.428 140.412 141.383 1.00 195.93 491 LEU A O 1
ATOM 3352 N N . PRO A 1 493 ? 145.056 140.183 139.856 1.00 207.70 492 PRO A N 1
ATOM 3353 C CA . PRO A 1 493 ? 146.048 140.898 140.677 1.00 207.70 492 PRO A CA 1
ATOM 3354 C C . PRO A 1 493 ? 145.980 142.417 140.515 1.00 207.70 492 PRO A C 1
ATOM 3355 O O . PRO A 1 493 ? 146.963 143.075 140.160 1.00 207.70 492 PRO A O 1
ATOM 3359 N N . HIS A 1 494 ? 144.807 142.985 140.785 1.00 206.01 493 HIS A N 1
ATOM 3360 C CA . HIS A 1 494 ? 144.657 144.435 140.813 1.00 206.01 493 HIS A CA 1
ATOM 3361 C C . HIS A 1 494 ? 143.835 144.848 142.029 1.00 206.01 493 HIS A C 1
ATOM 3362 O O . HIS A 1 494 ? 142.729 144.333 142.235 1.00 206.01 493 HIS A O 1
ATOM 3369 N N . PRO A 1 495 ? 144.348 145.751 142.865 1.00 202.91 494 PRO A N 1
ATOM 3370 C CA . PRO A 1 495 ? 143.565 146.218 144.015 1.00 202.91 494 PRO A CA 1
ATOM 3371 C C . PRO A 1 495 ? 142.285 146.913 143.572 1.00 202.91 494 PRO A C 1
ATOM 3372 O O . PRO A 1 495 ? 142.258 147.623 142.564 1.00 202.91 494 PRO A O 1
ATOM 3376 N N . ALA A 1 496 ? 141.217 146.691 144.338 1.00 203.70 495 ALA A N 1
ATOM 3377 C CA . ALA A 1 496 ? 139.894 147.268 144.114 1.00 203.70 495 ALA A CA 1
ATOM 3378 C C . ALA A 1 496 ? 139.290 146.872 142.771 1.00 203.70 495 ALA A C 1
ATOM 3379 O O . ALA A 1 496 ? 138.271 147.442 142.363 1.00 203.70 495 ALA A O 1
ATOM 3381 N N . TYR A 1 497 ? 139.893 145.909 142.070 1.00 199.35 496 TYR A N 1
ATOM 3382 C CA . TYR A 1 497 ? 139.379 145.489 140.772 1.00 199.35 496 TYR A CA 1
ATOM 3383 C C . TYR A 1 497 ? 138.134 144.622 140.930 1.00 199.35 496 TYR A C 1
ATOM 3384 O O . TYR A 1 497 ? 137.367 144.476 139.974 1.00 199.35 496 TYR A O 1
ATOM 3393 N N . PHE A 1 498 ? 137.894 144.091 142.134 1.00 205.57 497 PHE A N 1
ATOM 3394 C CA . PHE A 1 498 ? 136.804 143.140 142.343 1.00 205.57 497 PHE A CA 1
ATOM 3395 C C . PHE A 1 498 ? 135.486 143.671 141.795 1.00 205.57 497 PHE A C 1
ATOM 3396 O O . PHE A 1 498 ? 134.765 142.954 141.097 1.00 205.57 497 PHE A O 1
ATOM 3404 N N . GLY A 1 499 ? 135.131 144.904 142.154 1.00 213.31 498 GLY A N 1
ATOM 3405 C CA . GLY A 1 499 ? 134.113 145.683 141.468 1.00 213.31 498 GLY A CA 1
ATOM 3406 C C . GLY A 1 499 ? 132.892 144.970 140.915 1.00 213.31 498 GLY A C 1
ATOM 3407 O O . GLY A 1 499 ? 132.147 144.304 141.644 1.00 213.31 498 GLY A O 1
ATOM 3408 N N . LEU A 1 500 ? 132.691 145.123 139.601 1.00 209.77 499 LEU A N 1
ATOM 3409 C CA . LEU A 1 500 ? 131.492 144.610 138.946 1.00 209.77 499 LEU A CA 1
ATOM 3410 C C . LEU A 1 500 ? 131.425 143.088 138.990 1.00 209.77 499 LEU A C 1
ATOM 3411 O O . LEU A 1 500 ? 130.346 142.519 139.181 1.00 209.77 499 LEU A O 1
ATOM 3416 N N . ALA A 1 501 ? 132.558 142.410 138.786 1.00 203.34 500 ALA A N 1
ATOM 3417 C CA . ALA A 1 501 ? 132.550 140.950 138.803 1.00 203.34 500 ALA A CA 1
ATOM 3418 C C . ALA A 1 501 ? 132.149 140.417 140.172 1.00 203.34 500 ALA A C 1
ATOM 3419 O O . ALA A 1 501 ? 131.348 139.480 140.277 1.00 203.34 500 ALA A O 1
ATOM 3421 N N . ALA A 1 502 ? 132.689 141.013 141.236 1.00 204.93 501 ALA A N 1
ATOM 3422 C CA . ALA A 1 502 ? 132.329 140.606 142.588 1.00 204.93 501 ALA A CA 1
ATOM 3423 C C . ALA A 1 502 ? 130.877 140.944 142.898 1.00 204.93 501 ALA A C 1
ATOM 3424 O O . ALA A 1 502 ? 130.195 140.182 143.589 1.00 204.93 501 ALA A O 1
ATOM 3426 N N . LEU A 1 503 ? 130.387 142.083 142.403 1.00 203.35 502 LEU A N 1
ATOM 3427 C CA . LEU A 1 503 ? 128.978 142.416 142.600 1.00 203.35 502 LEU A CA 1
ATOM 3428 C C . LEU A 1 503 ? 128.073 141.406 141.904 1.00 203.35 502 LEU A C 1
ATOM 3429 O O . LEU A 1 503 ? 127.041 140.998 142.452 1.00 203.35 502 LEU A O 1
ATOM 3434 N N . LEU A 1 504 ? 128.444 140.990 140.692 1.00 195.27 503 LEU A N 1
ATOM 3435 C CA . LEU A 1 504 ? 127.664 139.986 139.977 1.00 195.27 503 LEU A CA 1
ATOM 3436 C C . LEU A 1 504 ? 127.714 138.640 140.689 1.00 195.27 503 LEU A C 1
ATOM 3437 O O . LEU A 1 504 ? 126.709 137.925 140.745 1.00 195.27 503 LEU A O 1
ATOM 3442 N N . ALA A 1 505 ? 128.877 138.276 141.235 1.00 190.05 504 ALA A N 1
ATOM 3443 C CA . ALA A 1 505 ? 128.969 137.050 142.022 1.00 190.05 504 ALA A CA 1
ATOM 3444 C C . ALA A 1 505 ? 128.105 137.135 143.275 1.00 190.05 504 ALA A C 1
ATOM 3445 O O . ALA A 1 505 ? 127.488 136.144 143.685 1.00 190.05 504 ALA A O 1
ATOM 3447 N N . ALA A 1 506 ? 128.058 138.312 143.903 1.00 190.51 505 ALA A N 1
ATOM 3448 C CA . ALA A 1 506 ? 127.198 138.505 145.065 1.00 190.51 505 ALA A CA 1
ATOM 3449 C C . ALA A 1 506 ? 125.729 138.360 144.691 1.00 190.51 505 ALA A C 1
ATOM 3450 O O . ALA A 1 506 ? 124.947 137.772 145.442 1.00 190.51 505 ALA A O 1
ATOM 3452 N N . ALA A 1 507 ? 125.336 138.898 143.535 1.00 188.05 506 ALA A N 1
ATOM 3453 C CA . ALA A 1 507 ? 123.964 138.718 143.065 1.00 188.05 506 ALA A CA 1
ATOM 3454 C C . ALA A 1 507 ? 123.673 137.250 142.770 1.00 188.05 506 ALA A C 1
ATOM 3455 O O . ALA A 1 507 ? 122.572 136.755 143.045 1.00 188.05 506 ALA A O 1
ATOM 3457 N N . TYR A 1 508 ? 124.650 136.545 142.196 1.00 167.92 507 TYR A N 1
ATOM 3458 C CA . TYR A 1 508 ? 124.518 135.112 141.955 1.00 167.92 507 TYR A CA 1
ATOM 3459 C C . TYR A 1 508 ? 124.267 134.367 143.261 1.00 167.92 507 TYR A C 1
ATOM 3460 O O . TYR A 1 508 ? 123.345 133.547 143.360 1.00 167.92 507 TYR A O 1
ATOM 3469 N N . LEU A 1 509 ? 125.068 134.663 144.285 1.00 176.26 508 LEU A N 1
ATOM 3470 C CA . LEU A 1 509 ? 124.893 134.014 145.579 1.00 176.26 508 LEU A CA 1
ATOM 3471 C C . LEU A 1 509 ? 123.579 134.415 146.238 1.00 176.26 508 LEU A C 1
ATOM 3472 O O . LEU A 1 509 ? 122.965 133.600 146.932 1.00 176.26 508 LEU A O 1
ATOM 3477 N N . GLY A 1 510 ? 123.131 135.655 146.035 1.00 172.95 509 GLY A N 1
ATOM 3478 C CA . GLY A 1 510 ? 121.853 136.069 146.588 1.00 172.95 509 GLY A CA 1
ATOM 3479 C C . GLY A 1 510 ? 120.683 135.335 145.963 1.00 172.95 509 GLY A C 1
ATOM 3480 O O . GLY A 1 510 ? 119.759 134.910 146.662 1.00 172.95 509 GLY A O 1
ATOM 3481 N N . LEU A 1 511 ? 120.704 135.174 144.638 1.00 165.95 510 LEU A N 1
ATOM 3482 C CA . LEU A 1 511 ? 119.661 134.386 143.987 1.00 165.95 510 LEU A CA 1
ATOM 3483 C C . LEU A 1 511 ? 119.739 132.924 144.408 1.00 165.95 510 LEU A C 1
ATOM 3484 O O . LEU A 1 511 ? 118.706 132.262 144.570 1.00 165.95 510 LEU A O 1
ATOM 3489 N N . SER A 1 512 ? 120.955 132.403 144.593 1.00 167.64 511 SER A N 1
ATOM 3490 C CA . SER A 1 512 ? 121.101 131.040 145.095 1.00 167.64 511 SER A CA 1
ATOM 3491 C C . SER A 1 512 ? 120.495 130.899 146.486 1.00 167.64 511 SER A C 1
ATOM 3492 O O . SER A 1 512 ? 119.830 129.902 146.782 1.00 167.64 511 SER A O 1
ATOM 3495 N N . THR A 1 513 ? 120.716 131.890 147.352 1.00 172.16 512 THR A N 1
ATOM 3496 C CA . THR A 1 513 ? 120.128 131.864 148.688 1.00 172.16 512 THR A CA 1
ATOM 3497 C C . THR A 1 513 ? 118.609 131.963 148.624 1.00 172.16 512 THR A C 1
ATOM 3498 O O . THR A 1 513 ? 117.906 131.311 149.403 1.00 172.16 512 THR A O 1
ATOM 3502 N N . TYR A 1 514 ? 118.090 132.788 147.713 1.00 170.90 513 TYR A N 1
ATOM 3503 C CA . TYR A 1 514 ? 116.646 132.868 147.513 1.00 170.90 513 TYR A CA 1
ATOM 3504 C C . TYR A 1 514 ? 116.081 131.506 147.120 1.00 170.90 513 TYR A C 1
ATOM 3505 O O . TYR A 1 514 ? 115.075 131.049 147.677 1.00 170.90 513 TYR A O 1
ATOM 3514 N N . LEU A 1 515 ? 116.734 130.837 146.168 1.00 168.98 514 LEU A N 1
ATOM 3515 C CA . LEU A 1 515 ? 116.276 129.520 145.734 1.00 168.98 514 LEU A CA 1
ATOM 3516 C C . LEU A 1 515 ? 116.373 128.500 146.862 1.00 168.98 514 LEU A C 1
ATOM 3517 O O . LEU A 1 515 ? 115.495 127.640 147.009 1.00 168.98 514 LEU A O 1
ATOM 3522 N N . VAL A 1 516 ? 117.439 128.578 147.663 1.00 172.29 515 VAL A N 1
ATOM 3523 C CA . VAL A 1 516 ? 117.598 127.668 148.794 1.00 172.29 515 VAL A CA 1
ATOM 3524 C C . VAL A 1 516 ? 116.474 127.873 149.800 1.00 172.29 515 VAL A C 1
ATOM 3525 O O . VAL A 1 516 ? 115.895 126.909 150.314 1.00 172.29 515 VAL A O 1
ATOM 3529 N N . TRP A 1 517 ? 116.143 129.133 150.091 1.00 171.49 516 TRP A N 1
ATOM 3530 C CA . TRP A 1 517 ? 115.033 129.420 150.991 1.00 171.49 516 TRP A CA 1
ATOM 3531 C C . TRP A 1 517 ? 113.724 128.874 150.435 1.00 171.49 516 TRP A C 1
ATOM 3532 O O . TRP A 1 517 ? 112.926 128.280 151.171 1.00 171.49 516 TRP A O 1
ATOM 3543 N N . THR A 1 518 ? 113.494 129.051 149.132 1.00 176.54 517 THR A N 1
ATOM 3544 C CA . THR A 1 518 ? 112.254 128.567 148.532 1.00 176.54 517 THR A CA 1
ATOM 3545 C C . THR A 1 518 ? 112.143 127.048 148.627 1.00 176.54 517 THR A C 1
ATOM 3546 O O . THR A 1 518 ? 111.088 126.516 148.991 1.00 176.54 517 THR A O 1
ATOM 3550 N N . CYS A 1 519 ? 113.224 126.326 148.310 1.00 173.00 518 CYS A N 1
ATOM 3551 C CA . CYS A 1 519 ? 113.134 124.868 148.357 1.00 173.00 518 CYS A CA 1
ATOM 3552 C C . CYS A 1 519 ? 113.032 124.371 149.794 1.00 173.00 518 CYS A C 1
ATOM 3553 O O . CYS A 1 519 ? 112.327 123.393 150.068 1.00 173.00 518 CYS A O 1
ATOM 3556 N N . CYS A 1 520 ? 113.721 125.032 150.729 1.00 181.48 519 CYS A N 1
ATOM 3557 C CA . CYS A 1 520 ? 113.577 124.670 152.134 1.00 181.48 519 CYS A CA 1
ATOM 3558 C C . CYS A 1 520 ? 112.140 124.862 152.597 1.00 181.48 519 CYS A C 1
ATOM 3559 O O . CYS A 1 520 ? 111.622 124.066 153.389 1.00 181.48 519 CYS A O 1
ATOM 3562 N N . LEU A 1 521 ? 111.479 125.915 152.111 1.00 181.41 520 LEU A N 1
ATOM 3563 C CA . LEU A 1 521 ? 110.053 126.073 152.375 1.00 181.41 520 LEU A CA 1
ATOM 3564 C C . LEU A 1 521 ? 109.246 124.956 151.724 1.00 181.41 520 LEU A C 1
ATOM 3565 O O . LEU A 1 521 ? 108.237 124.506 152.280 1.00 181.41 520 LEU A O 1
ATOM 3570 N N . ALA A 1 522 ? 109.672 124.502 150.542 1.00 167.24 521 ALA A N 1
ATOM 3571 C CA . ALA A 1 522 ? 108.905 123.502 149.804 1.00 167.24 521 ALA A CA 1
ATOM 3572 C C . ALA A 1 522 ? 108.833 122.179 150.558 1.00 167.24 521 ALA A C 1
ATOM 3573 O O . ALA A 1 522 ? 107.745 121.623 150.750 1.00 167.24 521 ALA A O 1
ATOM 3575 N N . HIS A 1 523 ? 109.979 121.656 150.993 1.00 165.74 522 HIS A N 1
ATOM 3576 C CA . HIS A 1 523 ? 110.011 120.368 151.681 1.00 165.74 522 HIS A CA 1
ATOM 3577 C C . HIS A 1 523 ? 109.863 120.526 153.190 1.00 165.74 522 HIS A C 1
ATOM 3578 O O . HIS A 1 523 ? 108.948 119.958 153.795 1.00 165.74 522 HIS A O 1
ATOM 3585 N N . GLY A 1 524 ? 110.753 121.297 153.805 1.00 178.63 523 GLY A N 1
ATOM 3586 C CA . GLY A 1 524 ? 110.780 121.399 155.248 1.00 178.63 523 GLY A CA 1
ATOM 3587 C C . GLY A 1 524 ? 109.919 122.520 155.786 1.00 178.63 523 GLY A C 1
ATOM 3588 O O . GLY A 1 524 ? 108.689 122.469 155.682 1.00 178.63 523 GLY A O 1
ATOM 3589 N N . ALA A 1 525 ? 110.558 123.527 156.379 1.00 183.86 524 ALA A N 1
ATOM 3590 C CA . ALA A 1 525 ? 109.907 124.656 157.036 1.00 183.86 524 ALA A CA 1
ATOM 3591 C C . ALA A 1 525 ? 109.041 124.231 158.216 1.00 183.86 524 ALA A C 1
ATOM 3592 O O . ALA A 1 525 ? 108.313 125.060 158.774 1.00 183.86 524 ALA A O 1
ATOM 3594 N N . THR A 1 526 ? 109.100 122.962 158.611 1.00 192.94 525 THR A N 1
ATOM 3595 C CA . THR A 1 526 ? 108.357 122.492 159.770 1.00 192.94 525 THR A CA 1
ATOM 3596 C C . THR A 1 526 ? 109.059 122.938 161.045 1.00 192.94 525 THR A C 1
ATOM 3597 O O . THR A 1 526 ? 110.273 122.761 161.192 1.00 192.94 525 THR A O 1
ATOM 3601 N N . PHE A 1 527 ? 108.296 123.546 161.953 1.00 190.52 526 PHE A N 1
ATOM 3602 C CA . PHE A 1 527 ? 108.755 124.084 163.230 1.00 190.52 526 PHE A CA 1
ATOM 3603 C C . PHE A 1 527 ? 109.740 125.235 163.060 1.00 190.52 526 PHE A C 1
ATOM 3604 O O . PHE A 1 527 ? 110.211 125.780 164.065 1.00 190.52 526 PHE A O 1
ATOM 3612 N N . LEU A 1 528 ? 110.066 125.626 161.827 1.00 181.77 527 LEU A N 1
ATOM 3613 C CA . LEU A 1 528 ? 110.990 126.731 161.576 1.00 181.77 527 LEU A CA 1
ATOM 3614 C C . LEU A 1 528 ? 110.610 127.343 160.231 1.00 181.77 527 LEU A C 1
ATOM 3615 O O . LEU A 1 528 ? 111.025 126.843 159.181 1.00 181.77 527 LEU A O 1
ATOM 3620 N N . ALA A 1 529 ? 109.829 128.419 160.270 1.00 186.79 528 ALA A N 1
ATOM 3621 C CA . ALA A 1 529 ? 109.383 129.075 159.050 1.00 186.79 528 ALA A CA 1
ATOM 3622 C C . ALA A 1 529 ? 109.005 130.511 159.372 1.00 186.79 528 ALA A C 1
ATOM 3623 O O . ALA A 1 529 ? 108.771 130.868 160.530 1.00 186.79 528 ALA A O 1
ATOM 3625 N N . HIS A 1 530 ? 108.949 131.331 158.328 1.00 200.22 529 HIS A N 1
ATOM 3626 C CA . HIS A 1 530 ? 108.572 132.731 158.450 1.00 200.22 529 HIS A CA 1
ATOM 3627 C C . HIS A 1 530 ? 107.134 132.920 157.986 1.00 200.22 529 HIS A C 1
ATOM 3628 O O . HIS A 1 530 ? 106.698 132.299 157.012 1.00 200.22 529 HIS A O 1
ATOM 3635 N N . SER A 1 531 ? 106.398 133.777 158.698 1.00 210.86 530 SER A N 1
ATOM 3636 C CA . SER A 1 531 ? 104.999 134.014 158.358 1.00 210.86 530 SER A CA 1
ATOM 3637 C C . SER A 1 531 ? 104.862 134.624 156.969 1.00 210.86 530 SER A C 1
ATOM 3638 O O . SER A 1 531 ? 103.962 134.255 156.206 1.00 210.86 530 SER A O 1
ATOM 3641 N N . SER A 1 532 ? 105.738 135.564 156.626 1.00 205.65 531 SER A N 1
ATOM 3642 C CA . SER A 1 532 ? 105.699 136.176 155.307 1.00 205.65 531 SER A CA 1
ATOM 3643 C C . SER A 1 532 ? 106.084 135.163 154.233 1.00 205.65 531 SER A C 1
ATOM 3644 O O . SER A 1 532 ? 106.865 134.237 154.471 1.00 205.65 531 SER A O 1
ATOM 3647 N N . HIS A 1 533 ? 105.521 135.354 153.038 1.00 201.75 532 HIS A N 1
ATOM 3648 C CA . HIS A 1 533 ? 105.731 134.460 151.896 1.00 201.75 532 HIS A CA 1
ATOM 3649 C C . HIS A 1 533 ? 105.390 133.014 152.256 1.00 201.75 532 HIS A C 1
ATOM 3650 O O . HIS A 1 533 ? 106.107 132.074 151.906 1.00 201.75 532 HIS A O 1
ATOM 3657 N N . HIS A 1 534 ? 104.277 132.840 152.963 1.00 197.03 533 HIS A N 1
ATOM 3658 C CA . HIS A 1 534 ? 103.817 131.518 153.365 1.00 197.03 533 HIS A CA 1
ATOM 3659 C C . HIS A 1 534 ? 102.994 130.830 152.285 1.00 197.03 533 HIS A C 1
ATOM 3660 O O . HIS A 1 534 ? 102.555 129.694 152.488 1.00 197.03 533 HIS A O 1
ATOM 3667 N N . HIS A 1 535 ? 102.777 131.489 151.145 1.00 187.14 534 HIS A N 1
ATOM 3668 C CA . HIS A 1 535 ? 102.001 130.890 150.067 1.00 187.14 534 HIS A CA 1
ATOM 3669 C C . HIS A 1 535 ? 102.673 129.656 149.485 1.00 187.14 534 HIS A C 1
ATOM 3670 O O . HIS A 1 535 ? 101.995 128.839 148.852 1.00 187.14 534 HIS A O 1
ATOM 3677 N N . PHE A 1 536 ? 103.984 129.503 149.678 1.00 180.68 535 PHE A N 1
ATOM 3678 C CA . PHE A 1 536 ? 104.689 128.368 149.095 1.00 180.68 535 PHE A CA 1
ATOM 3679 C C . PHE A 1 536 ? 104.202 127.052 149.686 1.00 180.68 535 PHE A C 1
ATOM 3680 O O . PHE A 1 536 ? 103.856 126.124 148.948 1.00 180.68 535 PHE A O 1
ATOM 3688 N N . LEU A 1 537 ? 104.151 126.955 151.017 1.00 180.58 536 LEU A N 1
ATOM 3689 C CA . LEU A 1 537 ? 103.739 125.702 151.643 1.00 180.58 536 LEU A CA 1
ATOM 3690 C C . LEU A 1 537 ? 102.297 125.360 151.288 1.00 180.58 536 LEU A C 1
ATOM 3691 O O . LEU A 1 537 ? 101.990 124.212 150.946 1.00 180.58 536 LEU A O 1
ATOM 3696 N N . TYR A 1 538 ? 101.399 126.345 151.352 1.00 183.32 537 TYR A N 1
ATOM 3697 C CA . TYR A 1 538 ? 100.008 126.091 150.994 1.00 183.32 537 TYR A CA 1
ATOM 3698 C C . TYR A 1 538 ? 99.852 125.876 149.494 1.00 183.32 537 TYR A C 1
ATOM 3699 O O . TYR A 1 538 ? 99.101 124.993 149.063 1.00 183.32 537 TYR A O 1
ATOM 3708 N N . GLY A 1 539 ? 100.548 126.672 148.688 1.00 176.85 538 GLY A N 1
ATOM 3709 C CA . GLY A 1 539 ? 100.468 126.568 147.248 1.00 176.85 538 GLY A CA 1
ATOM 3710 C C . GLY A 1 539 ? 99.276 127.312 146.669 1.00 176.85 538 GLY A C 1
ATOM 3711 O O . GLY A 1 539 ? 98.383 127.788 147.374 1.00 176.85 538 GLY A O 1
ATOM 3712 N N . LEU A 1 540 ? 99.273 127.410 145.343 1.00 166.79 539 LEU A N 1
ATOM 3713 C CA . LEU A 1 540 ? 98.165 128.038 144.632 1.00 166.79 539 LEU A CA 1
ATOM 3714 C C . LEU A 1 540 ? 97.309 126.984 143.943 1.00 166.79 539 LEU A C 1
ATOM 3715 O O . LEU A 1 540 ? 96.196 126.697 144.381 1.00 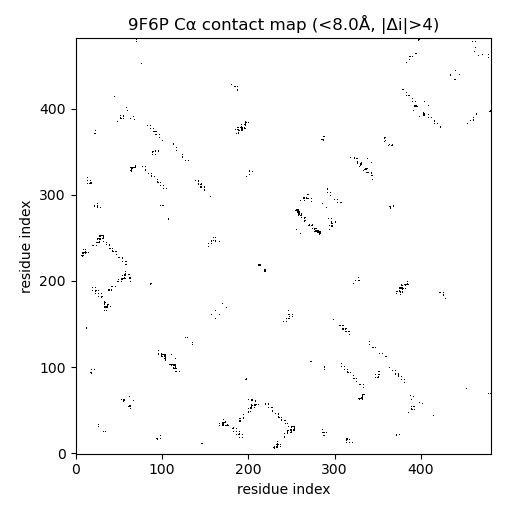166.79 539 LEU A O 1
#

Secondary structure (DSSP, 8-state):
--TTSSTTHHHHHHH--THHHHHHHHHHHHSSTTTHHHHHHHHHHHHHHHHHHHHIIIIISS-HHHHHHHTS-HHHHHHHHHHHHHHHHHHHHHHHHHHHHHHHHHTTT-S-HHHHHHHHHHHHHHHHHH-STTHHHHHHHHHHHHHHHHHHHHHHHHHH---HHHHHHHHHS---TT--HHHHHHHHHHHHHHS-HHHHHHHHHHHHTS----SSHHHHHHHHHHHHHHHHHHHHHHHHHHHHHHHHHHHHHTT-BHHHHHHHHHHSS--HHHHSS----SBPP--HHHHHHHHHHHH-HHHHHHHHHHHHHHHHHHHHHHHHHHHHHHHHHT-----HHHHHHHHHHHHHHHHHHHHHHS-HHHHHHHHHHHHHHHHHHSHHHHHHHHHHHS-TTT-STT---HHHHHHHHHHHHHHHHHHHHHHHHHTT---STT--HHHHHHHHHHHHHHHHHHHHHHHHH--TT---STTTHHHH--

B-factor: mean 148.13, std 23.24, range [96.99, 213.31]

Nearest PDB structures (foldseek):
  9f6q-assembly1_A  TM=9.579E-01  e=9.059E-49  Homo sapiens
  9f6o-assembly1_A  TM=9.446E-01  e=3.017E-38  Homo sapiens
  8ont-assembly1_A  TM=8.695E-01  e=4.553E-20  Setaria italica
  6tl2-assembly1_A  TM=8.016E-01  e=4.960E-19  Eremococcus coleocola ACS-139-V-Col8
  7phq-assembly1_B  TM=8.801E-01  e=1.035E-16  Staphylococcus capitis

GO terms:
  GO:0051139 metal cation:proton antiporter activity (F, IDA)
  GO:0005381 iron ion transmembrane transporter activity (F, IDA)
  GO:0005384 manganese ion transmembrane transporter activity (F, IDA)
  GO:0006826 iron ion transport (P, IDA)
  GO:0006828 manganese ion transport (P, IDA)
  GO:0140826 zinc:proton antiporter activity (F, EXP)
  GO:0101003 ficolin-1-rich granule membrane (C, TAS)
  GO:0051139 metal cation:proton antiporter activity (F, TAS)
  GO:0031902 late endosome membrane (C, TAS)
  GO:0070821 tertiary granule membrane (C, TAS)
  GO:0045454 cell redox homeostasis (P, TAS)
  GO:0005886 plasma membrane (C, TAS)
  GO:0019730 antimicrobial humoral response (P, TAS)
  GO:0030001 metal ion transport (P, TAS)
  GO:0070821 tertiary granule membrane (C, IDA)
  GO:0030670 phagocytic vesicle membrane (C, IDA)
  GO:0051139 metal cation:proton antiporter activity (F, IGI)
  GO:0098849 cellular detoxification of cadmium ion (P, IGI)
  GO:0046915 transition metal ion transmembrane transporter activity (F, IGI)
  GO:0070574 cadmium ion transmembrane transport (P, IGI)

Organism: Homo sapiens (NCBI:txid9606)

Solvent-accessible surface area: 22094 Å² total; per-residue (Å²): 184,173,75,99,87,40,44,0,97,108,24,4,49,20,17,12,9,5,1,6,14,2,2,3,0,29,1,0,21,46,4,2,19,51,4,0,64,15,1,56,139,2,9,65,26,0,42,42,9,7,46,5,0,1,42,0,2,4,9,19,22,73,2,0,0,36,0,0,32,71,9,18,65,148,117,5,44,66,46,0,63,96,14,2,18,67,0,0,18,0,7,3,26,5,1,1,4,2,2,3,2,1,36,17,2,62,34,52,40,212,60,51,13,114,8,0,12,99,77,5,59,86,23,2,124,79,14,60,183,53,56,74,178,16,9,122,122,45,51,57,112,55,6,115,61,8,58,84,22,15,122,53,11,9,141,10,24,84,66,26,187,11,95,106,16,28,8,106,160,10,26,186,95,74,63,63,72,83,50,30,134,74,26,38,56,9,19,0,3,6,19,0,2,20,18,11,0,6,7,3,2,4,8,0,2,72,2,66,95,119,124,22,93,114,74,156,61,62,26,2,154,108,6,10,73,64,22,47,62,32,1,46,45,0,8,50,42,5,31,82,33,2,25,57,1,5,0,2,7,1,65,21,10,68,132,65,44,8,60,30,10,45,101,62,1,68,137,31,89,34,129,83,31,8,145,57,6,68,114,88,98,54,122,25,63,13,9,4,26,34,0,0,1,10,10,3,10,81,47,25,87,71,6,5,129,28,8,2,91,2,6,36,3,4,0,28,10,11,6,32,11,1,2,55,0,0,15,37,2,11,32,0,1,71,146,67,148,125,63,58,74,26,0,2,69,90,1,1,41,69,0,18,114,54,4,47,100,23,9,60,152,143,90,43,160,52,2,7,40,38,3,8,73,5,1,1,44,1,4,35,17,8,10,4,0,2,6,0,0,12,1,2,0,9,4,72,53,36,0,112,101,38,42,14,39,140,119,24,74,89,53,12,45,50,12,45,82,86,5,63,54,43,11,114,138,15,55,82,35,122,89,105,82,47,110,100,134,103,112,116,40,154,61,38,129,129,54,58,64,60,118,40,15,26,86,88,1,62,106,4,8,72,14,5,72,36,25,109,214,157,56,112,102,54,115,55,66,10,78,157,15,138

Sequence (482 aa):
LWAFTGPGFLMSIAFLDPGNIESDLQAGAVAGFKLLWVLLWATVLGLLCQRLAARLGVVTGKDLGEVCHLYYPKVPRTVLWLTIELAIVGSDMQEVIGTAIAFNLLSAGRIPLWGGVLITIVDTFFFLFLDNYGLRKLEAFFGLLITIMALTFGYEYVVARPEQGALLRGLFLPSCPGCGHPELLQAVGIVGAIIMPHNIYLHSALVKSREIDRARRADIREANMYFLIEATIALSVSFIINLFVMAVFGQAFYQKTNQAAFNICANSSLHDYAKIFPMNNATVAVDIYQGGVILGCLFGPAALYIWAIGLLAAGQSSTMTGTYAGQFVMEGFLRLRWSRFARVLLTRSCAILPTVLVAVFRDLRDLSGLNDLLNVLQSLLLPFAVLPILTFTSMPTLMQEFANGLLNKVVTSSIMVLVCAINLYFVVSYLPSLPHPAYFGLAALLAAAYLGLSTYLVWTCCLAHGATFLAHSSHHHFLYGL